Protein AF-A0A955IV80-F1 (afdb_monomer_lite)

Sequence (547 aa):
MPRLPIVGGDDGDWGDYLNTFLEVSLDNTNVDQNLRGRIKPAALDTAGAVMNTDTTTADMQFVVDEDNMASDSATKVPTQQSVKAYVDNSDSTKVTGPASATDRAISVFDGTTGKLIKNTSITTNSGGTELYIPPSGSLSPNNHGQTLNLQSMQWTTHTLDRPHIKMLTSTISPTNTGTYIGVEIAPNMSGTPTSNWTVLKVNPGSDNGGATRLLADFAVASSSKLTLSTKGIMRNNAPLTGAINTYKNVAYTRDSSASKVGTLKITLPKSWTNAMLRMDIKGFDYTYMASNWNATISGYTYSAGSSWYNSGVTLNGTPPFTSVRLGHDGTNCCILLGTTSTTWAFPQIEISDLQAGNDHTGWDTGWDMAFITDETGITISPTHGTPTIKRSVENTNISSTNNAIVLFDGTTGNLIKDSTITIDIDGALTANSDTKIASQKAVKTYVDNSSATASDITVQTVTSNYTMLSSDDVVLANASSGNVTISIVTATNRTRPISIKKIDSSTNTVIVDGFSSELIDGGASATLANQYESITLVSDNSNYYIT

Radius of gyration: 60.81 Å; chains: 1; bounding box: 127×111×142 Å

Secondary structure (DSSP, 8-state):
-PPPPPTTSS--HHHHHHHHHB-----TTS--TTSTTPBPHHHHHHTT---TT----TT-TTEE--TT-TT--TTSEEPHHHHHHHHHHHTTTS-B--TT--TTBPPEE-STTS-BEE--S-EE-TTSSSEE---SS---TT-S------TT---------S-------------S-----------S--S---S------------SSS-----------TT-------SS----SS--SSSEEEEEEEEEEE---S-EESEEEEE-S-SS--EEEEEEEEEE--STT-SEEEEEEEEEEETTTTEEEEEEEEEEE--S-S-EEEEE-SSSEEEEES-TT-EESS-EEEEEEEEEEES-SS-SS--EEEEES--TTPEEPP-SS----EE----TT----TTEEEEEESTT--EEEEEEEEEE--TT--S--TTEEE-HHHHHHHHHHHHHTSPPPPEEEESS-EEPPTT--EEEE--TTS-EEEEPPPSTT--S-EEEEE-S-SSPPEEEE-STT--BTTBSEEEE-STT-EEEEEE-SSSEEE-

Foldseek 3Di:
DPDDAAQPDPPPPVNVVQVQFADDDDDDPDDDPPRRGHGDPVVCVVVVHDDPPDPDCPVPPQEDEDQQCVVVDPRHDYDPNNVVSNVVVVPPAQADEDPPDDPFFDWDDDDDPRRYTYGDPWGDPPPNPDTDDDDPDDDDPPDPDDDPCPPDPDDPDDDDDDDPPDDDDDDDDDDDDDDDPDPDPDPDDPDDDDDDDDDQDADPDPDPDDDRDRPRPRDDPPPDDPPPVPLDAPDDPDDPPAQKGKEFFQDKDWDQAQKDFFKKKKFFQAFQDQKWKWWKKWKAFPDVQQGIKIKIWTFTSHDVLSATHPIAIEMEGHHLADDWFWWQQQGHTMIIGHGLGRITGRMIMTGGMMMIGPPHDDRSHRMDIDGDNDSPSIGTGDPPPRHPHNYVPPPPPPPAPPQFDWDADDPPRPHIDTQLAGEDDQLCCPDDDPRYDYDPNSPVSNVVVVVVPPQDADEAEEAAEEEDDLNHAEYAYEQPPAAYEYEYDFLAPRDGKHKYFDADADQHKYKYAYDDPAEECNHRIDIDGHHGDMWIWHGPNGHTYTD

Structure (mmCIF, N/CA/C/O backbone):
data_AF-A0A955IV80-F1
#
_entry.id   AF-A0A955IV80-F1
#
loop_
_atom_site.group_PDB
_atom_site.id
_atom_site.type_symbol
_atom_site.label_atom_id
_atom_site.label_alt_id
_atom_site.label_comp_id
_atom_site.label_asym_id
_atom_site.label_entity_id
_atom_site.label_seq_id
_atom_site.pdbx_PDB_ins_code
_atom_site.Cartn_x
_atom_site.Cartn_y
_atom_site.Cartn_z
_atom_site.occupancy
_atom_site.B_iso_or_equiv
_atom_site.auth_seq_id
_atom_site.auth_comp_id
_atom_site.auth_asym_id
_atom_site.auth_atom_id
_atom_site.pdbx_PDB_model_num
ATOM 1 N N . MET A 1 1 ? 30.107 57.793 63.041 1.00 46.59 1 MET A N 1
ATOM 2 C CA . MET A 1 1 ? 30.823 58.358 61.875 1.00 46.59 1 MET A CA 1
ATOM 3 C C . MET A 1 1 ? 29.917 59.411 61.255 1.00 46.59 1 MET A C 1
ATOM 5 O O . MET A 1 1 ? 28.716 59.149 61.240 1.00 46.59 1 MET A O 1
ATOM 9 N N . PRO A 1 2 ? 30.413 60.583 60.819 1.00 54.34 2 PRO A N 1
ATOM 10 C CA . PRO A 1 2 ? 29.567 61.518 60.085 1.00 54.34 2 PRO A CA 1
ATOM 11 C C . PRO A 1 2 ? 29.052 60.821 58.819 1.00 54.34 2 PRO A C 1
ATOM 13 O O . PRO A 1 2 ? 29.812 60.129 58.141 1.00 54.34 2 PRO A O 1
ATOM 16 N N . ARG A 1 3 ? 27.743 60.932 58.563 1.00 57.97 3 ARG A N 1
ATOM 17 C CA . ARG A 1 3 ? 27.089 60.440 57.342 1.00 57.97 3 ARG A CA 1
ATOM 18 C C . ARG A 1 3 ? 27.817 61.049 56.140 1.00 57.97 3 ARG A C 1
ATOM 20 O O . ARG A 1 3 ? 28.003 62.261 56.105 1.00 57.97 3 ARG A O 1
ATOM 27 N N . LEU A 1 4 ? 28.242 60.218 55.187 1.00 58.72 4 LEU A N 1
ATOM 28 C CA . LEU A 1 4 ? 28.754 60.722 53.911 1.00 58.72 4 LEU A CA 1
ATOM 29 C C . LEU A 1 4 ? 27.619 61.489 53.202 1.00 58.72 4 LEU A C 1
ATOM 31 O O . LEU A 1 4 ? 26.496 60.973 53.196 1.00 58.72 4 LEU A O 1
ATOM 35 N N . PRO A 1 5 ? 27.880 62.689 52.644 1.00 63.12 5 PRO A N 1
AT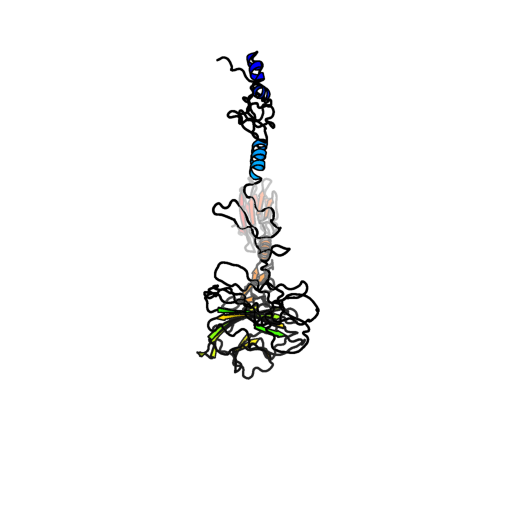OM 36 C CA . PRO A 1 5 ? 26.876 63.457 51.912 1.00 63.12 5 PRO A CA 1
ATOM 37 C C . PRO A 1 5 ? 26.271 62.619 50.785 1.00 63.12 5 PRO A C 1
ATOM 39 O O . PRO A 1 5 ? 26.997 61.944 50.051 1.00 63.12 5 PRO A O 1
ATOM 42 N N . ILE A 1 6 ? 24.947 62.644 50.654 1.00 59.97 6 ILE A N 1
ATOM 43 C CA . ILE A 1 6 ? 24.232 61.917 49.604 1.00 59.97 6 ILE A CA 1
ATOM 44 C C . ILE A 1 6 ? 23.876 62.883 48.476 1.00 59.97 6 ILE A C 1
ATOM 46 O O . ILE A 1 6 ? 23.256 63.919 48.701 1.00 59.97 6 ILE A O 1
ATOM 50 N N . VAL A 1 7 ? 24.223 62.497 47.246 1.00 61.38 7 VAL A N 1
ATOM 51 C CA . VAL A 1 7 ? 23.820 63.187 46.012 1.00 61.38 7 VAL A CA 1
ATOM 52 C C . VAL A 1 7 ? 22.285 63.284 45.960 1.00 61.38 7 VAL A C 1
ATOM 54 O O . VAL A 1 7 ? 21.594 62.258 45.954 1.00 61.38 7 VAL A O 1
ATOM 57 N N . GLY A 1 8 ? 21.764 64.518 45.959 1.00 63.53 8 GLY A N 1
ATOM 58 C CA . GLY A 1 8 ? 20.330 64.839 46.010 1.00 63.53 8 GLY A CA 1
ATOM 59 C C . GLY A 1 8 ? 19.675 64.937 47.403 1.00 63.53 8 GLY A C 1
ATOM 60 O O . GLY A 1 8 ? 18.449 64.924 47.463 1.00 63.53 8 GLY A O 1
ATOM 61 N N . GLY A 1 9 ? 20.429 64.999 48.510 1.00 61.28 9 GLY A N 1
ATOM 62 C CA . GLY A 1 9 ? 19.891 65.243 49.865 1.00 61.28 9 GLY A CA 1
ATOM 63 C C . GLY A 1 9 ? 20.207 66.640 50.427 1.00 61.28 9 GLY A C 1
ATOM 64 O O . GLY A 1 9 ? 21.162 67.271 49.987 1.00 61.28 9 GLY A O 1
ATOM 65 N N . ASP A 1 10 ? 19.456 67.081 51.446 1.00 59.56 10 ASP A N 1
ATOM 66 C CA . ASP A 1 10 ? 19.613 68.368 52.170 1.00 59.56 10 ASP A CA 1
ATOM 67 C C . ASP A 1 10 ? 20.855 68.407 53.106 1.00 59.56 10 ASP A C 1
ATOM 69 O O . ASP A 1 10 ? 20.818 68.919 54.225 1.00 59.56 10 ASP A O 1
ATOM 73 N N . ASP A 1 11 ? 21.990 67.844 52.678 1.00 64.62 11 ASP A N 1
ATOM 74 C CA . ASP A 1 11 ? 23.208 67.708 53.500 1.00 64.62 11 ASP A CA 1
ATOM 75 C C . ASP A 1 11 ? 24.108 68.978 53.516 1.00 64.62 11 ASP A C 1
ATOM 77 O O . ASP A 1 11 ? 25.277 68.905 53.904 1.00 64.62 11 ASP A O 1
ATOM 81 N N . GLY A 1 12 ? 23.583 70.149 53.123 1.00 71.50 12 GLY A N 1
ATOM 82 C CA . GLY A 1 12 ? 24.297 71.441 53.080 1.00 71.50 12 GLY A CA 1
ATOM 83 C C . GLY A 1 12 ? 25.192 71.640 51.843 1.00 71.50 12 GLY A C 1
ATOM 84 O O . GLY A 1 12 ? 25.097 70.874 50.887 1.00 71.50 12 GLY A O 1
ATOM 85 N N . ASP A 1 13 ? 26.085 72.646 51.863 1.00 72.75 13 ASP A N 1
ATOM 86 C CA . ASP A 1 13 ? 26.917 73.089 50.715 1.00 72.75 13 ASP A CA 1
ATOM 87 C C . ASP A 1 13 ? 27.591 71.944 49.934 1.00 72.75 13 ASP A C 1
ATOM 89 O O . ASP A 1 13 ? 27.685 71.975 48.708 1.00 72.75 13 ASP A O 1
ATOM 93 N N . TRP A 1 14 ? 28.053 70.902 50.631 1.00 67.69 14 TRP A N 1
ATOM 94 C CA . TRP A 1 14 ? 28.702 69.747 50.003 1.00 67.69 14 TRP A CA 1
ATOM 95 C C . TRP A 1 14 ? 27.760 68.940 49.098 1.00 67.69 14 TRP A C 1
ATOM 97 O O . TRP A 1 14 ? 28.211 68.394 48.091 1.00 67.69 14 TRP A O 1
ATOM 107 N N . GLY A 1 15 ? 26.465 68.883 49.421 1.00 69.25 15 GLY A N 1
ATOM 108 C CA . GLY A 1 15 ? 25.437 68.283 48.571 1.00 69.25 15 GLY A CA 1
ATOM 109 C C . GLY A 1 15 ? 25.224 69.072 47.277 1.00 69.25 15 GLY A C 1
ATOM 110 O O . GLY A 1 15 ? 25.160 68.469 46.206 1.00 69.25 15 GLY A O 1
ATOM 111 N N . ASP A 1 16 ? 25.221 70.406 47.346 1.00 70.88 16 ASP A N 1
ATOM 112 C CA . ASP A 1 16 ? 25.074 71.285 46.177 1.00 70.88 16 ASP A CA 1
ATOM 113 C C . ASP A 1 16 ? 26.295 71.235 45.251 1.00 70.88 16 ASP A C 1
ATOM 115 O O . ASP A 1 16 ? 26.149 71.115 44.029 1.00 70.88 16 ASP A O 1
ATOM 119 N N . TYR A 1 17 ? 27.512 71.222 45.807 1.00 71.50 17 TYR A N 1
ATOM 120 C CA . TYR A 1 17 ? 28.722 71.013 45.008 1.00 71.50 17 TYR A CA 1
ATOM 121 C C . TYR A 1 17 ? 28.683 69.662 44.292 1.00 71.50 17 TYR A C 1
ATOM 123 O O . TYR A 1 17 ? 28.880 69.609 43.078 1.00 71.50 17 TYR A O 1
ATOM 131 N N . LEU A 1 18 ? 28.357 68.575 44.995 1.00 71.00 18 LEU A N 1
ATOM 132 C CA . LEU A 1 18 ? 28.242 67.255 44.373 1.00 71.00 18 LEU A CA 1
ATOM 133 C C . LEU A 1 18 ? 27.142 67.217 43.305 1.00 71.00 18 LEU A C 1
ATOM 135 O O . LEU A 1 18 ? 27.370 66.661 42.233 1.00 71.00 18 LEU A O 1
ATOM 139 N N . ASN A 1 19 ? 26.004 67.877 43.529 1.00 68.94 19 ASN A N 1
ATOM 140 C CA . ASN A 1 19 ? 24.942 68.018 42.531 1.00 68.94 19 ASN A CA 1
ATOM 141 C C . ASN A 1 19 ? 25.368 68.868 41.326 1.00 68.94 19 ASN A C 1
ATOM 143 O O . ASN A 1 19 ? 24.770 68.742 40.263 1.00 68.94 19 ASN A O 1
ATOM 147 N N . THR A 1 20 ? 26.385 69.723 41.432 1.00 70.50 20 THR A N 1
ATOM 148 C CA . THR A 1 20 ? 26.911 70.488 40.287 1.00 70.50 20 THR A CA 1
ATOM 149 C C . THR A 1 20 ? 27.743 69.603 39.355 1.00 70.50 20 THR A C 1
ATOM 151 O O . THR A 1 20 ? 27.748 69.819 38.144 1.00 70.50 20 THR A O 1
ATOM 154 N N . PHE A 1 21 ? 28.388 68.566 39.897 1.00 69.50 21 PHE A N 1
ATOM 155 C CA . PHE A 1 21 ? 29.264 67.675 39.138 1.00 69.50 21 PHE A CA 1
ATOM 156 C C . PHE A 1 21 ? 28.644 66.315 38.813 1.00 69.50 21 PHE A C 1
ATOM 158 O O . PHE A 1 21 ? 29.076 65.727 37.833 1.00 69.50 21 PHE A O 1
ATOM 165 N N . LEU A 1 22 ? 27.650 65.815 39.558 1.00 72.50 22 LEU A N 1
ATOM 166 C CA . LEU A 1 22 ? 27.074 64.467 39.402 1.00 72.50 22 LEU A CA 1
ATOM 167 C C . LEU A 1 22 ? 25.575 64.495 39.044 1.00 72.50 22 LEU A C 1
ATOM 169 O O . LEU A 1 22 ? 24.835 65.364 39.504 1.00 72.50 22 LEU A O 1
ATOM 173 N N . GLU A 1 23 ? 25.107 63.546 38.226 1.00 69.00 23 GLU A N 1
ATOM 174 C CA . GLU A 1 23 ? 23.679 63.400 37.883 1.00 69.00 23 GLU A CA 1
ATOM 175 C C . GLU A 1 23 ? 22.867 62.707 39.001 1.00 69.00 23 GLU A C 1
ATOM 177 O O . GLU A 1 23 ? 23.286 61.694 39.562 1.00 69.00 23 GLU A O 1
ATOM 182 N N . VAL A 1 24 ? 21.669 63.229 39.305 1.00 61.41 24 VAL A N 1
ATOM 183 C CA . VAL A 1 24 ? 20.698 62.625 40.238 1.00 61.41 24 VAL A CA 1
ATOM 184 C C . VAL A 1 24 ? 19.640 61.871 39.420 1.00 61.41 24 VAL A C 1
ATOM 186 O O . VAL A 1 24 ? 18.952 62.488 38.612 1.00 61.41 24 VAL A O 1
ATOM 189 N N . SER A 1 25 ? 19.454 60.564 39.639 1.00 57.72 25 SER A N 1
ATOM 190 C CA . SER A 1 25 ? 18.278 59.834 39.132 1.00 57.72 25 SER A CA 1
ATOM 191 C C . SER A 1 25 ? 17.259 59.667 40.266 1.00 57.72 25 SER A C 1
ATOM 193 O O . SER A 1 25 ? 17.547 59.016 41.272 1.00 57.72 25 SER A O 1
ATOM 195 N N . LEU A 1 26 ? 16.100 60.319 40.143 1.00 56.22 26 LEU A N 1
ATOM 196 C CA . LEU A 1 26 ? 15.006 60.304 41.117 1.00 56.22 26 LEU A CA 1
ATOM 197 C C . LEU A 1 26 ? 13.935 59.297 40.673 1.00 56.22 26 LEU A C 1
ATOM 199 O O . LEU A 1 26 ? 12.970 59.697 40.039 1.00 56.22 26 LEU A O 1
ATOM 203 N N . ASP A 1 27 ? 14.089 58.013 41.001 1.00 56.25 27 ASP A N 1
ATOM 204 C CA . ASP A 1 27 ? 12.925 57.139 41.209 1.00 56.25 27 ASP A CA 1
ATOM 205 C C . ASP A 1 27 ? 13.296 55.904 42.037 1.00 56.25 27 ASP A C 1
ATOM 207 O O . ASP A 1 27 ? 14.042 55.013 41.632 1.00 56.25 27 ASP A O 1
ATOM 211 N N . ASN A 1 28 ? 12.783 55.871 43.263 1.00 57.94 28 ASN A N 1
ATOM 212 C CA . ASN A 1 28 ? 13.224 54.988 44.338 1.00 57.94 28 ASN A CA 1
ATOM 213 C C . ASN A 1 28 ? 12.609 53.572 44.259 1.00 57.94 28 ASN A C 1
ATOM 215 O O . ASN A 1 28 ? 12.262 53.003 45.293 1.00 57.94 28 ASN A O 1
ATOM 219 N N . THR A 1 29 ? 12.419 53.007 43.056 1.00 56.94 29 THR A N 1
ATOM 220 C CA . THR A 1 29 ? 11.777 51.681 42.887 1.00 56.94 29 THR A CA 1
ATOM 221 C C . THR A 1 29 ? 12.335 50.766 41.787 1.00 56.94 29 THR A C 1
ATOM 223 O O . THR A 1 29 ? 11.775 49.692 41.585 1.00 56.94 29 THR A O 1
ATOM 226 N N . ASN A 1 30 ? 13.466 51.064 41.134 1.00 53.03 30 ASN A N 1
ATOM 227 C CA . ASN A 1 30 ? 14.161 50.037 40.343 1.00 53.03 30 ASN A CA 1
ATOM 228 C C . ASN A 1 30 ? 15.687 50.178 40.372 1.00 53.03 30 ASN A C 1
ATOM 230 O O . ASN A 1 30 ? 16.252 51.261 40.272 1.00 53.03 30 ASN A O 1
ATOM 234 N N . VAL A 1 31 ? 16.335 49.037 40.585 1.00 56.50 31 VAL A N 1
ATOM 235 C CA . VAL A 1 31 ? 17.736 48.860 40.964 1.00 56.50 31 VAL A CA 1
ATOM 236 C C . VAL A 1 31 ? 18.666 49.148 39.784 1.00 56.50 31 VAL A C 1
ATOM 238 O O . VAL A 1 31 ? 18.874 48.273 38.952 1.00 56.50 31 VAL A O 1
ATOM 241 N N . ASP A 1 32 ? 19.305 50.320 39.760 1.00 54.72 32 ASP A N 1
ATOM 242 C CA . ASP A 1 32 ? 20.634 50.436 39.148 1.00 54.72 32 ASP A CA 1
ATOM 243 C C . ASP A 1 32 ? 21.525 51.415 39.933 1.00 54.72 32 ASP A C 1
ATOM 245 O O . ASP A 1 32 ? 21.638 52.609 39.650 1.00 54.72 32 ASP A O 1
ATOM 249 N N . GLN A 1 33 ? 22.167 50.894 40.983 1.00 55.56 33 GLN A N 1
ATOM 250 C CA . GLN A 1 33 ? 23.135 51.625 41.817 1.00 55.56 33 GLN A CA 1
ATOM 251 C C . GLN A 1 33 ? 24.356 52.127 41.016 1.00 55.56 33 GLN A C 1
ATOM 253 O O . GLN A 1 33 ? 25.154 52.901 41.539 1.00 55.56 33 GLN A O 1
ATOM 258 N N . ASN A 1 34 ? 24.498 51.734 39.745 1.00 55.81 34 ASN A N 1
ATOM 259 C CA . ASN A 1 34 ? 25.602 52.140 38.880 1.00 55.81 34 ASN A CA 1
ATOM 260 C C . ASN A 1 34 ? 25.454 53.550 38.278 1.00 55.81 34 ASN A C 1
ATOM 262 O O . ASN A 1 34 ? 26.437 54.084 37.765 1.00 55.81 34 ASN A O 1
ATOM 266 N N . LEU A 1 35 ? 24.272 54.183 38.328 1.00 58.06 35 LEU A N 1
ATOM 267 C CA . LEU A 1 35 ? 24.055 55.507 37.715 1.00 58.06 35 LEU A CA 1
ATOM 268 C C . LEU A 1 35 ? 24.180 56.704 38.676 1.00 58.06 35 LEU A C 1
ATOM 270 O O . LEU A 1 35 ? 24.305 57.832 38.209 1.00 58.06 35 LEU A O 1
ATOM 274 N N . ARG A 1 36 ? 24.233 56.498 40.000 1.00 56.66 36 ARG A N 1
ATOM 275 C CA . ARG A 1 36 ? 24.273 57.585 41.011 1.00 56.66 36 ARG A CA 1
ATOM 276 C C . ARG A 1 36 ? 25.680 58.157 41.288 1.00 56.66 36 ARG A C 1
ATOM 278 O O . ARG A 1 36 ? 25.940 58.662 42.375 1.00 56.66 36 ARG A O 1
ATOM 285 N N . GLY A 1 37 ? 26.581 58.084 40.306 1.00 61.69 37 GLY A N 1
ATOM 286 C CA . GLY A 1 37 ? 27.974 58.550 40.408 1.00 61.69 37 GLY A CA 1
ATOM 287 C C . GLY A 1 37 ? 28.602 59.008 39.086 1.00 61.69 37 GLY A C 1
ATOM 288 O O . GLY A 1 37 ? 29.824 59.098 38.997 1.00 61.69 37 GLY A O 1
ATOM 289 N N . ARG A 1 38 ? 27.797 59.278 38.047 1.00 67.50 38 ARG A N 1
ATOM 290 C CA . ARG A 1 38 ? 28.287 59.773 36.747 1.00 67.50 38 ARG A CA 1
ATOM 291 C C . ARG A 1 38 ? 28.405 61.298 36.749 1.00 67.50 38 ARG A C 1
ATOM 293 O O . ARG A 1 38 ? 27.504 61.978 37.236 1.00 67.50 38 ARG A O 1
ATOM 300 N N . ILE A 1 39 ? 29.503 61.816 36.188 1.00 75.19 39 ILE A N 1
ATOM 301 C CA . ILE A 1 39 ? 29.746 63.260 36.050 1.00 75.19 39 ILE A CA 1
ATOM 302 C C . ILE A 1 39 ? 28.805 63.856 34.991 1.00 75.19 39 ILE A C 1
ATOM 304 O O . ILE A 1 39 ? 28.624 63.258 33.931 1.00 75.19 39 ILE A O 1
ATOM 308 N N . LYS A 1 40 ? 28.222 65.031 35.263 1.00 75.69 40 LYS A N 1
ATOM 309 C CA . LYS A 1 40 ? 27.335 65.757 34.342 1.00 75.69 40 LYS A CA 1
ATOM 310 C C . LYS A 1 40 ? 28.062 66.110 33.030 1.00 75.69 40 LYS A C 1
ATOM 312 O O . LYS A 1 40 ? 29.132 66.720 33.101 1.00 75.69 40 LYS A O 1
ATOM 317 N N . PRO A 1 41 ? 27.470 65.850 31.847 1.00 72.88 41 PRO A N 1
ATOM 318 C CA . PRO A 1 41 ? 28.094 66.145 30.550 1.00 72.88 41 PRO A CA 1
ATOM 319 C C . PRO A 1 41 ? 28.563 67.601 30.378 1.00 72.88 41 PRO A C 1
ATOM 321 O O . PRO A 1 41 ? 29.651 67.836 29.870 1.00 72.88 41 PRO A O 1
ATOM 324 N N . ALA A 1 42 ? 27.807 68.587 30.879 1.00 71.94 42 ALA A N 1
ATOM 325 C CA . ALA A 1 42 ? 28.168 70.008 30.762 1.00 71.94 42 ALA A CA 1
ATOM 326 C C . ALA A 1 42 ? 29.451 70.396 31.532 1.00 71.94 42 ALA A C 1
ATOM 328 O O . ALA A 1 42 ? 30.197 71.282 31.108 1.00 71.94 42 ALA A O 1
ATOM 329 N N . ALA A 1 43 ? 29.729 69.729 32.659 1.00 73.56 43 ALA A N 1
ATOM 330 C CA . ALA A 1 43 ? 30.967 69.937 33.408 1.00 73.56 43 ALA A CA 1
ATOM 331 C C . ALA A 1 43 ? 32.173 69.301 32.694 1.00 73.56 43 ALA A C 1
ATOM 333 O O . ALA A 1 43 ? 33.285 69.817 32.791 1.00 73.56 43 ALA A O 1
ATOM 334 N N . LEU A 1 44 ? 31.944 68.202 31.964 1.00 76.50 44 LEU A N 1
ATOM 335 C CA . LEU A 1 44 ? 32.964 67.499 31.185 1.00 76.50 44 LEU A CA 1
ATOM 336 C C . LEU A 1 44 ? 33.362 68.292 29.927 1.00 76.50 44 LEU A C 1
ATOM 338 O O . LEU A 1 44 ? 34.550 68.438 29.648 1.00 76.50 44 LEU A O 1
ATOM 342 N N . ASP A 1 45 ? 32.382 68.886 29.247 1.00 75.69 45 ASP A N 1
ATOM 343 C CA . ASP A 1 45 ? 32.588 69.734 28.065 1.00 75.69 45 ASP A CA 1
ATOM 344 C C . ASP A 1 45 ? 33.377 71.019 28.399 1.00 75.69 45 ASP A C 1
ATOM 346 O O . ASP A 1 45 ? 34.364 71.353 27.748 1.00 75.69 45 ASP A O 1
ATOM 350 N N . THR A 1 46 ? 33.062 71.678 29.525 1.00 76.62 46 THR A N 1
ATOM 351 C CA . THR A 1 46 ? 33.822 72.858 30.001 1.00 76.62 46 THR A CA 1
ATOM 352 C C . THR A 1 46 ? 35.292 72.531 30.313 1.00 76.62 46 THR A C 1
ATOM 354 O O . THR A 1 46 ? 36.161 73.396 30.204 1.00 76.62 46 THR A O 1
ATOM 357 N N . ALA A 1 47 ? 35.594 71.285 30.689 1.00 77.50 47 ALA A N 1
ATOM 358 C CA . ALA A 1 47 ? 36.960 70.824 30.931 1.00 77.50 47 ALA A CA 1
ATOM 359 C C . ALA A 1 47 ? 37.726 70.470 29.636 1.00 77.50 47 ALA A C 1
ATOM 361 O O . ALA A 1 47 ? 38.891 70.076 29.715 1.00 77.50 47 ALA A O 1
ATOM 362 N N . GLY A 1 48 ? 37.099 70.609 28.460 1.00 77.19 48 GLY A N 1
ATOM 363 C CA . GLY A 1 48 ? 37.699 70.317 27.156 1.00 77.19 48 GLY A CA 1
ATOM 364 C C . GLY A 1 48 ? 37.845 68.823 26.867 1.00 77.19 48 GLY A C 1
ATOM 365 O O . GLY A 1 48 ? 38.711 68.426 26.086 1.00 77.19 48 GLY A O 1
ATOM 366 N N . ALA A 1 49 ? 37.053 67.980 27.530 1.00 83.31 49 ALA A N 1
ATOM 367 C CA . ALA A 1 49 ? 37.064 66.547 27.287 1.00 83.31 49 ALA A CA 1
ATOM 368 C C . ALA A 1 49 ? 36.192 66.192 26.079 1.00 83.31 49 ALA A C 1
ATOM 370 O O . ALA A 1 49 ? 35.047 66.619 25.986 1.00 83.31 49 ALA A O 1
ATOM 371 N N . VAL A 1 50 ? 36.727 65.352 25.192 1.00 85.88 50 VAL A N 1
ATOM 372 C CA . VAL A 1 50 ? 35.992 64.827 24.035 1.00 85.88 50 VAL A CA 1
ATOM 373 C C . VAL A 1 50 ? 35.068 63.696 24.488 1.00 85.88 50 VAL A C 1
ATOM 375 O O . VAL A 1 50 ? 35.517 62.737 25.124 1.00 85.88 50 VAL A O 1
ATOM 378 N N . MET A 1 51 ? 33.785 63.788 24.154 1.00 82.25 51 MET A N 1
ATOM 379 C CA . MET A 1 51 ? 32.763 62.798 24.492 1.00 82.25 51 MET A CA 1
ATOM 380 C C . MET A 1 51 ? 32.332 61.986 23.263 1.00 82.25 51 MET A C 1
ATOM 382 O O . MET A 1 51 ? 32.318 62.471 22.139 1.00 82.25 51 MET A O 1
ATOM 386 N N . ASN A 1 52 ? 31.878 60.743 23.471 1.00 81.19 52 ASN A N 1
ATOM 387 C CA . ASN A 1 52 ? 31.345 59.892 22.387 1.00 81.19 52 ASN A CA 1
ATOM 388 C C . ASN A 1 52 ? 30.087 60.469 21.706 1.00 81.19 52 ASN A C 1
ATOM 390 O O . ASN A 1 52 ? 29.673 59.978 20.659 1.00 81.19 52 ASN A O 1
ATOM 394 N N . THR A 1 53 ? 29.435 61.446 22.338 1.00 79.69 53 THR A N 1
ATOM 395 C CA . THR A 1 53 ? 28.279 62.165 21.792 1.00 79.69 53 THR A CA 1
ATOM 396 C C . THR A 1 53 ? 28.675 63.339 20.905 1.00 79.69 53 THR A C 1
ATOM 398 O O . THR A 1 53 ? 27.796 63.920 20.270 1.00 79.69 53 THR A O 1
ATOM 401 N N . ASP A 1 54 ? 29.957 63.702 20.859 1.00 84.19 54 ASP A N 1
ATOM 402 C CA . ASP A 1 54 ? 30.421 64.807 20.033 1.00 84.19 54 ASP A CA 1
ATOM 403 C C . ASP A 1 54 ? 30.287 64.423 18.563 1.00 84.19 54 ASP A C 1
ATOM 405 O O . ASP A 1 54 ? 30.704 63.351 18.123 1.00 84.19 54 ASP A O 1
ATOM 409 N N . THR A 1 55 ? 29.666 65.307 17.790 1.00 84.88 55 THR A N 1
ATOM 410 C CA . THR A 1 55 ? 29.367 65.067 16.369 1.00 84.88 55 THR A CA 1
ATOM 411 C C . THR A 1 55 ? 30.209 65.930 15.433 1.00 84.88 55 THR A C 1
ATOM 413 O O . THR A 1 55 ? 30.111 65.783 14.216 1.00 84.88 55 THR A O 1
ATOM 416 N N . THR A 1 56 ? 31.060 66.809 15.975 1.00 85.75 56 THR A N 1
ATOM 417 C CA . THR A 1 56 ? 31.945 67.690 15.206 1.00 85.75 56 THR A CA 1
ATOM 418 C C . THR A 1 56 ? 33.279 67.896 15.913 1.00 85.75 56 THR A C 1
ATOM 420 O O . THR A 1 56 ? 33.341 67.970 17.136 1.00 85.75 56 THR A O 1
ATOM 423 N N . THR A 1 57 ? 34.350 68.014 15.129 1.00 87.25 57 THR A N 1
ATOM 424 C CA . THR A 1 57 ? 35.703 68.333 15.605 1.00 87.25 57 THR A CA 1
ATOM 425 C C . THR A 1 57 ? 36.098 69.782 15.313 1.00 87.25 57 THR A C 1
ATOM 427 O O . THR A 1 57 ? 37.260 70.131 15.491 1.00 87.25 57 THR A O 1
ATOM 430 N N . ALA A 1 58 ? 35.171 70.624 14.835 1.00 85.12 58 ALA A N 1
ATOM 431 C CA . ALA A 1 58 ? 35.471 71.979 14.354 1.00 85.12 58 ALA A CA 1
ATOM 432 C C . ALA A 1 58 ? 36.156 72.869 15.409 1.00 85.12 58 ALA A C 1
ATOM 434 O O . ALA A 1 58 ? 37.065 73.625 15.075 1.00 85.12 58 ALA A O 1
ATOM 435 N N . ASP A 1 59 ? 35.770 72.727 16.678 1.00 82.69 59 ASP A N 1
ATOM 436 C CA . ASP A 1 59 ? 36.336 73.505 17.786 1.00 82.69 59 ASP A CA 1
ATOM 437 C C . ASP A 1 59 ? 37.549 72.815 18.453 1.00 82.69 59 ASP A C 1
ATOM 439 O O . ASP A 1 59 ? 38.215 73.391 19.318 1.00 82.69 59 ASP A O 1
ATOM 443 N N . MET A 1 60 ? 37.893 71.586 18.038 1.00 88.50 60 MET A N 1
ATOM 444 C CA . MET A 1 60 ? 39.013 70.820 18.596 1.00 88.50 60 MET A CA 1
ATOM 445 C C . MET A 1 60 ? 40.341 71.262 17.969 1.00 88.50 60 MET A C 1
ATOM 447 O O . MET A 1 60 ? 40.712 70.831 16.882 1.00 88.50 60 MET A O 1
ATOM 451 N N . GLN A 1 61 ? 41.119 72.077 18.684 1.00 87.81 61 GLN A N 1
ATOM 452 C CA . GLN A 1 61 ? 42.339 72.697 18.135 1.00 87.81 61 GLN A CA 1
ATOM 453 C C . GLN A 1 61 ? 43.461 71.728 17.712 1.00 87.81 61 GLN A C 1
ATOM 455 O O . GLN A 1 61 ? 44.354 72.118 16.951 1.00 87.81 61 GLN A O 1
ATOM 460 N N . PHE A 1 62 ? 43.444 70.486 18.207 1.00 90.88 62 PHE A N 1
ATOM 461 C CA . PHE A 1 62 ? 44.406 69.448 17.824 1.00 90.88 62 PHE A CA 1
ATOM 462 C C . PHE A 1 62 ? 44.036 68.736 16.510 1.00 90.88 62 PHE A C 1
ATOM 464 O O . PHE A 1 62 ? 44.843 67.959 16.002 1.00 90.88 62 PHE A O 1
ATOM 471 N N . VAL A 1 63 ? 42.853 69.005 15.947 1.00 93.00 63 VAL A N 1
ATOM 472 C CA . VAL A 1 63 ? 42.411 68.499 14.641 1.00 93.00 63 VAL A CA 1
ATOM 473 C C . VAL A 1 63 ? 42.610 69.587 13.581 1.00 93.00 63 VAL A C 1
ATOM 475 O O . VAL A 1 63 ? 42.419 70.772 13.853 1.00 93.00 63 VAL A O 1
ATOM 478 N N . VAL A 1 64 ? 43.039 69.211 12.375 1.00 92.56 64 VAL A N 1
ATOM 479 C CA . VAL A 1 64 ? 43.253 70.141 11.252 1.00 92.56 64 VAL A CA 1
ATOM 480 C C . VAL A 1 64 ? 42.557 69.656 9.989 1.00 92.56 64 VAL A C 1
ATOM 482 O O . VAL A 1 64 ? 42.594 68.462 9.699 1.00 92.56 64 VAL A O 1
ATOM 485 N N . ASP A 1 65 ? 41.946 70.583 9.246 1.00 91.56 65 ASP A N 1
ATOM 486 C CA . ASP A 1 65 ? 41.328 70.309 7.948 1.00 91.56 65 ASP A CA 1
ATOM 487 C C . ASP A 1 65 ? 41.956 71.154 6.822 1.00 91.56 65 ASP A C 1
ATOM 489 O O . ASP A 1 65 ? 41.681 72.346 6.701 1.00 91.56 65 ASP A O 1
ATOM 493 N N . GLU A 1 66 ? 42.837 70.547 6.024 1.00 90.69 66 GLU A N 1
ATOM 494 C CA . GLU A 1 66 ? 43.564 71.141 4.899 1.00 90.69 66 GLU A CA 1
ATOM 495 C C . GLU A 1 66 ? 43.741 70.129 3.746 1.00 90.69 66 GLU A C 1
ATOM 497 O O . GLU A 1 66 ? 44.514 69.176 3.847 1.00 90.69 66 GLU A O 1
ATOM 502 N N . ASP A 1 67 ? 43.101 70.362 2.597 1.00 90.94 67 ASP A N 1
ATOM 503 C CA . ASP A 1 67 ? 43.081 69.411 1.467 1.00 90.94 67 ASP A CA 1
ATOM 504 C C . ASP A 1 67 ? 44.454 69.092 0.847 1.00 90.94 67 ASP A C 1
ATOM 506 O O . ASP A 1 67 ? 44.642 68.047 0.227 1.00 90.94 67 ASP A O 1
ATOM 510 N N . ASN A 1 68 ? 45.421 70.002 0.960 1.00 89.31 68 ASN A N 1
ATOM 511 C CA . ASN A 1 68 ? 46.758 69.836 0.386 1.00 89.31 68 ASN A CA 1
ATOM 512 C C . ASN A 1 68 ? 47.831 69.519 1.436 1.00 89.31 68 ASN A C 1
ATOM 514 O O . ASN A 1 68 ? 49.004 69.431 1.068 1.00 89.31 68 ASN A O 1
ATOM 518 N N . MET A 1 69 ? 47.442 69.380 2.710 1.00 90.00 69 MET A N 1
ATOM 519 C CA . MET A 1 69 ? 48.350 69.179 3.844 1.00 90.00 69 MET A CA 1
ATOM 520 C C . MET A 1 69 ? 49.505 70.201 3.884 1.00 90.00 69 MET A C 1
ATOM 522 O O . MET A 1 69 ? 50.605 69.884 4.333 1.00 90.00 69 MET A O 1
ATOM 526 N N . ALA A 1 70 ? 49.288 71.425 3.385 1.00 91.12 70 ALA A N 1
ATOM 527 C CA . ALA A 1 70 ? 50.366 72.391 3.172 1.00 91.12 70 ALA A CA 1
ATOM 528 C C . ALA A 1 70 ? 51.030 72.876 4.464 1.00 91.12 70 ALA A C 1
ATOM 530 O O . ALA A 1 70 ? 52.178 73.316 4.411 1.00 91.12 70 ALA A O 1
ATOM 531 N N . SER A 1 71 ? 50.339 72.821 5.606 1.00 90.88 71 SER A N 1
ATOM 532 C CA . SER A 1 71 ? 50.938 73.206 6.887 1.00 90.88 71 SER A CA 1
ATOM 533 C C . SER A 1 71 ? 52.031 72.251 7.376 1.00 90.88 71 SER A C 1
ATOM 535 O O . SER A 1 71 ? 52.872 72.689 8.159 1.00 90.88 71 SER A O 1
ATOM 537 N N . ASP A 1 72 ? 52.018 70.979 6.948 1.00 89.44 72 ASP A N 1
ATOM 538 C CA . ASP A 1 72 ? 52.956 69.921 7.372 1.00 89.44 72 ASP A CA 1
ATOM 539 C C . ASP A 1 72 ? 53.139 69.837 8.909 1.00 89.44 72 ASP A C 1
ATOM 541 O O . ASP A 1 72 ? 54.240 69.705 9.448 1.00 89.44 72 ASP A O 1
ATOM 545 N N . SER A 1 73 ? 52.043 70.001 9.663 1.00 89.44 73 SER A N 1
ATOM 546 C CA . SER A 1 73 ? 52.099 70.087 11.126 1.00 89.44 73 SER A CA 1
ATOM 547 C C . SER A 1 73 ? 52.338 68.728 11.794 1.00 89.44 73 SER A C 1
ATOM 549 O O . SER A 1 73 ? 51.528 67.813 11.676 1.00 89.44 73 SER A O 1
ATOM 551 N N . ALA A 1 74 ? 53.397 68.625 12.603 1.00 91.06 74 ALA A N 1
ATOM 552 C CA . ALA A 1 74 ? 53.731 67.404 13.346 1.00 91.06 74 ALA A CA 1
ATOM 553 C C . ALA A 1 74 ? 52.899 67.171 14.628 1.00 91.06 74 ALA A C 1
ATOM 555 O O . ALA A 1 74 ? 53.034 66.121 15.255 1.00 91.06 74 ALA A O 1
ATOM 556 N N . THR A 1 75 ? 52.087 68.141 15.068 1.00 89.12 75 THR A N 1
ATOM 557 C CA . THR A 1 75 ? 51.361 68.085 16.358 1.00 89.12 75 THR A CA 1
ATOM 558 C C . THR A 1 75 ? 49.842 68.025 16.222 1.00 89.12 75 THR A C 1
ATOM 560 O O . THR A 1 75 ? 49.149 67.961 17.238 1.00 89.12 75 THR A O 1
ATOM 563 N N . LYS A 1 76 ? 49.316 68.038 14.994 1.00 92.94 76 LYS A N 1
ATOM 564 C CA . LYS A 1 76 ? 47.878 67.977 14.717 1.00 92.94 76 LYS A CA 1
ATOM 565 C C . LYS A 1 76 ? 47.505 66.685 14.004 1.00 92.94 76 LYS A C 1
ATOM 567 O O . LYS A 1 76 ? 48.303 66.118 13.265 1.00 92.94 76 LYS A O 1
ATOM 572 N N . VAL A 1 77 ? 46.273 66.237 14.217 1.00 93.12 77 VAL A N 1
ATOM 573 C CA . VAL A 1 77 ? 45.697 65.082 13.523 1.00 93.12 77 VAL A CA 1
ATOM 574 C C . VAL A 1 77 ? 44.849 65.594 12.354 1.00 93.12 77 VAL A C 1
ATOM 576 O O . VAL A 1 77 ? 43.957 66.412 12.587 1.00 93.12 77 VAL A O 1
ATOM 579 N N . PRO A 1 78 ? 45.094 65.164 11.106 1.00 93.81 78 PRO A N 1
ATOM 580 C CA . PRO A 1 78 ? 44.287 65.606 9.975 1.00 93.81 78 PRO A CA 1
ATOM 581 C C . PRO A 1 78 ? 42.887 64.986 10.002 1.00 93.81 78 PRO A C 1
ATOM 583 O O . PRO A 1 78 ? 42.704 63.854 10.464 1.00 93.81 78 P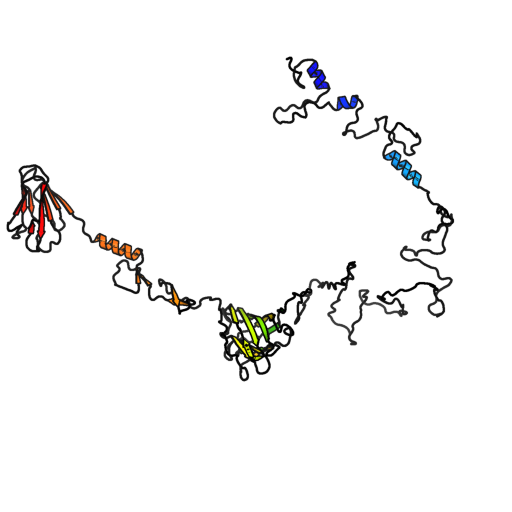RO A O 1
ATOM 586 N N . THR A 1 79 ? 41.896 65.693 9.462 1.00 93.12 79 THR A N 1
ATOM 587 C CA . THR A 1 79 ? 40.587 65.090 9.190 1.00 93.12 79 THR A CA 1
ATOM 588 C C . THR A 1 79 ? 40.704 64.034 8.085 1.00 93.12 79 THR A C 1
ATOM 590 O O . THR A 1 79 ? 41.628 64.033 7.264 1.00 93.12 79 THR A O 1
ATOM 593 N N . GLN A 1 80 ? 39.712 63.141 8.007 1.00 94.12 80 GLN A N 1
ATOM 594 C CA . GLN A 1 80 ? 39.608 62.213 6.877 1.00 94.12 80 GLN A CA 1
ATOM 595 C C . GLN A 1 80 ? 39.492 62.942 5.529 1.00 94.12 80 GLN A C 1
ATOM 597 O O . GLN A 1 80 ? 39.981 62.426 4.525 1.00 94.12 80 GLN A O 1
ATOM 602 N N . GLN A 1 81 ? 38.869 64.126 5.500 1.00 92.50 81 GLN A N 1
ATOM 603 C CA . GLN A 1 81 ? 38.726 64.914 4.279 1.00 92.50 81 GLN A CA 1
ATOM 604 C C . GLN A 1 81 ? 40.093 65.358 3.751 1.00 92.50 81 GLN A C 1
ATOM 606 O O . GLN A 1 81 ? 40.394 65.111 2.584 1.00 92.50 81 GLN A O 1
ATOM 611 N N . SER A 1 82 ? 40.942 65.905 4.620 1.00 93.50 82 SER A N 1
ATOM 612 C CA . SER A 1 82 ? 42.286 66.367 4.257 1.00 93.50 82 SER A CA 1
ATOM 613 C C . SER A 1 82 ? 43.147 65.262 3.656 1.00 93.50 82 SER A C 1
ATOM 615 O O . SER A 1 82 ? 43.725 65.412 2.580 1.00 93.50 82 SER A O 1
ATOM 617 N N . VAL A 1 83 ? 43.192 64.106 4.329 1.00 92.94 83 VAL A N 1
ATOM 618 C CA . VAL A 1 83 ? 43.980 62.954 3.868 1.00 92.94 83 VAL A CA 1
ATOM 619 C C . VAL A 1 83 ? 43.470 62.465 2.517 1.00 92.94 83 VAL A C 1
ATOM 621 O O . VAL A 1 83 ? 44.266 62.173 1.623 1.00 92.94 83 VAL A O 1
ATOM 624 N N . LYS A 1 84 ? 42.145 62.399 2.346 1.00 92.12 84 LYS A N 1
ATOM 625 C CA . LYS A 1 84 ? 41.537 61.942 1.098 1.00 92.12 84 LYS A CA 1
ATOM 626 C C . LYS A 1 84 ? 41.860 62.885 -0.058 1.00 92.12 84 LYS A C 1
ATOM 628 O O . LYS A 1 84 ? 42.304 62.420 -1.102 1.00 92.12 84 LYS A O 1
ATOM 633 N N . ALA A 1 85 ? 41.673 64.188 0.130 1.00 90.50 85 ALA A N 1
ATOM 634 C CA . ALA A 1 85 ? 41.940 65.170 -0.911 1.00 90.50 85 ALA A CA 1
ATOM 635 C C . ALA A 1 85 ? 43.418 65.164 -1.340 1.00 90.50 85 ALA A C 1
ATOM 637 O O . ALA A 1 85 ? 43.712 65.163 -2.538 1.00 90.50 85 ALA A O 1
ATOM 638 N N . TYR A 1 86 ? 44.348 65.062 -0.385 1.00 90.38 86 TYR A N 1
ATOM 639 C CA . TYR A 1 86 ? 45.780 65.028 -0.678 1.00 90.38 86 TYR A CA 1
ATOM 640 C C . TYR A 1 86 ? 46.187 63.785 -1.484 1.00 90.38 86 TYR A C 1
ATOM 642 O O . TYR A 1 86 ? 46.902 63.889 -2.487 1.00 90.38 86 TYR A O 1
ATOM 650 N N . VAL A 1 87 ? 45.714 62.602 -1.075 1.00 87.00 87 VAL A N 1
ATOM 651 C CA . VAL A 1 87 ? 46.014 61.337 -1.765 1.00 87.00 87 VAL A CA 1
ATOM 652 C C . VAL A 1 87 ? 45.392 61.311 -3.160 1.00 87.00 87 VAL A C 1
ATOM 654 O O . VAL A 1 87 ? 46.092 60.985 -4.119 1.00 87.00 87 VAL A O 1
ATOM 657 N N . ASP A 1 88 ? 44.130 61.725 -3.294 1.00 84.25 88 ASP A N 1
ATOM 658 C CA . ASP A 1 88 ? 43.428 61.738 -4.582 1.00 84.25 88 ASP A CA 1
ATOM 659 C C . ASP A 1 88 ? 44.134 62.653 -5.599 1.00 84.25 88 ASP A C 1
ATOM 661 O O . ASP A 1 88 ? 44.259 62.308 -6.776 1.00 84.25 88 ASP A O 1
ATOM 665 N N . ASN A 1 89 ? 44.661 63.800 -5.158 1.00 79.94 89 ASN A N 1
ATOM 666 C CA . ASN A 1 89 ? 45.346 64.737 -6.052 1.00 79.94 89 ASN A CA 1
ATOM 667 C C . ASN A 1 89 ? 46.770 64.272 -6.435 1.00 79.94 89 ASN A C 1
ATOM 669 O O . ASN A 1 89 ? 47.279 64.607 -7.508 1.00 79.94 89 ASN A O 1
ATOM 673 N N . SER A 1 90 ? 47.399 63.449 -5.589 1.00 70.94 90 SER A N 1
ATOM 674 C CA . SER A 1 90 ? 48.739 62.883 -5.808 1.00 70.94 90 SER A CA 1
ATOM 675 C C . SER A 1 90 ? 48.769 61.758 -6.856 1.00 70.94 90 SER A C 1
ATOM 677 O O . SER A 1 90 ? 49.841 61.407 -7.355 1.00 70.94 90 SER A O 1
ATOM 679 N N . ASP A 1 91 ? 47.615 61.189 -7.217 1.00 66.19 91 ASP A N 1
ATOM 680 C CA . ASP A 1 91 ? 47.514 60.024 -8.107 1.00 66.19 91 ASP A CA 1
ATOM 681 C C . ASP A 1 91 ? 47.319 60.369 -9.597 1.00 66.19 91 ASP A C 1
ATOM 683 O O . ASP A 1 91 ? 47.251 59.474 -10.442 1.00 66.19 91 ASP A O 1
ATOM 687 N N . SER A 1 92 ? 47.291 61.654 -9.968 1.00 60.16 92 SER A N 1
ATOM 688 C CA . SER A 1 92 ? 46.822 62.051 -11.302 1.00 60.16 92 SER A CA 1
ATOM 689 C C . SER A 1 92 ? 47.764 61.766 -12.489 1.00 60.16 92 SER A C 1
ATOM 691 O O . SER A 1 92 ? 47.266 61.776 -13.609 1.00 60.16 92 SER A O 1
ATOM 693 N N . THR A 1 93 ? 49.065 61.444 -12.335 1.00 61.88 93 THR A N 1
ATOM 694 C CA . THR A 1 93 ? 49.927 61.070 -13.500 1.00 61.88 93 THR A CA 1
ATOM 695 C C . THR A 1 93 ? 51.155 60.179 -13.197 1.00 61.88 93 THR A C 1
ATOM 697 O O . THR A 1 93 ? 52.301 60.555 -13.440 1.00 61.88 93 THR A O 1
ATOM 700 N N . LYS A 1 94 ? 50.970 58.929 -12.745 1.00 68.69 94 LYS A N 1
ATOM 701 C CA . LYS A 1 94 ? 52.110 57.985 -12.582 1.00 68.69 94 LYS A CA 1
ATOM 702 C C . LYS A 1 94 ? 52.676 57.411 -13.899 1.00 68.69 94 LYS A C 1
ATOM 704 O O . LYS A 1 94 ? 53.798 56.904 -13.889 1.00 68.69 94 LYS A O 1
ATOM 709 N N . VAL A 1 95 ? 51.947 57.496 -15.020 1.00 71.56 95 VAL A N 1
ATOM 710 C CA . VAL A 1 95 ? 52.378 57.017 -16.353 1.00 71.56 95 VAL A CA 1
ATOM 711 C C . VAL A 1 95 ? 51.900 57.980 -17.446 1.00 71.56 95 VAL A C 1
ATOM 713 O O . VAL A 1 95 ? 50.724 58.338 -17.470 1.00 71.56 95 VAL A O 1
ATOM 716 N N . THR A 1 96 ? 52.787 58.375 -18.366 1.00 71.50 96 THR A N 1
ATOM 717 C CA . THR A 1 96 ? 52.476 59.257 -19.509 1.00 71.50 96 THR A CA 1
ATOM 718 C C . THR A 1 96 ? 52.807 58.582 -20.850 1.00 71.50 96 THR A C 1
ATOM 720 O O . THR A 1 96 ? 53.823 57.901 -20.998 1.00 71.50 96 THR A O 1
ATOM 723 N N . GLY A 1 97 ? 51.907 58.725 -21.831 1.00 73.44 97 GLY A N 1
ATOM 724 C CA . GLY A 1 97 ? 52.058 58.199 -23.198 1.00 73.44 97 GLY A CA 1
ATOM 725 C C . GLY A 1 97 ? 52.499 59.264 -24.214 1.00 73.44 97 GLY A C 1
ATOM 726 O O . GLY A 1 97 ? 52.693 60.423 -23.842 1.00 73.44 97 GLY A O 1
ATOM 727 N N . PRO A 1 98 ? 52.651 58.911 -25.504 1.00 72.00 98 PRO A N 1
ATOM 728 C CA . PRO A 1 98 ? 53.023 59.869 -26.538 1.00 72.00 98 PRO A CA 1
ATOM 729 C C . PRO A 1 98 ? 51.822 60.762 -26.892 1.00 72.00 98 PRO A C 1
ATOM 731 O O . PRO A 1 98 ? 50.67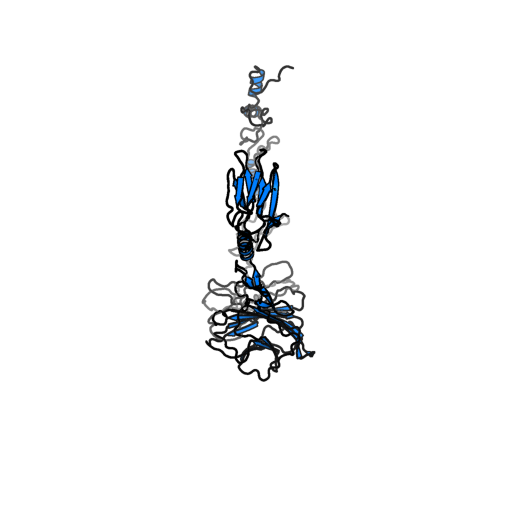4 60.326 -26.823 1.00 72.00 98 PRO A O 1
ATOM 734 N N . ALA A 1 99 ? 52.071 61.995 -27.349 1.00 68.00 99 ALA A N 1
ATOM 735 C CA . ALA A 1 99 ? 51.015 62.950 -27.728 1.00 68.00 99 ALA A CA 1
ATOM 736 C C . ALA A 1 99 ? 50.087 62.454 -28.861 1.00 68.00 99 ALA A C 1
ATOM 738 O O . ALA A 1 99 ? 49.017 63.010 -29.080 1.00 68.00 99 ALA A O 1
ATOM 739 N N . SER A 1 100 ? 50.505 61.412 -29.584 1.00 63.38 100 SER A N 1
ATOM 740 C CA . SER A 1 100 ? 49.798 60.782 -30.701 1.00 63.38 100 SER A CA 1
ATOM 741 C C . SER A 1 100 ? 49.038 59.507 -30.318 1.00 63.38 100 SER A C 1
ATOM 743 O O . SER A 1 100 ? 48.669 58.737 -31.207 1.00 63.38 100 SER A O 1
ATOM 745 N N . ALA A 1 101 ? 48.839 59.234 -29.026 1.00 68.75 101 ALA A N 1
ATOM 746 C CA . ALA A 1 101 ? 48.035 58.103 -28.578 1.00 68.75 101 ALA A CA 1
ATOM 747 C C . ALA A 1 101 ? 46.611 58.186 -29.153 1.00 68.75 101 ALA A C 1
ATOM 749 O O . ALA A 1 101 ? 45.957 59.225 -29.085 1.00 68.75 101 ALA A O 1
ATOM 750 N N . THR A 1 102 ? 46.145 57.084 -29.739 1.00 65.00 102 THR A N 1
ATOM 751 C CA . THR A 1 102 ? 44.790 56.964 -30.291 1.00 65.00 102 THR A CA 1
ATOM 752 C C . THR A 1 102 ? 43.983 55.993 -29.442 1.00 65.00 102 THR A C 1
ATOM 754 O O . THR A 1 102 ? 44.541 55.066 -28.849 1.00 65.00 102 THR A O 1
ATOM 757 N N . ASP A 1 103 ? 42.675 56.229 -29.349 1.00 66.50 103 ASP A N 1
ATOM 758 C CA . ASP A 1 103 ? 41.768 55.362 -28.603 1.00 66.50 103 ASP A CA 1
ATOM 759 C C . ASP A 1 103 ? 41.914 53.905 -29.088 1.00 66.50 103 ASP A C 1
ATOM 761 O O . ASP A 1 103 ? 42.053 53.651 -30.288 1.00 66.50 103 ASP A O 1
ATOM 765 N N . ARG A 1 104 ? 41.829 52.938 -28.163 1.00 66.94 104 ARG A N 1
ATOM 766 C CA . ARG A 1 104 ? 41.762 51.485 -28.449 1.00 66.94 104 ARG A CA 1
ATOM 767 C C . ARG A 1 104 ? 43.048 50.792 -28.935 1.00 66.94 104 ARG A C 1
ATOM 769 O O . ARG A 1 104 ? 42.983 49.615 -29.314 1.00 66.94 104 ARG A O 1
ATOM 776 N N . ALA A 1 105 ? 44.194 51.472 -28.932 1.00 73.69 105 ALA A N 1
ATOM 777 C CA . ALA A 1 105 ? 45.499 50.861 -29.201 1.00 73.69 105 ALA A CA 1
ATOM 778 C C . ALA A 1 105 ? 46.033 50.097 -27.974 1.00 73.69 105 ALA A C 1
ATOM 780 O O . ALA A 1 105 ? 45.776 50.479 -26.833 1.00 73.69 105 ALA A O 1
ATOM 781 N N . ILE A 1 106 ? 46.810 49.031 -28.196 1.00 74.50 106 ILE A N 1
ATOM 782 C CA . ILE A 1 106 ? 47.487 48.331 -27.093 1.00 74.50 106 ILE A CA 1
ATOM 783 C C . ILE A 1 106 ? 48.664 49.176 -26.603 1.00 74.50 106 ILE A C 1
ATOM 785 O O . ILE A 1 106 ? 49.539 49.532 -27.395 1.00 74.50 106 ILE A O 1
ATOM 789 N N . SER A 1 107 ? 48.701 49.456 -25.301 1.00 75.81 107 SER A N 1
ATOM 790 C CA . SER A 1 107 ? 49.782 50.177 -24.627 1.00 75.81 107 SER A CA 1
ATOM 791 C C . SER A 1 107 ? 51.017 49.288 -24.474 1.00 75.81 107 SER A C 1
ATOM 793 O O . SER A 1 107 ? 50.951 48.214 -23.880 1.00 75.81 107 SER A O 1
ATOM 795 N N . VAL A 1 108 ? 52.163 49.747 -24.977 1.00 77.69 108 VAL A N 1
ATOM 796 C CA . VAL A 1 108 ? 53.453 49.058 -24.819 1.00 77.69 108 VAL A CA 1
ATOM 797 C C . VAL A 1 108 ? 54.471 50.027 -24.239 1.00 77.69 108 VAL A C 1
ATOM 799 O O . VAL A 1 108 ? 54.545 51.173 -24.682 1.00 77.69 108 VAL A O 1
ATOM 802 N N . PHE A 1 109 ? 55.257 49.574 -23.260 1.00 80.12 109 PHE A N 1
ATOM 803 C CA . PHE A 1 109 ? 56.283 50.407 -22.641 1.00 80.12 109 PHE A CA 1
ATOM 804 C C . PHE A 1 109 ? 57.449 50.665 -23.597 1.00 80.12 109 PHE A C 1
ATOM 806 O O . PHE A 1 109 ? 57.935 49.754 -24.273 1.00 80.12 109 PHE A O 1
ATOM 813 N N . ASP A 1 110 ? 57.903 51.914 -23.639 1.00 72.75 110 ASP A N 1
ATOM 814 C CA . ASP A 1 110 ? 59.072 52.325 -24.406 1.00 72.75 110 ASP A CA 1
ATOM 815 C C . ASP A 1 110 ? 60.239 52.617 -23.462 1.00 72.75 110 ASP A C 1
ATOM 817 O O . ASP A 1 110 ? 60.395 53.718 -22.937 1.00 72.75 110 ASP A O 1
ATOM 821 N N . GLY A 1 111 ? 61.033 51.581 -23.190 1.00 69.94 111 GLY A N 1
ATOM 822 C CA . GLY A 1 111 ? 62.238 51.664 -22.367 1.00 69.94 111 GLY A CA 1
ATOM 823 C C . GLY A 1 111 ? 62.219 50.775 -21.123 1.00 69.94 111 GLY A C 1
ATOM 824 O O . GLY A 1 111 ? 61.216 50.164 -20.762 1.00 69.94 111 GLY A O 1
ATOM 825 N N . THR A 1 112 ? 63.370 50.701 -20.456 1.00 72.56 112 THR A N 1
ATOM 826 C CA . THR A 1 112 ? 63.665 49.702 -19.412 1.00 72.56 112 THR A CA 1
ATOM 827 C C . THR A 1 112 ? 62.961 49.961 -18.072 1.00 72.56 112 THR A C 1
ATOM 829 O O . THR A 1 112 ? 62.891 49.066 -17.239 1.00 72.56 112 THR A O 1
ATOM 832 N N . THR A 1 113 ? 62.433 51.168 -17.834 1.00 73.38 113 THR A N 1
ATOM 833 C CA . THR A 1 113 ? 61.881 51.575 -16.523 1.00 73.38 113 THR A CA 1
ATOM 834 C C . THR A 1 113 ? 60.355 51.491 -16.410 1.00 73.38 113 THR A C 1
ATOM 836 O O . THR A 1 113 ? 59.834 51.685 -15.315 1.00 73.38 113 THR A O 1
ATOM 839 N N . GLY A 1 114 ? 59.628 51.232 -17.507 1.00 69.81 114 GLY A N 1
ATOM 840 C CA . GLY A 1 114 ? 58.163 51.071 -17.499 1.00 69.81 114 GLY A CA 1
ATOM 841 C C . GLY A 1 114 ? 57.343 52.353 -17.275 1.00 69.81 114 GLY A C 1
ATOM 842 O O . GLY A 1 114 ? 56.150 52.268 -17.009 1.00 69.81 114 GLY A O 1
ATOM 843 N N . LYS A 1 115 ? 57.952 53.544 -17.363 1.00 75.50 115 LYS A N 1
ATOM 844 C CA . LYS A 1 115 ? 57.268 54.833 -17.109 1.00 75.50 115 LYS A CA 1
ATOM 845 C C . LYS A 1 115 ? 56.722 55.539 -18.358 1.00 75.50 115 LYS A C 1
ATOM 847 O O . LYS A 1 115 ? 55.928 56.463 -18.219 1.00 75.50 115 LYS A O 1
ATOM 852 N N . LEU A 1 116 ? 57.145 55.120 -19.552 1.00 77.44 116 LEU A N 1
ATOM 853 C CA . LEU A 1 116 ? 56.756 55.707 -20.840 1.00 77.44 116 LEU A CA 1
ATOM 854 C C . LEU A 1 116 ? 56.041 54.665 -21.700 1.00 77.44 116 LEU A C 1
ATOM 856 O O . LEU A 1 116 ? 56.478 53.516 -21.754 1.00 77.44 116 LEU A O 1
ATOM 860 N N . ILE A 1 117 ? 54.970 55.067 -22.383 1.00 82.31 117 ILE A N 1
ATOM 861 C CA . ILE A 1 117 ? 54.200 54.227 -23.319 1.00 82.31 117 ILE A CA 1
ATOM 862 C C . ILE A 1 117 ? 54.445 54.705 -24.764 1.00 82.31 117 ILE A C 1
ATOM 864 O O . ILE A 1 117 ? 54.723 55.883 -24.976 1.00 82.31 117 ILE A O 1
ATOM 868 N N . LYS A 1 118 ? 54.316 53.820 -25.765 1.00 77.62 118 LYS A N 1
ATOM 869 C CA . LYS A 1 118 ? 54.309 54.147 -27.208 1.00 77.62 118 LYS A CA 1
ATOM 870 C C . LYS A 1 118 ? 53.096 53.586 -27.959 1.00 77.62 118 LYS A C 1
ATOM 872 O O . LYS A 1 118 ? 52.431 52.668 -27.483 1.00 77.62 118 LYS A O 1
ATOM 877 N N . ASN A 1 119 ? 52.859 54.111 -29.165 1.00 73.56 119 ASN A N 1
ATOM 878 C CA . ASN A 1 119 ? 51.815 53.634 -30.076 1.00 73.56 119 ASN A CA 1
ATOM 879 C C . ASN A 1 119 ? 52.151 52.263 -30.671 1.00 73.56 119 ASN A C 1
ATOM 881 O O . ASN A 1 119 ? 53.302 51.984 -31.012 1.00 73.56 119 ASN A O 1
ATOM 885 N N . THR A 1 120 ? 51.119 51.452 -30.891 1.00 69.25 120 THR A N 1
ATOM 886 C CA . THR A 1 120 ? 51.206 50.207 -31.658 1.00 69.25 120 THR A CA 1
ATOM 887 C C . THR A 1 120 ? 50.310 50.282 -32.891 1.00 69.25 120 THR A C 1
ATOM 889 O O . THR A 1 120 ? 49.320 51.010 -32.913 1.00 69.25 120 THR A O 1
ATOM 892 N N . SER A 1 121 ? 50.647 49.523 -33.936 1.00 69.44 121 SER A N 1
ATOM 893 C CA . SER A 1 121 ? 49.805 49.382 -35.138 1.00 69.44 121 SER A CA 1
ATOM 894 C C . SER A 1 121 ? 48.660 48.377 -34.955 1.00 69.44 121 SER A C 1
ATOM 896 O O . SER A 1 121 ? 47.956 48.066 -35.911 1.00 69.44 121 SER A O 1
ATOM 898 N N . ILE A 1 122 ? 48.507 47.840 -33.744 1.00 69.44 122 ILE A N 1
ATOM 899 C CA . ILE A 1 122 ? 47.519 46.829 -33.392 1.00 69.44 122 ILE A CA 1
ATOM 900 C C . ILE A 1 122 ? 46.446 47.515 -32.555 1.00 69.44 122 ILE A C 1
ATOM 902 O O . ILE A 1 122 ? 46.714 48.037 -31.471 1.00 69.44 122 ILE A O 1
ATOM 906 N N . THR A 1 123 ? 45.225 47.516 -33.071 1.00 67.50 123 THR A N 1
ATOM 907 C CA . THR A 1 123 ? 44.079 48.154 -32.429 1.00 67.50 123 THR A CA 1
ATOM 908 C C . THR A 1 123 ? 43.017 47.115 -32.107 1.00 67.50 123 THR A C 1
ATOM 910 O O . THR A 1 123 ? 42.974 46.024 -32.677 1.00 67.50 123 THR A O 1
ATOM 913 N N . THR A 1 124 ? 42.148 47.432 -31.158 1.00 62.34 124 THR A N 1
ATOM 914 C CA . THR A 1 124 ? 40.921 46.658 -30.951 1.00 62.34 124 THR A CA 1
ATOM 915 C C . THR A 1 124 ? 39.794 47.272 -31.777 1.00 62.34 124 THR A C 1
ATOM 917 O O . THR A 1 124 ? 39.715 48.493 -31.941 1.00 62.34 124 THR A O 1
ATOM 920 N N . ASN A 1 125 ? 38.907 46.435 -32.317 1.00 63.16 125 ASN A N 1
ATOM 921 C CA . ASN A 1 125 ? 37.713 46.893 -33.039 1.00 63.16 125 ASN A CA 1
ATOM 922 C C . ASN A 1 125 ? 36.803 47.751 -32.141 1.00 63.16 125 ASN A C 1
ATOM 924 O O . ASN A 1 125 ? 36.988 47.749 -30.927 1.00 63.16 125 ASN A O 1
ATOM 928 N N . SER A 1 126 ? 35.816 48.450 -32.715 1.00 59.06 126 SER A N 1
ATOM 929 C CA . SER A 1 126 ? 34.815 49.314 -32.055 1.00 59.06 126 SER A CA 1
ATOM 930 C C . SER A 1 126 ? 33.864 48.553 -31.105 1.00 59.06 126 SER A C 1
ATOM 932 O O . SER A 1 126 ? 32.659 48.507 -31.313 1.00 59.06 126 SER A O 1
ATOM 934 N N . GLY A 1 127 ? 34.407 47.899 -30.084 1.00 62.47 127 GLY A N 1
ATOM 935 C CA . GLY A 1 127 ? 33.698 47.083 -29.097 1.00 62.47 127 GLY A CA 1
ATOM 936 C C . GLY A 1 127 ? 34.616 46.395 -28.078 1.00 62.47 127 GLY A C 1
ATOM 937 O O . GLY A 1 127 ? 34.162 46.078 -26.988 1.00 62.47 127 GLY A O 1
ATOM 938 N N . GLY A 1 128 ? 35.916 46.245 -28.375 1.00 58.69 128 GLY A N 1
ATOM 939 C CA . GLY A 1 128 ? 36.933 45.823 -27.396 1.00 58.69 128 GLY A CA 1
ATOM 940 C C . GLY A 1 128 ? 36.993 44.317 -27.140 1.00 58.69 128 GLY A C 1
ATOM 941 O O . GLY A 1 128 ? 37.667 43.884 -26.213 1.00 58.69 128 GLY A O 1
ATOM 942 N N . THR A 1 129 ? 36.309 43.513 -27.949 1.00 56.97 129 THR A N 1
ATOM 943 C CA . THR A 1 129 ? 36.206 42.064 -27.739 1.00 56.97 129 THR A CA 1
ATOM 944 C C . THR A 1 129 ? 37.162 41.242 -28.600 1.00 56.97 129 THR A C 1
ATOM 946 O O . THR A 1 129 ? 37.388 40.080 -28.279 1.00 56.97 129 THR A O 1
ATOM 949 N N . GLU A 1 130 ? 37.777 41.818 -29.642 1.00 59.28 130 GLU A N 1
ATOM 950 C CA . GLU A 1 130 ? 38.714 41.090 -30.510 1.00 59.28 130 GLU A CA 1
ATOM 951 C C . GLU A 1 130 ? 39.928 41.941 -30.927 1.00 59.28 130 GLU A C 1
ATOM 953 O O . GLU A 1 130 ? 39.822 43.138 -31.218 1.00 59.28 130 GLU A O 1
ATOM 958 N N . LEU A 1 131 ? 41.097 41.292 -30.961 1.00 64.56 131 LEU A N 1
ATOM 959 C CA . LEU A 1 131 ? 42.362 41.857 -31.426 1.00 64.56 131 LEU A CA 1
ATOM 960 C C . LEU A 1 131 ? 42.345 41.968 -32.957 1.00 64.56 131 LEU A C 1
ATOM 962 O O . LEU A 1 131 ? 42.410 40.951 -33.648 1.00 64.56 131 LEU A O 1
ATOM 966 N N . TYR A 1 132 ? 42.277 43.186 -33.496 1.00 59.56 132 TYR A N 1
ATOM 967 C CA . TYR A 1 132 ? 42.298 43.404 -34.939 1.00 59.56 132 TYR A CA 1
ATOM 968 C C . TYR A 1 132 ? 43.740 43.575 -35.426 1.00 59.56 132 TYR A C 1
ATOM 970 O O . TYR A 1 132 ? 44.415 44.557 -35.117 1.00 59.56 132 TYR A O 1
ATOM 978 N N . ILE A 1 133 ? 44.213 42.608 -36.211 1.00 63.03 133 ILE A N 1
ATOM 979 C CA . ILE A 1 133 ? 45.481 42.707 -36.938 1.00 63.03 133 ILE A CA 1
ATOM 980 C C . ILE A 1 133 ? 45.135 43.150 -38.366 1.00 63.03 133 ILE A C 1
ATOM 982 O O . ILE A 1 133 ? 44.548 42.357 -39.108 1.00 63.03 133 ILE A O 1
ATOM 986 N N . PRO A 1 134 ? 45.436 44.396 -38.773 1.00 51.41 134 PRO A N 1
ATOM 987 C CA . PRO A 1 134 ? 45.087 44.861 -40.108 1.00 51.41 134 PRO A CA 1
ATOM 988 C C . PRO A 1 134 ? 45.873 44.070 -41.169 1.00 51.41 134 PRO A C 1
ATOM 990 O O . PRO A 1 134 ? 47.097 43.968 -41.062 1.00 51.41 134 PRO A O 1
ATOM 993 N N . PRO A 1 135 ? 45.224 43.528 -42.215 1.00 52.91 135 PRO A N 1
ATOM 994 C CA . PRO A 1 135 ? 45.950 42.980 -43.349 1.00 52.91 135 PRO A CA 1
ATOM 995 C C . PRO A 1 135 ? 46.591 44.125 -44.141 1.00 52.91 135 PRO A C 1
ATOM 997 O O . PRO A 1 135 ? 45.954 45.146 -44.414 1.00 52.91 135 PRO A O 1
ATOM 1000 N N . SER A 1 136 ? 47.846 43.964 -44.556 1.00 53.75 136 SER A N 1
ATOM 1001 C CA . SER A 1 136 ? 48.455 44.856 -45.544 1.00 53.75 136 SER A CA 1
ATOM 1002 C C . SER A 1 136 ? 47.846 44.574 -46.924 1.00 53.75 136 SER A C 1
ATOM 1004 O O . SER A 1 136 ? 48.390 43.795 -47.702 1.00 53.75 136 SER A O 1
ATOM 1006 N N . GLY A 1 137 ? 46.698 45.189 -47.216 1.00 50.91 137 GLY A N 1
ATOM 1007 C CA . GLY A 1 137 ? 46.002 45.087 -48.502 1.00 50.91 137 GLY A CA 1
ATOM 1008 C C . GLY A 1 137 ? 44.807 44.126 -48.494 1.00 50.91 137 GLY A C 1
ATOM 1009 O O . GLY A 1 137 ? 44.816 43.084 -47.849 1.00 50.91 137 GLY A O 1
ATOM 1010 N N . SER A 1 138 ? 43.753 44.527 -49.208 1.00 43.50 138 SER A N 1
ATOM 1011 C CA . SER A 1 138 ? 42.438 43.876 -49.288 1.00 43.50 138 SER A CA 1
ATOM 1012 C C . SER A 1 138 ? 42.507 42.353 -49.488 1.00 43.50 138 SER A C 1
ATOM 1014 O O . SER A 1 138 ? 43.047 41.866 -50.483 1.00 43.50 138 SER A O 1
ATOM 1016 N N . LEU A 1 139 ? 41.918 41.594 -48.560 1.00 47.19 139 LEU A N 1
ATOM 1017 C CA . LEU A 1 139 ? 41.769 40.143 -48.667 1.00 47.19 139 LEU A CA 1
ATOM 1018 C C . LEU A 1 139 ? 40.565 39.816 -49.567 1.00 47.19 139 LEU A C 1
ATOM 1020 O O . LEU A 1 139 ? 39.437 39.684 -49.098 1.00 47.19 139 LEU A O 1
ATOM 1024 N N . SER A 1 140 ? 40.807 39.707 -50.876 1.00 42.16 140 SER A N 1
ATOM 1025 C CA . SER A 1 140 ? 39.838 39.153 -51.832 1.00 42.16 140 SER A CA 1
ATOM 1026 C C . SER A 1 140 ? 39.748 37.623 -51.664 1.00 42.16 140 SER A C 1
ATOM 1028 O O . SER A 1 140 ? 40.802 36.986 -51.580 1.00 42.16 140 SER A O 1
ATOM 1030 N N . PRO A 1 141 ? 38.552 36.995 -51.654 1.00 51.53 141 PRO A N 1
ATOM 1031 C CA . PRO A 1 141 ? 38.387 35.569 -51.330 1.00 51.53 141 PRO A CA 1
ATOM 1032 C C . PRO A 1 141 ? 38.999 34.575 -52.333 1.00 51.53 141 PRO A C 1
ATOM 1034 O O . PRO A 1 141 ? 38.894 33.371 -52.123 1.00 51.53 141 PRO A O 1
ATOM 1037 N N . ASN A 1 142 ? 39.613 35.046 -53.425 1.00 46.16 142 ASN A N 1
ATOM 1038 C CA . ASN A 1 142 ? 39.869 34.215 -54.605 1.00 46.16 142 ASN A CA 1
ATOM 1039 C C . ASN A 1 142 ? 41.349 33.875 -54.857 1.00 46.16 142 ASN A C 1
ATOM 1041 O O . ASN A 1 142 ? 41.639 33.178 -55.825 1.00 46.16 142 ASN A O 1
ATOM 1045 N N . ASN A 1 143 ? 42.290 34.310 -54.012 1.00 39.31 143 ASN A N 1
ATOM 1046 C CA . ASN A 1 143 ? 43.709 33.983 -54.198 1.00 39.31 143 ASN A CA 1
ATOM 1047 C C . ASN A 1 143 ? 44.219 33.045 -53.094 1.00 39.31 143 ASN A C 1
ATOM 1049 O O . ASN A 1 143 ? 44.476 33.457 -51.964 1.00 39.31 143 ASN A O 1
ATOM 1053 N N . HIS A 1 144 ? 44.411 31.777 -53.459 1.00 48.12 144 HIS A N 1
ATOM 1054 C CA . HIS A 1 144 ? 44.967 30.691 -52.644 1.00 48.12 144 HIS A CA 1
ATOM 1055 C C . HIS A 1 144 ? 46.479 30.857 -52.373 1.00 48.12 144 HIS A C 1
ATOM 1057 O O . HIS A 1 144 ? 47.276 30.004 -52.756 1.00 48.12 144 HIS A O 1
ATOM 1063 N N . GLY A 1 145 ? 46.910 31.959 -51.752 1.00 52.41 145 GLY A N 1
ATOM 1064 C CA . GLY A 1 145 ? 48.350 32.236 -51.637 1.00 52.41 145 GLY A CA 1
ATOM 1065 C C . GLY A 1 145 ? 48.822 33.118 -50.488 1.00 52.41 145 GLY A C 1
ATOM 1066 O O . GLY A 1 145 ? 49.963 33.564 -50.537 1.00 52.41 145 GLY A O 1
ATOM 1067 N N . GLN A 1 146 ? 48.009 33.386 -49.463 1.00 46.91 146 GLN A N 1
ATOM 1068 C CA . GLN A 1 146 ? 48.473 34.143 -48.293 1.00 46.91 146 GLN A CA 1
ATOM 1069 C C . GLN A 1 146 ? 48.416 33.284 -47.030 1.00 46.91 146 GLN A C 1
ATOM 1071 O O . GLN A 1 146 ? 47.343 32.937 -46.542 1.00 46.91 146 GLN A O 1
ATOM 1076 N N . THR A 1 147 ? 49.595 32.938 -46.513 1.00 44.56 147 THR A N 1
ATOM 1077 C CA . THR A 1 147 ? 49.769 32.147 -45.293 1.00 44.56 147 THR A CA 1
ATOM 1078 C C . THR A 1 147 ? 49.995 33.081 -44.108 1.00 44.56 147 THR A C 1
ATOM 1080 O O . THR A 1 147 ? 50.981 33.816 -44.070 1.00 44.56 147 THR A O 1
ATOM 1083 N N . LEU A 1 148 ? 49.112 33.021 -43.110 1.00 48.34 148 LEU A N 1
ATOM 1084 C CA . LEU A 1 148 ? 49.377 33.556 -41.776 1.00 48.34 148 LEU A CA 1
ATOM 1085 C C . LEU A 1 148 ? 50.448 32.671 -41.117 1.00 48.34 148 LEU A C 1
ATOM 1087 O O . LEU A 1 148 ? 50.179 31.527 -40.756 1.00 48.34 148 LEU A O 1
ATOM 1091 N N . ASN A 1 149 ? 51.678 33.169 -41.010 1.00 44.03 149 ASN A N 1
ATOM 1092 C CA . ASN A 1 149 ? 52.811 32.380 -40.527 1.00 44.03 149 ASN A CA 1
ATOM 1093 C C . ASN A 1 149 ? 52.863 32.399 -38.984 1.00 44.03 149 ASN A C 1
ATOM 1095 O O . ASN A 1 149 ? 53.521 33.241 -38.380 1.00 44.03 149 ASN A O 1
ATOM 1099 N N . LEU A 1 150 ? 52.129 31.490 -38.334 1.00 50.81 150 LEU A N 1
ATOM 1100 C CA . LEU A 1 150 ? 52.173 31.268 -36.880 1.00 50.81 150 LEU A CA 1
ATOM 1101 C C . LEU A 1 150 ? 53.249 30.219 -36.567 1.00 50.81 150 LEU A C 1
ATOM 1103 O O . LEU A 1 150 ? 52.958 29.040 -36.384 1.00 50.81 150 LEU A O 1
ATOM 1107 N N . GLN A 1 151 ? 54.513 30.638 -36.574 1.00 40.16 151 GLN A N 1
ATOM 1108 C CA . GLN A 1 151 ? 55.668 29.743 -36.718 1.00 40.16 151 GLN A CA 1
ATOM 1109 C C . GLN A 1 151 ? 56.005 28.819 -35.526 1.00 40.16 151 GLN A C 1
ATOM 1111 O O . GLN A 1 151 ? 57.015 28.124 -35.598 1.00 40.16 151 GLN A O 1
ATOM 1116 N N . SER A 1 152 ? 55.199 28.734 -34.459 1.00 44.34 152 SER A N 1
ATOM 1117 C CA . SER A 1 152 ? 55.491 27.800 -33.352 1.00 44.34 152 SER A CA 1
ATOM 1118 C C . SER A 1 152 ? 54.348 27.537 -32.359 1.00 44.34 152 SER A C 1
ATOM 1120 O O . SER A 1 152 ? 54.587 27.425 -31.156 1.00 44.34 152 SER A O 1
ATOM 1122 N N . MET A 1 153 ? 53.103 27.359 -32.809 1.00 40.69 153 MET A N 1
ATOM 1123 C CA . MET A 1 153 ? 52.127 26.699 -31.927 1.00 40.69 153 MET A CA 1
ATOM 1124 C C . MET A 1 153 ? 52.397 25.189 -31.930 1.00 40.69 153 MET A C 1
ATOM 1126 O O . MET A 1 153 ? 51.926 24.466 -32.804 1.00 40.69 153 MET A O 1
ATOM 1130 N N . GLN A 1 154 ? 53.199 24.709 -30.975 1.00 39.81 154 GLN A N 1
ATOM 1131 C CA . GLN A 1 154 ? 53.316 23.278 -30.694 1.00 39.81 154 GLN A CA 1
ATOM 1132 C C . GLN A 1 154 ? 52.003 22.791 -30.072 1.00 39.81 154 GLN A C 1
ATOM 1134 O O . GLN A 1 154 ? 51.696 23.096 -28.923 1.00 39.81 154 GLN A O 1
ATOM 1139 N N . TRP A 1 155 ? 51.225 22.026 -30.833 1.00 39.59 155 TRP A N 1
ATOM 1140 C CA . TRP A 1 155 ? 50.050 21.328 -30.320 1.00 39.59 155 TRP A CA 1
ATOM 1141 C C . TRP A 1 155 ? 50.497 20.020 -29.659 1.00 39.59 155 TRP A C 1
ATOM 1143 O O . TRP A 1 155 ? 50.585 18.982 -30.312 1.00 39.59 155 TRP A O 1
ATOM 1153 N N . THR A 1 156 ? 50.785 20.038 -28.359 1.00 38.19 156 THR A N 1
ATOM 1154 C CA . THR A 1 156 ? 50.783 18.803 -27.562 1.00 38.19 156 THR A CA 1
ATOM 1155 C C . THR A 1 156 ? 49.334 18.401 -27.323 1.00 38.19 156 THR A C 1
ATOM 1157 O O . THR A 1 156 ? 48.669 18.975 -26.471 1.00 38.19 156 THR A O 1
ATOM 1160 N N . THR A 1 157 ? 48.845 17.481 -28.162 1.00 39.78 157 THR A N 1
ATOM 1161 C CA . THR A 1 157 ? 47.604 16.691 -28.032 1.00 39.78 157 THR A CA 1
ATOM 1162 C C . THR A 1 157 ? 46.497 17.312 -27.178 1.00 39.78 157 THR A C 1
ATOM 1164 O O . THR A 1 157 ? 46.403 17.046 -25.983 1.00 39.78 157 THR A O 1
ATOM 1167 N N . HIS A 1 158 ? 45.590 18.042 -27.826 1.00 37.19 158 HIS A N 1
ATOM 1168 C CA . HIS A 1 158 ? 44.244 18.271 -27.312 1.00 37.19 158 HIS A CA 1
ATOM 1169 C C . HIS A 1 158 ? 43.226 17.828 -28.365 1.00 37.19 158 HIS A C 1
ATOM 1171 O O . HIS A 1 158 ? 43.291 18.227 -29.527 1.00 37.19 158 HIS A O 1
ATOM 1177 N N . THR A 1 159 ? 42.310 16.960 -27.944 1.00 36.75 159 THR A N 1
ATOM 1178 C CA . THR A 1 159 ? 41.126 16.521 -28.682 1.00 36.75 159 THR A CA 1
ATOM 1179 C C . THR A 1 159 ? 40.328 17.743 -29.146 1.00 36.75 159 THR A C 1
ATOM 1181 O O . THR A 1 159 ? 39.930 18.569 -28.329 1.00 36.75 159 THR A O 1
ATOM 1184 N N . LEU A 1 160 ? 40.129 17.873 -30.458 1.00 41.22 160 LEU A N 1
ATOM 1185 C CA . LEU A 1 160 ? 39.381 18.968 -31.076 1.00 41.22 160 LEU A CA 1
ATOM 1186 C C . LEU A 1 160 ? 37.876 18.795 -30.830 1.00 41.22 160 LEU A C 1
ATOM 1188 O O . LEU A 1 160 ? 37.258 17.900 -31.405 1.00 41.22 160 LEU A O 1
ATOM 1192 N N . ASP A 1 161 ? 37.285 19.688 -30.040 1.00 40.69 161 ASP A N 1
ATOM 1193 C CA . ASP A 1 161 ? 35.839 19.902 -29.995 1.00 40.69 161 ASP A CA 1
ATOM 1194 C C . ASP A 1 161 ? 35.490 21.022 -31.003 1.00 40.69 161 ASP A C 1
ATOM 1196 O O . ASP A 1 161 ? 35.604 22.209 -30.707 1.00 40.69 161 ASP A O 1
ATOM 1200 N N . ARG A 1 162 ? 35.091 20.604 -32.220 1.00 39.53 162 ARG A N 1
ATOM 1201 C CA . ARG A 1 162 ? 34.504 21.373 -33.355 1.00 39.53 162 ARG A CA 1
ATOM 1202 C C . ARG A 1 162 ? 35.460 22.150 -34.306 1.00 39.53 162 ARG A C 1
ATOM 1204 O O . ARG A 1 162 ? 36.246 22.981 -33.861 1.00 39.53 162 ARG A O 1
ATOM 1211 N N . PRO A 1 163 ? 35.365 21.967 -35.648 1.00 39.25 163 PRO A N 1
ATOM 1212 C CA . PRO A 1 163 ? 36.224 22.657 -36.616 1.00 39.25 163 PRO A CA 1
ATOM 1213 C C . PRO A 1 163 ? 35.661 24.025 -37.047 1.00 39.25 163 PRO A C 1
ATOM 1215 O O . PRO A 1 163 ? 34.496 24.145 -37.418 1.00 39.25 163 PRO A O 1
ATOM 1218 N N . HIS A 1 164 ? 36.519 25.048 -37.082 1.00 37.47 164 HIS A N 1
ATOM 1219 C CA . HIS A 1 164 ? 36.252 26.376 -37.655 1.00 37.47 164 HIS A CA 1
ATOM 1220 C C . HIS A 1 164 ? 36.790 26.481 -39.103 1.00 37.47 164 HIS A C 1
ATOM 1222 O O . HIS A 1 164 ? 37.513 27.418 -39.439 1.00 37.47 164 HIS A O 1
ATOM 1228 N N . ILE A 1 165 ? 36.460 25.525 -39.985 1.00 40.34 165 ILE A N 1
ATOM 1229 C CA . ILE A 1 165 ? 36.675 25.697 -41.436 1.00 40.34 165 ILE A CA 1
ATOM 1230 C C . ILE A 1 165 ? 35.435 26.379 -42.022 1.00 40.34 165 ILE A C 1
ATOM 1232 O O . ILE A 1 165 ? 34.358 25.795 -42.114 1.00 40.34 165 ILE A O 1
ATOM 1236 N N . LYS A 1 166 ? 35.594 27.650 -42.398 1.00 40.44 166 LYS A N 1
ATOM 1237 C CA . LYS A 1 166 ? 34.563 28.512 -42.985 1.00 40.44 166 LYS A CA 1
ATOM 1238 C C . LYS A 1 166 ? 34.380 28.150 -44.470 1.00 40.44 166 LYS A C 1
ATOM 1240 O O . LYS A 1 166 ? 35.160 28.594 -45.306 1.00 40.44 166 LYS A O 1
ATOM 1245 N N . MET A 1 167 ? 33.374 27.339 -44.807 1.00 34.34 167 MET A N 1
ATOM 1246 C CA . MET A 1 167 ? 32.893 27.221 -46.193 1.00 34.34 167 MET A CA 1
ATOM 1247 C C . MET A 1 167 ? 32.101 28.485 -46.560 1.00 34.34 167 MET A C 1
ATOM 1249 O O . MET A 1 167 ? 31.314 28.981 -45.753 1.00 34.34 167 MET A O 1
ATOM 1253 N N . LEU A 1 168 ? 32.329 29.019 -47.764 1.00 38.53 168 LEU A N 1
ATOM 1254 C CA . LEU A 1 168 ? 31.591 30.154 -48.322 1.00 38.53 168 LEU A CA 1
ATOM 1255 C C . LEU A 1 168 ? 30.078 29.881 -48.278 1.00 38.53 168 LEU A C 1
ATOM 1257 O O . LEU A 1 168 ? 29.588 28.972 -48.943 1.00 38.53 168 LEU A O 1
ATOM 1261 N N . THR A 1 169 ? 29.329 30.697 -47.539 1.00 37.03 169 THR A N 1
ATOM 1262 C CA . THR A 1 169 ? 27.865 30.699 -47.594 1.00 37.03 169 THR A CA 1
ATOM 1263 C C . THR A 1 169 ? 27.411 31.510 -48.804 1.00 37.03 169 THR A C 1
ATOM 1265 O O . THR A 1 169 ? 27.545 32.735 -48.821 1.00 37.03 169 THR A O 1
ATOM 1268 N N . SER A 1 170 ? 26.859 30.837 -49.810 1.00 31.22 170 SER A N 1
ATOM 1269 C CA . SER A 1 170 ? 25.899 31.456 -50.720 1.00 31.22 170 SER A CA 1
ATOM 1270 C C . SER A 1 170 ? 24.585 31.695 -49.967 1.00 31.22 170 SER A C 1
ATOM 1272 O O . SER A 1 170 ? 24.224 30.974 -49.038 1.00 31.22 170 SER A O 1
ATOM 1274 N N . THR A 1 171 ? 23.913 32.780 -50.327 1.00 35.03 171 THR A N 1
ATOM 1275 C CA . THR A 1 171 ? 22.668 33.269 -49.738 1.00 35.03 171 THR A CA 1
ATOM 1276 C C . THR A 1 171 ? 21.579 32.194 -49.702 1.00 35.03 171 THR A C 1
ATOM 1278 O O . THR A 1 171 ? 21.127 31.752 -50.753 1.00 35.03 171 THR A O 1
ATOM 1281 N N . ILE A 1 172 ? 21.066 31.863 -48.513 1.00 34.59 172 ILE A N 1
ATOM 1282 C CA . ILE A 1 172 ? 19.690 31.374 -48.356 1.00 34.59 172 ILE A CA 1
ATOM 1283 C C . ILE A 1 172 ? 19.029 32.221 -47.270 1.00 34.59 172 ILE A C 1
ATOM 1285 O O . ILE A 1 172 ? 19.496 32.297 -46.135 1.00 34.59 172 ILE A O 1
ATOM 1289 N N . SER A 1 173 ? 17.984 32.934 -47.684 1.00 28.52 173 SER A N 1
ATOM 1290 C CA . SER A 1 173 ? 17.167 33.816 -46.851 1.00 28.52 173 SER A CA 1
ATOM 1291 C C . SER A 1 173 ? 16.174 33.029 -45.978 1.00 28.52 173 SER A C 1
ATOM 1293 O O . SER A 1 173 ? 15.906 31.858 -46.244 1.00 28.52 173 SER A O 1
ATOM 1295 N N . PRO A 1 174 ? 15.643 33.662 -44.919 1.00 51.25 174 PRO A N 1
ATOM 1296 C CA . PRO A 1 174 ? 15.259 33.012 -43.676 1.00 51.25 174 PRO A CA 1
ATOM 1297 C C . PRO A 1 174 ? 13.795 32.573 -43.665 1.00 51.25 174 PRO A C 1
ATOM 1299 O O . PRO A 1 174 ? 12.924 33.306 -44.120 1.00 51.25 174 PRO A O 1
ATOM 1302 N N . THR A 1 175 ? 13.501 31.452 -43.006 1.00 36.16 175 THR A N 1
ATOM 1303 C CA . THR A 1 175 ? 12.240 31.313 -42.265 1.00 36.16 175 THR A CA 1
ATOM 1304 C C . THR A 1 175 ? 12.484 30.594 -40.934 1.00 36.16 175 THR A C 1
ATOM 1306 O O . THR A 1 175 ? 12.804 29.415 -40.884 1.00 36.16 175 THR A O 1
ATOM 1309 N N . ASN A 1 176 ? 12.310 31.377 -39.868 1.00 35.44 176 ASN A N 1
ATOM 1310 C CA . ASN A 1 176 ? 12.025 31.024 -38.475 1.00 35.44 176 ASN A CA 1
ATOM 1311 C C . ASN A 1 176 ? 13.092 30.320 -37.604 1.00 35.44 176 ASN A C 1
ATOM 1313 O O . ASN A 1 176 ? 13.277 29.111 -37.617 1.00 35.44 176 ASN A O 1
ATOM 1317 N N . THR A 1 177 ? 13.636 31.153 -36.703 1.00 38.72 177 THR A N 1
ATOM 1318 C CA . THR A 1 177 ? 13.963 30.901 -35.284 1.00 38.72 177 THR A CA 1
ATOM 1319 C C . THR A 1 177 ? 15.003 29.838 -34.919 1.00 38.72 177 THR A C 1
ATOM 1321 O O . THR A 1 177 ? 14.709 28.652 -34.831 1.00 38.72 177 THR A O 1
ATOM 1324 N N . GLY A 1 178 ? 16.169 30.337 -34.488 1.00 34.72 178 GLY A N 1
ATOM 1325 C CA . GLY A 1 178 ? 17.086 29.654 -33.576 1.00 34.72 178 GLY A CA 1
ATOM 1326 C C . GLY A 1 178 ? 18.390 29.229 -34.236 1.00 34.72 178 GLY A C 1
ATOM 1327 O O . GLY A 1 178 ? 18.423 28.330 -35.068 1.00 34.72 178 GLY A O 1
ATOM 1328 N N . THR A 1 179 ? 19.492 29.850 -33.823 1.00 35.91 179 THR A N 1
ATOM 1329 C CA . THR A 1 179 ? 20.832 29.310 -34.047 1.00 35.91 179 THR A CA 1
ATOM 1330 C C . THR A 1 179 ? 20.955 28.028 -33.225 1.00 35.91 179 THR A C 1
ATOM 1332 O O . THR A 1 179 ? 21.204 28.078 -32.023 1.00 35.91 179 THR A O 1
ATOM 1335 N N . TYR A 1 180 ? 20.742 26.878 -33.857 1.00 35.31 180 TYR A N 1
ATOM 1336 C CA . TYR A 1 180 ? 21.035 25.575 -33.274 1.00 35.31 180 TYR A CA 1
ATOM 1337 C C . TYR A 1 180 ? 22.364 25.079 -33.833 1.00 35.31 180 TYR A C 1
ATOM 1339 O O . TYR A 1 180 ? 22.511 24.881 -35.037 1.00 35.31 180 TYR A O 1
ATOM 1347 N N . ILE A 1 181 ? 23.326 24.806 -32.954 1.00 39.84 181 ILE A N 1
ATOM 1348 C CA . ILE A 1 181 ? 24.330 23.785 -33.245 1.00 39.84 181 ILE A CA 1
ATOM 1349 C C . ILE A 1 181 ? 23.610 22.443 -33.074 1.00 39.84 181 ILE A C 1
ATOM 1351 O O . ILE A 1 181 ? 23.585 21.857 -31.995 1.00 39.84 181 ILE A O 1
ATOM 1355 N N . GLY A 1 182 ? 22.923 22.006 -34.126 1.00 32.59 182 GLY A N 1
ATOM 1356 C CA . GLY A 1 182 ? 22.398 20.652 -34.218 1.00 32.59 182 GLY A CA 1
ATOM 1357 C C . GLY A 1 182 ? 23.517 19.723 -34.670 1.00 32.59 182 GLY A C 1
ATOM 1358 O O . GLY A 1 182 ? 24.103 19.936 -35.728 1.00 32.59 182 GLY A O 1
ATOM 1359 N N . VAL A 1 183 ? 23.823 18.690 -33.886 1.00 35.84 183 VAL A N 1
ATOM 1360 C CA . VAL A 1 183 ? 24.334 17.454 -34.483 1.00 35.84 183 VAL A CA 1
ATOM 1361 C C . VAL A 1 183 ? 23.142 16.852 -35.214 1.00 35.84 183 VAL A C 1
ATOM 1363 O O . VAL A 1 183 ? 22.193 16.381 -34.590 1.00 35.84 183 VAL A O 1
ATOM 1366 N N . GLU A 1 184 ? 23.157 16.947 -36.537 1.00 33.44 184 GLU A N 1
ATOM 1367 C CA . GLU A 1 184 ? 22.227 16.227 -37.391 1.00 33.44 184 GLU A CA 1
ATOM 1368 C C . GLU A 1 184 ? 22.518 14.727 -37.248 1.00 33.44 184 GLU A C 1
ATOM 1370 O O . GLU A 1 184 ? 23.493 14.214 -37.786 1.00 33.44 184 GLU A O 1
ATOM 1375 N N . ILE A 1 185 ? 21.680 14.008 -36.499 1.00 43.22 185 ILE A N 1
ATOM 1376 C CA . ILE A 1 185 ? 21.439 12.589 -36.777 1.00 43.22 185 ILE A CA 1
ATOM 1377 C C . ILE A 1 185 ? 20.093 12.539 -37.488 1.00 43.22 185 ILE A C 1
ATOM 1379 O O . ILE A 1 185 ? 19.072 12.173 -36.911 1.00 43.22 185 ILE A O 1
ATOM 1383 N N . ALA A 1 186 ? 20.074 12.985 -38.740 1.00 32.19 186 ALA A N 1
ATOM 1384 C CA . ALA A 1 186 ? 18.986 12.635 -39.631 1.00 32.19 186 ALA A CA 1
ATOM 1385 C C . ALA A 1 186 ? 19.234 11.195 -40.112 1.00 32.19 186 ALA A C 1
ATOM 1387 O O . ALA A 1 186 ? 20.267 10.940 -40.739 1.00 32.19 186 ALA A O 1
ATOM 1388 N N . PRO A 1 187 ? 18.326 10.226 -39.886 1.00 36.59 187 PRO A N 1
ATOM 1389 C CA . PRO A 1 187 ? 18.209 9.152 -40.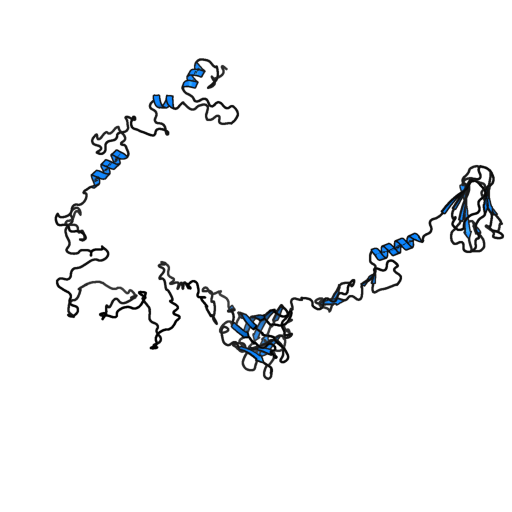849 1.00 36.59 187 PRO A CA 1
ATOM 1390 C C . PRO A 1 187 ? 17.701 9.815 -42.130 1.00 36.59 187 PRO A C 1
ATOM 1392 O O . PRO A 1 187 ? 16.650 10.449 -42.138 1.00 36.59 187 PRO A O 1
ATOM 1395 N N . ASN A 1 188 ? 18.505 9.740 -43.181 1.00 36.66 188 ASN A N 1
ATOM 1396 C CA . ASN A 1 188 ? 18.209 10.237 -44.517 1.00 36.66 188 ASN A CA 1
ATOM 1397 C C . ASN A 1 188 ? 16.751 9.940 -44.935 1.00 36.66 188 ASN A C 1
ATOM 1399 O O . ASN A 1 188 ? 16.449 8.822 -45.349 1.00 36.66 188 ASN A O 1
ATOM 1403 N N . MET A 1 189 ? 15.848 10.918 -44.821 1.00 33.75 189 MET A N 1
ATOM 1404 C CA . MET A 1 189 ? 14.502 10.867 -45.392 1.00 33.75 189 MET A CA 1
ATOM 1405 C C . MET A 1 189 ? 14.098 12.271 -45.844 1.00 33.75 189 MET A C 1
ATOM 1407 O O . MET A 1 189 ? 13.860 13.171 -45.043 1.00 33.75 189 MET A O 1
ATOM 1411 N N . SER A 1 190 ? 14.023 12.456 -47.159 1.00 34.56 190 SER A N 1
ATOM 1412 C CA . SER A 1 190 ? 13.500 13.653 -47.809 1.00 34.56 190 SER A CA 1
ATOM 1413 C C . SER A 1 190 ? 11.985 13.764 -47.587 1.00 34.56 190 SER A C 1
ATOM 1415 O O . SER A 1 190 ? 11.207 13.075 -48.247 1.00 34.56 190 SER A O 1
ATOM 1417 N N . GLY A 1 191 ? 11.554 14.625 -46.667 1.00 36.94 191 GLY A N 1
ATOM 1418 C CA . GLY A 1 191 ? 10.145 14.956 -46.449 1.00 36.94 191 GLY A CA 1
ATOM 1419 C C . GLY A 1 191 ? 9.986 16.066 -45.410 1.00 36.94 191 GLY A C 1
ATOM 1420 O O . GLY A 1 191 ? 10.702 16.091 -44.413 1.00 36.94 191 GLY A O 1
ATOM 1421 N N . THR A 1 192 ? 9.082 17.014 -45.658 1.00 37.38 192 THR A N 1
ATOM 1422 C CA . THR A 1 192 ? 8.820 18.166 -44.780 1.00 37.38 192 THR A CA 1
ATOM 1423 C C . THR A 1 192 ? 8.397 17.681 -43.381 1.00 37.38 192 THR A C 1
ATOM 1425 O O . THR A 1 192 ? 7.429 16.924 -43.292 1.00 37.38 192 THR A O 1
ATOM 1428 N N . PRO A 1 193 ? 9.067 18.078 -42.280 1.00 40.16 193 PRO A N 1
ATOM 1429 C CA . PRO A 1 193 ? 8.787 17.502 -40.970 1.00 40.16 193 PRO A CA 1
ATOM 1430 C C . PRO A 1 193 ? 7.531 18.135 -40.363 1.00 40.16 193 PRO A C 1
ATOM 1432 O O . PRO A 1 193 ? 7.543 19.294 -39.949 1.00 40.16 193 PRO A O 1
ATOM 1435 N N . THR A 1 194 ? 6.445 17.372 -40.275 1.00 42.69 194 THR A N 1
ATOM 1436 C CA . THR A 1 194 ? 5.246 17.755 -39.521 1.00 42.69 194 THR A CA 1
ATOM 1437 C C . THR A 1 194 ? 5.293 17.120 -38.131 1.00 42.69 194 THR A C 1
ATOM 1439 O O . THR A 1 194 ? 4.962 15.948 -37.971 1.00 42.69 194 THR A O 1
ATOM 1442 N N . SER A 1 195 ? 5.670 17.933 -37.140 1.00 41.66 195 SER A N 1
ATOM 1443 C CA . SER A 1 195 ? 5.486 17.723 -35.693 1.00 41.66 195 SER A CA 1
ATOM 1444 C C . SER A 1 195 ? 6.415 16.723 -34.975 1.00 41.66 195 SER A C 1
ATOM 1446 O O . SER A 1 195 ? 6.604 15.590 -35.401 1.00 41.66 195 SER A O 1
ATOM 1448 N N . ASN A 1 196 ? 6.881 17.153 -33.790 1.00 41.31 196 ASN A N 1
ATOM 1449 C CA . ASN A 1 196 ? 7.511 16.381 -32.698 1.00 41.31 196 ASN A CA 1
ATOM 1450 C C . ASN A 1 196 ? 9.041 16.213 -32.713 1.00 41.31 196 ASN A C 1
ATOM 1452 O O . ASN A 1 196 ? 9.549 15.096 -32.766 1.00 41.31 196 ASN A O 1
ATOM 1456 N N . TRP A 1 197 ? 9.784 17.306 -32.514 1.00 38.31 197 TRP A N 1
ATOM 1457 C CA . TRP A 1 197 ? 11.194 17.205 -32.118 1.00 38.31 197 TRP A CA 1
ATOM 1458 C C . TRP A 1 197 ? 11.353 17.310 -30.600 1.00 38.31 197 TRP A C 1
ATOM 1460 O O . TRP A 1 197 ? 10.955 18.297 -29.983 1.00 38.31 197 TRP A O 1
ATOM 1470 N N . THR A 1 198 ? 11.976 16.297 -29.999 1.00 40.50 198 THR A N 1
ATOM 1471 C CA . THR A 1 198 ? 12.555 16.380 -28.655 1.00 40.50 198 THR A CA 1
ATOM 1472 C C . THR A 1 198 ? 13.969 16.934 -28.797 1.00 40.50 198 THR A C 1
ATOM 1474 O O . THR A 1 198 ? 14.855 16.254 -29.308 1.00 40.50 198 THR A O 1
ATOM 1477 N N . VAL A 1 199 ? 14.194 18.181 -28.385 1.00 41.50 199 VAL A N 1
ATOM 1478 C CA . VAL A 1 199 ? 15.548 18.750 -28.345 1.00 41.50 199 VAL A CA 1
ATOM 1479 C C . VAL A 1 199 ? 16.222 18.265 -27.064 1.00 41.50 199 VAL A C 1
ATOM 1481 O O . VAL A 1 199 ? 15.881 18.724 -25.975 1.00 41.50 199 VAL A O 1
ATOM 1484 N N . LEU A 1 200 ? 17.179 17.344 -27.181 1.00 42.50 200 LEU A N 1
ATOM 1485 C CA . LEU A 1 200 ? 18.080 17.003 -26.081 1.00 42.50 200 LEU A CA 1
ATOM 1486 C C . LEU A 1 200 ? 19.054 18.173 -25.884 1.00 42.50 200 LEU A C 1
ATOM 1488 O O . LEU A 1 200 ? 20.011 18.328 -26.641 1.00 42.50 200 LEU A O 1
ATOM 1492 N N . LYS A 1 201 ? 18.798 19.025 -24.887 1.00 42.28 201 LYS A N 1
ATOM 1493 C CA . LYS A 1 201 ? 19.763 20.048 -24.477 1.00 42.28 201 LYS A CA 1
ATOM 1494 C C . LYS A 1 201 ? 20.836 19.387 -23.619 1.00 42.28 201 LYS A C 1
ATOM 1496 O O . LYS A 1 201 ? 20.550 18.932 -22.518 1.00 42.28 201 LYS A O 1
ATOM 1501 N N . VAL A 1 202 ? 22.064 19.345 -24.121 1.00 42.19 202 VAL A N 1
ATOM 1502 C CA . VAL A 1 202 ? 23.242 19.021 -23.313 1.00 42.19 202 VAL A CA 1
ATOM 1503 C C . VAL A 1 202 ? 23.847 20.349 -22.877 1.00 42.19 202 VAL A C 1
ATOM 1505 O O . VAL A 1 202 ? 24.431 21.055 -23.695 1.00 42.19 202 VAL A O 1
ATOM 1508 N N . ASN A 1 203 ? 23.669 20.718 -21.609 1.00 40.69 203 ASN A N 1
ATOM 1509 C CA . ASN A 1 203 ? 24.415 21.828 -21.020 1.00 40.69 203 ASN A CA 1
ATOM 1510 C C . ASN A 1 203 ? 25.781 21.287 -20.569 1.00 40.69 203 ASN A C 1
ATOM 1512 O O . ASN A 1 203 ? 25.807 20.413 -19.700 1.00 40.69 203 ASN A O 1
ATOM 1516 N N . PRO A 1 204 ? 26.913 21.770 -21.107 1.00 43.00 204 PRO A N 1
ATOM 1517 C CA . PRO A 1 204 ? 28.211 21.474 -20.523 1.00 43.00 204 PRO A CA 1
ATOM 1518 C C . PRO A 1 204 ? 28.329 22.256 -19.208 1.00 43.00 204 PRO A C 1
ATOM 1520 O O . PRO A 1 204 ? 28.701 23.426 -19.191 1.00 43.00 204 PRO A O 1
ATOM 1523 N N . GLY A 1 205 ? 27.943 21.626 -18.098 1.00 38.88 205 GLY A N 1
ATOM 1524 C CA . GLY A 1 205 ? 28.260 22.129 -16.765 1.00 38.88 205 GLY A CA 1
ATOM 1525 C C . GLY A 1 205 ? 29.761 21.993 -16.521 1.00 38.88 205 GLY A C 1
ATOM 1526 O O . GLY A 1 205 ? 30.317 20.905 -16.674 1.00 38.88 205 GLY A O 1
ATOM 1527 N N . SER A 1 206 ? 30.428 23.095 -16.181 1.00 44.50 206 SER A N 1
ATOM 1528 C CA . SER A 1 206 ? 31.846 23.110 -15.826 1.00 44.50 206 SER A CA 1
ATOM 1529 C C . SER A 1 206 ? 32.044 22.620 -14.389 1.00 44.50 206 SER A C 1
ATOM 1531 O O . SER A 1 206 ? 32.249 23.427 -13.484 1.00 44.50 206 SER A O 1
ATOM 1533 N N . ASP A 1 207 ? 32.013 21.310 -14.170 1.00 41.12 207 ASP A N 1
ATOM 1534 C CA . ASP A 1 207 ? 32.423 20.749 -12.883 1.00 41.12 207 ASP A CA 1
ATOM 1535 C C . ASP A 1 207 ? 33.849 20.197 -13.007 1.00 41.12 207 ASP A C 1
ATOM 1537 O O . ASP A 1 207 ? 34.113 19.223 -13.715 1.00 41.12 207 ASP A O 1
ATOM 1541 N N . ASN A 1 208 ? 34.787 20.852 -12.313 1.00 44.56 208 ASN A N 1
ATOM 1542 C CA . ASN A 1 208 ? 36.206 20.490 -12.183 1.00 44.56 208 ASN A CA 1
ATOM 1543 C C . ASN A 1 208 ? 36.395 19.184 -11.382 1.00 44.56 208 ASN A C 1
ATOM 1545 O O . ASN A 1 208 ? 37.005 19.173 -10.314 1.00 44.56 208 ASN A O 1
ATOM 1549 N N . GLY A 1 209 ? 35.855 18.069 -11.873 1.00 38.81 209 GLY A N 1
ATOM 1550 C CA . GLY A 1 209 ? 35.874 16.810 -11.136 1.00 38.81 209 GLY A CA 1
ATOM 1551 C C . GLY A 1 209 ? 35.353 15.616 -11.924 1.00 38.81 209 GLY A C 1
ATOM 1552 O O . GLY A 1 209 ? 34.355 15.022 -11.541 1.00 38.81 209 GLY A O 1
ATOM 1553 N N . GLY A 1 210 ? 36.033 15.250 -13.013 1.00 37.97 210 GLY A N 1
ATOM 1554 C CA . GLY A 1 210 ? 36.178 13.857 -13.469 1.00 37.97 210 GLY A CA 1
ATOM 1555 C C . GLY A 1 210 ? 34.942 13.028 -13.861 1.00 37.97 210 GLY A C 1
ATOM 1556 O O . GLY A 1 210 ? 35.121 11.868 -14.219 1.00 37.97 210 GLY A O 1
ATOM 1557 N N . ALA A 1 211 ? 33.720 13.559 -13.843 1.00 37.28 211 ALA A N 1
ATOM 1558 C CA . ALA A 1 211 ? 32.533 12.840 -14.302 1.00 37.28 211 ALA A CA 1
ATOM 1559 C C . ALA A 1 211 ? 31.652 13.737 -15.177 1.00 37.28 211 ALA A C 1
ATOM 1561 O O . ALA A 1 211 ? 30.935 14.606 -14.686 1.00 37.28 211 ALA A O 1
ATOM 1562 N N . THR A 1 212 ? 31.662 13.490 -16.486 1.00 38.28 212 THR A N 1
ATOM 1563 C CA . THR A 1 212 ? 30.704 14.057 -17.439 1.00 38.28 212 THR A CA 1
ATOM 1564 C C . THR A 1 212 ? 29.318 13.496 -17.118 1.00 38.28 212 THR A C 1
ATOM 1566 O O . THR A 1 212 ? 28.948 12.404 -17.546 1.00 38.28 212 THR A O 1
ATOM 1569 N N . ARG A 1 213 ? 28.543 14.203 -16.295 1.00 42.19 213 ARG A N 1
ATOM 1570 C CA . ARG A 1 213 ? 27.154 13.831 -16.010 1.00 42.19 213 ARG A CA 1
ATOM 1571 C C . ARG A 1 213 ? 26.273 14.383 -17.126 1.00 42.19 213 ARG A C 1
ATOM 1573 O O . ARG A 1 213 ? 26.125 15.592 -17.262 1.00 42.19 213 ARG A O 1
ATOM 1580 N N . LEU A 1 214 ? 25.673 13.494 -17.916 1.00 44.12 214 LEU A N 1
ATOM 1581 C CA . LEU A 1 214 ? 24.601 13.840 -18.849 1.00 44.12 214 LEU A CA 1
ATOM 1582 C C . LEU A 1 214 ? 23.343 14.197 -18.036 1.00 44.12 214 LEU A C 1
ATOM 1584 O O . LEU A 1 214 ? 22.524 13.334 -17.727 1.00 44.12 214 LEU A O 1
ATOM 1588 N N . LEU A 1 215 ? 23.214 15.459 -17.630 1.00 41.56 215 LEU A N 1
ATOM 1589 C CA . LEU A 1 215 ? 21.988 15.995 -17.040 1.00 41.56 215 LEU A CA 1
ATOM 1590 C C . LEU A 1 215 ? 21.007 16.290 -18.184 1.00 41.56 215 LEU A C 1
ATOM 1592 O O . LEU A 1 215 ? 21.081 17.342 -18.813 1.00 41.56 215 LEU A O 1
ATOM 1596 N N . ALA A 1 216 ? 20.119 15.349 -18.501 1.00 46.00 216 ALA A N 1
ATOM 1597 C CA . ALA A 1 216 ? 19.005 15.617 -19.406 1.00 46.00 216 ALA A CA 1
ATOM 1598 C C . ALA A 1 216 ? 17.878 16.310 -18.621 1.00 46.00 216 ALA A C 1
ATOM 1600 O O . ALA A 1 216 ? 17.015 15.640 -18.055 1.00 46.00 216 ALA A O 1
ATOM 1601 N N . ASP A 1 217 ? 17.890 17.644 -18.571 1.00 43.97 217 ASP A N 1
ATOM 1602 C CA . ASP A 1 217 ? 16.744 18.418 -18.083 1.00 43.97 217 ASP A CA 1
ATOM 1603 C C . ASP A 1 217 ? 15.623 18.358 -19.129 1.00 43.97 217 ASP A C 1
ATOM 1605 O O . ASP A 1 217 ? 15.684 18.968 -20.200 1.00 43.97 217 ASP A O 1
ATOM 1609 N N . PHE A 1 218 ? 14.592 17.571 -18.838 1.00 49.41 218 PHE A N 1
ATOM 1610 C CA . PHE A 1 218 ? 13.440 17.381 -19.712 1.00 49.41 218 PHE A CA 1
ATOM 1611 C C . PHE A 1 218 ? 12.381 18.456 -19.413 1.00 49.41 218 PHE A C 1
ATOM 1613 O O . PHE A 1 218 ? 11.448 18.250 -18.639 1.00 49.41 218 PHE A O 1
ATOM 1620 N N . ALA A 1 219 ? 12.530 19.636 -20.016 1.00 42.84 219 ALA A N 1
ATOM 1621 C CA . ALA A 1 219 ? 11.532 20.699 -19.917 1.00 42.84 219 ALA A CA 1
ATOM 1622 C C . ALA A 1 219 ? 10.399 20.472 -20.930 1.00 42.84 219 ALA A C 1
ATOM 1624 O O . ALA A 1 219 ? 10.640 20.357 -22.133 1.00 42.84 219 ALA A O 1
ATOM 1625 N N . VAL A 1 220 ? 9.156 20.441 -20.451 1.00 49.31 220 VAL A N 1
ATOM 1626 C CA . VAL A 1 220 ? 7.957 20.308 -21.288 1.00 49.31 220 VAL A CA 1
ATOM 1627 C C . VAL A 1 220 ? 7.179 21.612 -21.233 1.00 49.31 220 VAL A C 1
ATOM 1629 O O . VAL A 1 220 ? 6.887 22.108 -20.146 1.00 49.31 220 VAL A O 1
ATOM 1632 N N . ALA A 1 221 ? 6.865 22.193 -22.393 1.00 39.50 221 ALA A N 1
ATOM 1633 C CA . ALA A 1 221 ? 6.045 23.399 -22.456 1.00 39.50 221 ALA A CA 1
ATOM 1634 C C . ALA A 1 221 ? 4.667 23.144 -21.818 1.00 39.50 221 ALA A C 1
ATOM 1636 O O . ALA A 1 221 ? 4.150 22.030 -21.894 1.00 39.50 221 ALA A O 1
ATOM 1637 N N . SER A 1 222 ? 4.083 24.187 -21.224 1.00 48.19 222 SER A N 1
ATOM 1638 C CA . SER A 1 222 ? 2.948 24.220 -20.276 1.00 48.19 222 SER A CA 1
ATOM 1639 C C . SER A 1 222 ? 1.621 23.552 -20.692 1.00 48.19 222 SER A C 1
ATOM 1641 O O . SER A 1 222 ? 0.625 23.668 -19.985 1.00 48.19 222 SER A O 1
ATOM 1643 N N . SER A 1 223 ? 1.580 22.829 -21.806 1.00 41.41 223 SER A N 1
ATOM 1644 C CA . SER A 1 223 ? 0.418 22.071 -22.293 1.00 41.41 223 SER A CA 1
ATOM 1645 C C . SER A 1 223 ? 0.772 20.706 -22.901 1.00 41.41 223 SER A C 1
ATOM 1647 O O . SER A 1 223 ? -0.107 20.003 -23.391 1.00 41.41 223 SER A O 1
ATOM 1649 N N . SER A 1 224 ? 2.039 20.288 -22.856 1.00 39.69 224 SER A N 1
ATOM 1650 C CA . SER A 1 224 ? 2.481 18.977 -23.336 1.00 39.69 224 SER A CA 1
ATOM 1651 C C . SER A 1 224 ? 2.883 18.089 -22.158 1.00 39.69 224 SER A C 1
ATOM 1653 O O . SER A 1 224 ? 3.583 18.517 -21.245 1.00 39.69 224 SER A O 1
ATOM 1655 N N . LYS A 1 225 ? 2.430 16.832 -22.164 1.00 41.56 225 LYS A N 1
ATOM 1656 C CA . LYS A 1 225 ? 2.840 15.816 -21.189 1.00 41.56 225 LYS A CA 1
ATOM 1657 C C . LYS A 1 225 ? 4.121 15.170 -21.706 1.00 41.56 225 LYS A C 1
ATOM 1659 O O . LYS A 1 225 ? 4.092 14.567 -22.780 1.00 41.56 225 LYS A O 1
ATOM 1664 N N . LEU A 1 226 ? 5.228 15.245 -20.963 1.00 44.34 226 LEU A N 1
ATOM 1665 C CA . LEU A 1 226 ? 6.353 14.350 -21.230 1.00 44.34 226 LEU A CA 1
ATOM 1666 C C . LEU A 1 226 ? 5.884 12.942 -20.923 1.00 44.34 226 LEU A C 1
ATOM 1668 O O . LEU A 1 226 ? 5.785 12.526 -19.771 1.00 44.34 226 LEU A O 1
ATOM 1672 N N . THR A 1 227 ? 5.552 12.224 -21.979 1.00 41.69 227 THR A N 1
ATOM 1673 C CA . THR A 1 227 ? 5.234 10.815 -21.878 1.00 41.69 227 THR A CA 1
ATOM 1674 C C . THR A 1 227 ? 6.544 10.078 -22.084 1.00 41.69 227 THR A C 1
ATOM 1676 O O . THR A 1 227 ? 6.929 9.788 -23.213 1.00 41.69 227 THR A O 1
ATOM 1679 N N . LEU A 1 228 ? 7.255 9.796 -20.990 1.00 50.25 228 LEU A N 1
ATOM 1680 C CA . LEU A 1 228 ? 8.304 8.784 -21.003 1.00 50.25 228 LEU A CA 1
ATOM 1681 C C . LEU A 1 228 ? 7.584 7.432 -21.122 1.00 50.25 228 LEU A C 1
ATOM 1683 O O . LEU A 1 228 ? 7.268 6.791 -20.124 1.00 50.25 228 LEU A O 1
ATOM 1687 N N . SER A 1 229 ? 7.191 7.057 -22.343 1.00 45.31 229 SER A N 1
ATOM 1688 C CA . SER A 1 229 ? 6.535 5.777 -22.624 1.00 45.31 229 SER A CA 1
ATOM 1689 C C . SER A 1 229 ? 7.570 4.667 -22.500 1.00 45.31 229 SER A C 1
ATOM 1691 O O . SER A 1 229 ? 8.038 4.101 -23.487 1.00 45.31 229 SER A O 1
ATOM 1693 N N . THR A 1 230 ? 7.969 4.361 -21.276 1.00 46.28 230 THR A N 1
ATOM 1694 C CA . THR A 1 230 ? 8.822 3.222 -21.020 1.00 46.28 230 THR A CA 1
ATOM 1695 C C . THR A 1 230 ? 7.953 1.967 -21.003 1.00 46.28 230 THR A C 1
ATOM 1697 O O . THR A 1 230 ? 7.499 1.523 -19.953 1.00 46.28 230 THR A O 1
ATOM 1700 N N . LYS A 1 231 ? 7.817 1.306 -22.154 1.00 47.72 231 LYS A N 1
ATOM 1701 C CA . LYS A 1 231 ? 8.136 -0.127 -22.128 1.00 47.72 231 LYS A CA 1
ATOM 1702 C C . LYS A 1 231 ? 9.658 -0.194 -21.942 1.00 47.72 231 LYS A C 1
ATOM 1704 O O . LYS A 1 231 ? 10.389 -0.185 -22.924 1.00 47.72 231 LYS A O 1
ATOM 1709 N N . GLY A 1 232 ? 10.150 -0.040 -20.708 1.00 48.44 232 GLY A N 1
ATOM 1710 C CA . GLY A 1 232 ? 11.581 0.171 -20.460 1.00 48.44 232 GLY A CA 1
ATOM 1711 C C . GLY A 1 232 ? 11.955 0.539 -19.021 1.00 48.44 232 GLY A C 1
ATOM 1712 O O . GLY A 1 232 ? 11.145 0.997 -18.225 1.00 48.44 232 GLY A O 1
ATOM 1713 N N . ILE A 1 233 ? 13.212 0.284 -18.679 1.00 50.09 233 ILE A N 1
ATOM 1714 C CA . ILE A 1 233 ? 13.720 0.185 -17.308 1.00 50.09 233 ILE A CA 1
ATOM 1715 C C . ILE A 1 233 ? 14.036 1.575 -16.729 1.00 50.09 233 ILE A C 1
ATOM 1717 O O . ILE A 1 233 ? 14.914 2.264 -17.246 1.00 50.09 233 ILE A O 1
ATOM 1721 N N . MET A 1 234 ? 13.432 1.951 -15.596 1.00 49.88 234 MET A N 1
ATOM 1722 C CA . MET A 1 234 ? 14.022 2.975 -14.722 1.00 49.88 234 MET A CA 1
ATOM 1723 C C . MET A 1 234 ? 15.188 2.340 -13.953 1.00 49.88 234 MET A C 1
ATOM 1725 O O . MET A 1 234 ? 14.982 1.707 -12.920 1.00 49.88 234 MET A O 1
ATOM 1729 N N . ARG A 1 235 ? 16.418 2.444 -14.474 1.00 48.78 235 ARG A N 1
ATOM 1730 C CA . ARG A 1 235 ? 17.615 2.000 -13.739 1.00 48.78 235 ARG A CA 1
ATOM 1731 C C . ARG A 1 235 ? 18.064 3.112 -12.804 1.00 48.78 235 ARG A C 1
ATOM 1733 O O . ARG A 1 235 ? 18.291 4.234 -13.246 1.00 48.78 235 ARG A O 1
ATOM 1740 N N . ASN A 1 236 ? 18.236 2.788 -11.527 1.00 45.38 236 ASN A N 1
ATOM 1741 C CA . ASN A 1 236 ? 19.004 3.636 -10.628 1.00 45.38 236 ASN A CA 1
ATOM 1742 C C . ASN A 1 236 ? 20.453 3.692 -11.151 1.00 45.38 236 ASN A C 1
ATOM 1744 O O . ASN A 1 236 ? 21.039 2.654 -11.453 1.00 45.38 236 ASN A O 1
ATOM 1748 N N . ASN A 1 237 ? 21.013 4.892 -11.309 1.00 41.31 237 ASN A N 1
ATOM 1749 C CA . ASN A 1 237 ? 22.334 5.118 -11.915 1.00 41.31 237 ASN A CA 1
ATOM 1750 C C . ASN A 1 237 ? 23.509 4.699 -10.999 1.00 41.31 237 ASN A C 1
ATOM 1752 O O . ASN A 1 237 ? 24.670 4.838 -11.369 1.00 41.31 237 ASN A O 1
ATOM 1756 N N . ALA A 1 238 ? 23.216 4.173 -9.810 1.00 43.25 238 ALA A N 1
ATOM 1757 C CA . ALA A 1 238 ? 24.162 3.459 -8.965 1.00 43.25 238 ALA A CA 1
ATOM 1758 C C . ALA A 1 238 ? 23.674 2.007 -8.831 1.00 43.25 238 ALA A C 1
ATOM 1760 O O . ALA A 1 238 ? 22.494 1.811 -8.517 1.00 43.25 238 ALA A O 1
ATOM 1761 N N . PRO A 1 239 ? 24.520 0.985 -9.072 1.00 42.94 239 PRO A N 1
ATOM 1762 C CA . PRO A 1 239 ? 24.110 -0.390 -8.858 1.00 42.94 239 PRO A CA 1
ATOM 1763 C C . PRO A 1 239 ? 23.730 -0.545 -7.386 1.00 42.94 239 PRO A C 1
ATOM 1765 O O . PRO A 1 239 ? 24.563 -0.377 -6.498 1.00 42.94 239 PRO A O 1
ATOM 1768 N N . LEU A 1 240 ? 22.475 -0.907 -7.122 1.00 48.78 240 LEU A N 1
ATOM 1769 C CA . LEU A 1 240 ? 22.225 -1.766 -5.977 1.00 48.78 240 LEU A CA 1
ATOM 1770 C C . LEU A 1 240 ? 23.025 -3.031 -6.288 1.00 48.78 240 LEU A C 1
ATOM 1772 O O . LEU A 1 240 ? 22.690 -3.771 -7.210 1.00 48.78 240 LEU A O 1
ATOM 1776 N N . THR A 1 241 ? 24.158 -3.213 -5.624 1.00 48.94 241 THR A N 1
ATOM 1777 C CA . THR A 1 241 ? 24.967 -4.425 -5.713 1.00 48.94 241 THR A CA 1
ATOM 1778 C C . THR A 1 241 ? 24.139 -5.584 -5.152 1.00 48.94 241 THR A C 1
ATOM 1780 O O . THR A 1 241 ? 24.162 -5.868 -3.961 1.00 48.94 241 THR A O 1
ATOM 1783 N N . GLY A 1 242 ? 23.335 -6.216 -6.013 1.00 55.78 242 GLY A N 1
ATOM 1784 C CA . GLY A 1 242 ? 22.439 -7.317 -5.665 1.00 55.78 242 GLY A CA 1
ATOM 1785 C C . GLY A 1 242 ? 21.623 -7.799 -6.870 1.00 55.78 242 GLY A C 1
ATOM 1786 O O . GLY A 1 242 ? 21.127 -6.997 -7.652 1.00 55.78 242 GLY A O 1
ATOM 1787 N N . ALA A 1 243 ? 21.496 -9.120 -7.026 1.00 71.94 243 ALA A N 1
ATOM 1788 C CA . ALA A 1 243 ? 20.950 -9.828 -8.193 1.00 71.94 243 ALA A CA 1
ATOM 1789 C C . ALA A 1 243 ? 19.411 -9.746 -8.364 1.00 71.94 243 ALA A C 1
ATOM 1791 O O . ALA A 1 243 ? 18.771 -10.758 -8.660 1.00 71.94 243 ALA A O 1
ATOM 1792 N N . ILE A 1 244 ? 18.804 -8.574 -8.129 1.00 83.50 244 ILE A N 1
ATOM 1793 C CA . ILE A 1 244 ? 17.353 -8.348 -8.225 1.00 83.50 244 ILE A CA 1
ATOM 1794 C C . ILE A 1 244 ? 17.061 -7.134 -9.114 1.00 83.50 244 ILE A C 1
ATOM 1796 O O . ILE A 1 244 ? 17.454 -6.015 -8.789 1.00 83.50 244 ILE A O 1
ATOM 1800 N N . ASN A 1 245 ? 16.286 -7.337 -10.181 1.00 83.69 245 ASN A N 1
ATOM 1801 C CA . ASN A 1 245 ? 15.766 -6.262 -11.027 1.00 83.69 245 ASN A CA 1
ATOM 1802 C C . ASN A 1 245 ? 14.278 -6.022 -10.755 1.00 83.69 245 ASN A C 1
ATOM 1804 O O . ASN A 1 245 ? 13.507 -6.969 -10.601 1.00 83.69 245 ASN A O 1
ATOM 1808 N N . THR A 1 246 ? 13.872 -4.749 -10.745 1.00 87.75 246 THR A N 1
ATOM 1809 C CA . THR A 1 246 ? 12.459 -4.348 -10.685 1.00 87.75 246 THR A CA 1
ATOM 1810 C C . THR A 1 246 ? 12.029 -3.752 -12.020 1.00 87.75 246 THR A C 1
ATOM 1812 O O . THR A 1 246 ? 12.649 -2.815 -12.521 1.00 87.75 246 THR A O 1
ATOM 1815 N N . TYR A 1 247 ? 10.943 -4.277 -12.567 1.00 85.56 247 TYR A N 1
ATOM 1816 C CA . TYR A 1 247 ? 10.300 -3.850 -13.797 1.00 85.56 247 TYR A CA 1
ATOM 1817 C C . TYR A 1 247 ? 8.922 -3.279 -13.468 1.00 85.56 247 TYR A C 1
ATOM 1819 O O . TYR A 1 247 ? 8.240 -3.769 -12.568 1.00 85.56 247 TYR A O 1
ATOM 1827 N N . LYS A 1 248 ? 8.520 -2.230 -14.183 1.00 86.94 248 LYS A N 1
ATOM 1828 C CA . LYS A 1 248 ? 7.232 -1.555 -13.995 1.00 86.94 248 LYS A CA 1
ATOM 1829 C C . LYS A 1 248 ? 6.410 -1.670 -15.271 1.00 86.94 248 LYS A C 1
ATOM 1831 O O . LYS A 1 248 ? 6.983 -1.574 -16.354 1.00 86.94 248 LYS A O 1
ATOM 1836 N N . ASN A 1 249 ? 5.097 -1.827 -15.132 1.00 86.31 249 ASN A N 1
ATOM 1837 C CA . ASN A 1 249 ? 4.123 -1.811 -16.231 1.00 86.31 249 ASN A CA 1
ATOM 1838 C C . ASN A 1 249 ? 4.511 -2.747 -17.396 1.00 86.31 249 ASN A C 1
ATOM 1840 O O . ASN A 1 249 ? 4.577 -2.328 -18.553 1.00 86.31 249 ASN A O 1
ATOM 1844 N N . VAL A 1 250 ? 4.824 -4.010 -17.085 1.00 88.06 250 VAL A N 1
ATOM 1845 C CA . VAL A 1 250 ? 5.431 -4.952 -18.049 1.00 88.06 250 VAL A CA 1
ATOM 1846 C C . VAL A 1 250 ? 4.436 -5.521 -19.062 1.00 88.06 250 VAL A C 1
ATOM 1848 O O . VAL A 1 250 ? 4.825 -5.890 -20.171 1.00 88.06 250 VAL A O 1
ATOM 1851 N N . ALA A 1 251 ? 3.151 -5.562 -18.709 1.00 93.19 251 ALA A N 1
ATOM 1852 C CA . ALA A 1 251 ? 2.079 -6.053 -19.565 1.00 93.19 251 ALA A CA 1
ATOM 1853 C C . ALA A 1 251 ? 0.739 -5.416 -19.184 1.00 93.19 251 ALA A C 1
ATOM 1855 O O . ALA A 1 251 ? 0.531 -5.045 -18.028 1.00 93.19 251 ALA A O 1
ATOM 1856 N N . TYR A 1 252 ? -0.170 -5.311 -20.152 1.00 94.56 252 TYR A N 1
ATOM 1857 C CA . TYR A 1 252 ? -1.557 -4.924 -19.915 1.00 94.56 252 TYR A CA 1
ATOM 1858 C C . TYR A 1 252 ? -2.478 -5.565 -20.957 1.00 94.56 252 TYR A C 1
ATOM 1860 O O . TYR A 1 252 ? -2.046 -5.882 -22.065 1.00 94.56 252 TYR A O 1
ATOM 1868 N N . THR A 1 253 ? -3.758 -5.700 -20.623 1.00 95.88 253 THR A N 1
ATOM 1869 C CA . THR A 1 253 ? -4.824 -6.027 -21.574 1.00 95.88 253 THR A CA 1
ATOM 1870 C C . THR A 1 253 ? -6.111 -5.302 -21.199 1.00 95.88 253 THR A C 1
ATOM 1872 O O . THR A 1 253 ? -6.343 -4.973 -20.033 1.00 95.88 253 THR A O 1
ATOM 1875 N N . ARG A 1 254 ? -6.952 -5.031 -22.196 1.00 94.88 254 ARG A N 1
ATOM 1876 C CA . ARG A 1 254 ? -8.294 -4.476 -22.007 1.00 94.88 254 ARG A CA 1
ATOM 1877 C C . ARG A 1 254 ? -9.254 -5.068 -23.023 1.00 94.88 254 ARG A C 1
ATOM 1879 O O . ARG A 1 254 ? -8.904 -5.175 -24.196 1.00 94.88 254 ARG A O 1
ATOM 1886 N N . ASP A 1 255 ? -10.467 -5.378 -22.593 1.00 95.31 255 ASP A N 1
ATOM 1887 C CA . ASP A 1 255 ? -11.561 -5.773 -23.481 1.00 95.31 255 ASP A CA 1
ATOM 1888 C C . ASP A 1 255 ? -12.759 -4.851 -23.224 1.00 95.31 255 ASP A C 1
ATOM 1890 O O . ASP A 1 255 ? -13.081 -4.525 -22.084 1.00 95.31 255 ASP A O 1
ATOM 1894 N N . SER A 1 256 ? -13.382 -4.352 -24.289 1.00 95.81 256 SER A N 1
ATOM 1895 C CA . SER A 1 256 ? -14.514 -3.421 -24.207 1.00 95.81 256 SER A CA 1
ATOM 1896 C C . SER A 1 256 ? -15.874 -4.120 -24.223 1.00 95.81 256 SER A C 1
ATOM 1898 O O . SER A 1 256 ? -16.895 -3.453 -24.367 1.00 95.81 256 SER A O 1
ATOM 1900 N N . SER A 1 257 ? -15.906 -5.449 -24.138 1.00 94.50 257 SER A N 1
ATOM 1901 C CA . SER A 1 257 ? -17.141 -6.229 -24.155 1.00 94.50 257 SER A CA 1
ATOM 1902 C C . SER A 1 257 ? -17.813 -6.217 -22.783 1.00 94.50 257 SER A C 1
ATOM 1904 O O . SER A 1 257 ? -17.165 -6.432 -21.760 1.00 94.50 257 SER A O 1
ATOM 1906 N N . ALA A 1 258 ? -19.137 -6.040 -22.768 1.00 92.00 258 ALA A N 1
ATOM 1907 C CA . ALA A 1 258 ? -19.944 -6.139 -21.549 1.00 92.00 258 ALA A CA 1
ATOM 1908 C C . ALA A 1 258 ? -19.949 -7.552 -20.940 1.00 92.00 258 ALA A C 1
ATOM 1910 O O . ALA A 1 258 ? -20.242 -7.720 -19.762 1.00 92.00 258 ALA A O 1
ATOM 1911 N N . SER A 1 259 ? -19.629 -8.560 -21.752 1.00 93.81 259 SER A N 1
ATOM 1912 C CA . SER A 1 259 ? -19.434 -9.937 -21.324 1.00 93.81 259 SER A CA 1
ATOM 1913 C C . SER A 1 259 ? -18.323 -10.554 -22.163 1.00 93.81 259 SER A C 1
ATOM 1915 O O . SER A 1 259 ? -18.453 -10.695 -23.381 1.00 93.81 259 SER A O 1
ATOM 1917 N N . LYS A 1 260 ? -17.211 -10.892 -21.517 1.00 95.94 260 LYS A N 1
ATOM 1918 C CA . LYS A 1 260 ? -16.088 -11.612 -22.110 1.00 95.94 260 LYS A CA 1
ATOM 1919 C C . LYS A 1 260 ? -15.888 -12.903 -21.333 1.00 95.94 260 LYS A C 1
ATOM 1921 O O . LYS A 1 260 ? -15.625 -12.859 -20.139 1.00 95.94 260 LYS A O 1
ATOM 1926 N N . VAL A 1 261 ? -16.021 -14.046 -21.997 1.00 96.00 261 VAL A N 1
ATOM 1927 C CA . VAL A 1 261 ? -15.875 -15.359 -21.357 1.00 96.00 261 VAL A CA 1
ATOM 1928 C C . VAL A 1 261 ? -14.505 -15.946 -21.681 1.00 96.00 261 VAL A C 1
ATOM 1930 O O . VAL A 1 261 ? -14.068 -15.892 -22.832 1.00 96.00 261 VAL A O 1
ATOM 1933 N N . GLY A 1 262 ? -13.835 -16.496 -20.673 1.00 96.56 262 GLY A N 1
ATOM 1934 C CA . GLY A 1 262 ? -12.583 -17.225 -20.826 1.00 96.56 262 GLY A CA 1
ATOM 1935 C C . GLY A 1 262 ? -11.603 -17.030 -19.672 1.00 96.56 262 GLY A C 1
ATOM 1936 O O . GLY A 1 262 ? -11.756 -16.159 -18.810 1.00 96.56 262 GLY A O 1
ATOM 1937 N N . THR A 1 263 ? -10.544 -17.830 -19.705 1.00 97.50 263 THR A N 1
ATOM 1938 C CA . THR A 1 263 ? -9.388 -17.689 -18.820 1.00 97.50 263 THR A CA 1
ATOM 1939 C C . THR A 1 263 ? -8.535 -16.530 -19.303 1.00 97.50 263 THR A C 1
ATOM 1941 O O . THR A 1 263 ? -8.197 -16.466 -20.484 1.00 97.50 263 THR A O 1
ATOM 1944 N N . LEU A 1 264 ? -8.119 -15.639 -18.404 1.00 97.81 264 LEU A N 1
ATOM 1945 C CA . LEU A 1 264 ? -7.057 -14.694 -18.736 1.00 97.81 264 LEU A CA 1
ATOM 1946 C C . LEU A 1 264 ? -5.709 -15.414 -18.615 1.00 97.81 264 LEU A C 1
ATOM 1948 O O . LEU A 1 264 ? -5.239 -15.689 -17.509 1.00 97.81 264 LEU A O 1
ATOM 1952 N N . LYS A 1 265 ? -5.101 -15.732 -19.759 1.00 98.06 265 LYS A N 1
ATOM 1953 C CA . LYS A 1 265 ? -3.750 -16.283 -19.857 1.00 98.06 265 LYS A CA 1
ATOM 1954 C C . LYS A 1 265 ? -2.744 -15.148 -19.968 1.00 98.06 265 LYS A C 1
ATOM 1956 O O . LYS A 1 265 ? -2.839 -14.303 -20.853 1.00 98.06 265 LYS A O 1
ATOM 1961 N N . ILE A 1 266 ? -1.751 -15.180 -19.094 1.00 98.25 266 ILE A N 1
ATOM 1962 C CA . ILE A 1 266 ? -0.590 -14.298 -19.103 1.00 98.25 266 ILE A CA 1
ATOM 1963 C C . ILE A 1 266 ? 0.618 -15.156 -19.466 1.00 98.25 266 ILE A C 1
ATOM 1965 O O . ILE A 1 266 ? 1.022 -16.021 -18.687 1.00 98.25 266 ILE A O 1
ATOM 1969 N N . THR A 1 267 ? 1.185 -14.929 -20.642 1.00 98.06 267 THR A N 1
ATOM 1970 C CA . THR A 1 267 ? 2.382 -15.622 -21.125 1.00 98.06 267 THR A CA 1
ATOM 1971 C C . THR A 1 267 ? 3.613 -14.820 -20.723 1.00 98.06 267 THR A C 1
ATOM 1973 O O . THR A 1 267 ? 3.708 -13.624 -21.013 1.00 98.06 267 THR A O 1
ATOM 1976 N N . LEU A 1 268 ? 4.551 -15.473 -20.039 1.00 97.44 268 LEU A N 1
ATOM 1977 C CA . LEU A 1 268 ? 5.810 -14.855 -19.640 1.00 97.44 268 LEU A CA 1
ATOM 1978 C C . LEU A 1 268 ? 6.771 -14.774 -20.843 1.00 97.44 268 LEU A C 1
ATOM 1980 O O . LEU A 1 268 ? 6.709 -15.627 -21.729 1.00 97.44 268 LEU A O 1
ATOM 1984 N N . PRO A 1 269 ? 7.728 -13.825 -20.846 1.00 95.69 269 PRO A N 1
ATOM 1985 C CA . PRO A 1 269 ? 8.734 -13.696 -21.904 1.00 95.69 269 PRO A CA 1
ATOM 1986 C C . PRO A 1 269 ? 9.662 -14.900 -22.058 1.00 95.69 269 PRO A C 1
ATOM 1988 O O . PRO A 1 269 ? 10.329 -15.042 -23.081 1.00 95.69 269 PRO A O 1
ATOM 1991 N N . LYS A 1 270 ? 9.769 -15.722 -21.009 1.00 95.56 270 LYS A N 1
ATOM 1992 C CA . LYS A 1 270 ? 10.713 -16.829 -20.935 1.00 95.56 270 LYS A CA 1
ATOM 1993 C C . LYS A 1 270 ? 10.041 -18.109 -20.447 1.00 95.56 270 LYS A C 1
ATOM 1995 O O . LYS A 1 270 ? 9.045 -18.090 -19.718 1.00 95.56 270 LYS A O 1
ATOM 2000 N N . SER A 1 271 ? 10.662 -19.226 -20.811 1.00 95.75 271 SER A N 1
ATOM 2001 C CA . SER A 1 271 ? 10.379 -20.545 -20.252 1.00 95.75 271 SER A CA 1
ATOM 2002 C C . SER A 1 271 ? 11.084 -20.725 -18.892 1.00 95.75 271 SER A C 1
ATOM 2004 O O . SER A 1 271 ? 11.129 -19.798 -18.085 1.00 95.75 271 SER A O 1
ATOM 2006 N N . TRP A 1 272 ? 11.591 -21.919 -18.589 1.00 95.62 272 TRP A N 1
ATOM 2007 C CA . TRP A 1 272 ? 12.179 -22.251 -17.296 1.00 95.62 272 TRP A CA 1
ATOM 2008 C C . TRP A 1 272 ? 13.610 -21.727 -17.178 1.00 95.62 272 TRP A C 1
ATOM 2010 O O . TRP A 1 272 ? 14.540 -22.316 -17.728 1.00 95.62 272 TRP A O 1
ATOM 2020 N N . THR A 1 273 ? 13.805 -20.626 -16.452 1.00 94.69 273 THR A N 1
ATOM 2021 C CA . THR A 1 273 ? 15.110 -19.945 -16.393 1.00 94.69 273 THR A CA 1
ATOM 2022 C C . THR A 1 273 ? 15.722 -19.854 -15.005 1.00 94.69 273 THR A C 1
ATOM 2024 O O . THR A 1 273 ? 16.754 -19.215 -14.830 1.00 94.69 273 THR A O 1
ATOM 2027 N N . ASN A 1 274 ? 15.132 -20.512 -14.007 1.00 94.19 274 ASN A N 1
ATOM 2028 C CA . ASN A 1 274 ? 15.481 -20.322 -12.602 1.00 94.19 274 ASN A CA 1
ATOM 2029 C C . ASN A 1 274 ? 15.267 -18.865 -12.148 1.00 94.19 274 ASN A C 1
ATOM 2031 O O . ASN A 1 274 ? 15.992 -18.366 -11.286 1.00 94.19 274 ASN A O 1
ATOM 2035 N N . ALA A 1 275 ? 14.286 -18.159 -12.705 1.00 94.00 275 ALA A N 1
ATOM 2036 C CA . ALA A 1 275 ? 13.930 -16.840 -12.204 1.00 94.00 275 ALA A CA 1
ATOM 2037 C C . ALA A 1 275 ? 13.027 -16.965 -10.975 1.00 94.00 275 ALA A C 1
ATOM 2039 O O . ALA A 1 275 ? 12.024 -17.684 -10.999 1.00 94.00 275 ALA A O 1
ATOM 2040 N N . MET A 1 276 ? 13.385 -16.257 -9.904 1.00 94.38 276 MET A N 1
ATOM 2041 C CA . MET A 1 276 ? 12.552 -16.075 -8.716 1.00 94.38 276 MET A CA 1
ATOM 2042 C C . MET A 1 276 ? 11.752 -14.789 -8.893 1.00 94.38 276 MET A C 1
ATOM 2044 O O . MET A 1 276 ? 12.318 -13.696 -8.856 1.00 94.38 276 MET A O 1
ATOM 2048 N N . LEU A 1 277 ? 10.453 -14.919 -9.132 1.00 94.88 277 LEU A N 1
ATOM 2049 C CA . LEU A 1 277 ? 9.592 -13.817 -9.541 1.00 94.88 277 LEU A CA 1
ATOM 2050 C C . LEU A 1 277 ? 8.614 -13.451 -8.421 1.00 94.88 277 LEU A C 1
ATOM 2052 O O . LEU A 1 277 ? 8.065 -14.330 -7.756 1.00 94.88 277 LEU A O 1
ATOM 2056 N N . ARG A 1 278 ? 8.357 -12.152 -8.258 1.00 95.12 278 ARG A N 1
ATOM 2057 C CA . ARG A 1 278 ? 7.198 -11.600 -7.540 1.00 95.12 278 ARG A CA 1
ATOM 2058 C C . ARG A 1 278 ? 6.556 -10.540 -8.428 1.00 95.12 278 ARG A C 1
ATOM 2060 O O . ARG A 1 278 ? 7.230 -9.599 -8.828 1.00 95.12 278 ARG A O 1
ATOM 2067 N N . MET A 1 279 ? 5.276 -10.686 -8.723 1.00 95.00 279 MET A N 1
ATOM 2068 C CA . MET A 1 279 ? 4.515 -9.836 -9.633 1.00 95.00 279 MET A CA 1
ATOM 2069 C C . MET A 1 279 ? 3.278 -9.293 -8.930 1.00 95.00 279 MET A C 1
ATOM 2071 O O . MET A 1 279 ? 2.592 -10.055 -8.252 1.00 95.00 279 MET A O 1
ATOM 2075 N N . ASP A 1 280 ? 2.972 -8.014 -9.128 1.00 95.62 280 ASP A N 1
ATOM 2076 C CA . ASP A 1 280 ? 1.702 -7.415 -8.723 1.00 95.62 280 ASP A CA 1
ATOM 2077 C C . ASP A 1 280 ? 0.846 -7.161 -9.970 1.00 95.62 280 ASP A C 1
ATOM 2079 O O . ASP A 1 280 ? 1.219 -6.407 -10.873 1.00 95.62 280 ASP A O 1
ATOM 2083 N N . ILE A 1 281 ? -0.307 -7.824 -10.013 1.00 95.75 281 ILE A N 1
ATOM 2084 C CA . ILE A 1 281 ? -1.305 -7.735 -11.076 1.00 95.75 281 ILE A CA 1
ATOM 2085 C C . ILE A 1 281 ? -2.502 -6.977 -10.522 1.00 95.75 281 ILE A C 1
ATOM 2087 O O . ILE A 1 281 ? -3.008 -7.306 -9.450 1.00 95.75 281 ILE A O 1
ATOM 2091 N N . LYS A 1 282 ? -2.967 -5.963 -11.238 1.00 94.44 282 LYS A N 1
ATOM 2092 C CA . LYS A 1 282 ? -4.110 -5.142 -10.838 1.00 94.44 282 LYS A CA 1
ATOM 2093 C C . LYS A 1 282 ? -5.166 -5.227 -11.914 1.00 94.44 282 LYS A C 1
ATOM 2095 O O . LYS A 1 282 ? -4.827 -5.221 -13.097 1.00 94.44 282 LYS A O 1
ATOM 2100 N N . GLY A 1 283 ? -6.429 -5.280 -11.512 1.00 94.00 283 GLY A N 1
ATOM 2101 C CA . GLY A 1 283 ? -7.517 -5.263 -12.468 1.00 94.00 283 GLY A CA 1
ATOM 2102 C C . GLY A 1 283 ? -8.740 -4.496 -12.002 1.00 94.00 283 GLY A C 1
ATOM 2103 O O . GLY A 1 283 ? -9.077 -4.458 -10.817 1.00 94.00 283 GLY A O 1
ATOM 2104 N N . PHE A 1 284 ? -9.394 -3.889 -12.982 1.00 93.19 284 PHE A N 1
ATOM 2105 C CA . PHE A 1 284 ? -10.740 -3.352 -12.902 1.00 93.19 284 PHE A CA 1
ATOM 2106 C C . PHE A 1 284 ? -11.656 -4.235 -13.749 1.00 93.19 284 PHE A C 1
ATOM 2108 O O . PHE A 1 284 ? -11.318 -4.572 -14.886 1.00 93.19 284 PHE A O 1
ATOM 2115 N N . ASP A 1 285 ? -12.808 -4.597 -13.201 1.00 92.31 285 ASP A N 1
ATOM 2116 C CA . ASP A 1 285 ? -13.866 -5.314 -13.909 1.00 92.31 285 ASP A CA 1
ATOM 2117 C C . ASP A 1 285 ? -15.201 -4.649 -13.566 1.00 92.31 285 ASP A C 1
ATOM 2119 O O . ASP A 1 285 ? -15.493 -4.398 -12.404 1.00 92.31 285 ASP A O 1
ATOM 2123 N N . TYR A 1 286 ? -16.014 -4.302 -14.554 1.00 91.19 286 TYR A N 1
ATOM 2124 C CA . TYR A 1 286 ? -17.287 -3.600 -14.381 1.00 91.19 286 TYR A CA 1
ATOM 2125 C C . TYR A 1 286 ? -18.400 -4.544 -13.889 1.00 91.19 286 TYR A C 1
ATOM 2127 O O . TYR A 1 286 ? -19.492 -4.618 -14.450 1.00 91.19 286 TYR A O 1
ATOM 2135 N N . THR A 1 287 ? -18.129 -5.275 -12.814 1.00 82.06 287 THR A N 1
ATOM 2136 C CA . THR A 1 287 ? -19.098 -6.120 -12.122 1.00 82.06 287 THR A CA 1
ATOM 2137 C C . THR A 1 287 ? -19.492 -5.455 -10.801 1.00 82.06 287 THR A C 1
ATOM 2139 O O . THR A 1 287 ? -18.661 -4.902 -10.075 1.00 82.06 287 THR A O 1
ATOM 2142 N N . TYR A 1 288 ? -20.790 -5.463 -10.486 1.00 66.31 288 TYR A N 1
ATOM 2143 C CA . TYR A 1 288 ? -21.334 -4.863 -9.264 1.00 66.31 288 TYR A CA 1
ATOM 2144 C C . TYR A 1 288 ? -20.630 -5.430 -8.015 1.00 66.31 288 TYR A C 1
ATOM 2146 O O . TYR A 1 288 ? -20.538 -6.644 -7.866 1.00 66.31 288 TYR A O 1
ATOM 2154 N N . MET A 1 289 ? -20.116 -4.554 -7.137 1.00 65.12 289 MET A N 1
ATOM 2155 C CA . MET A 1 289 ? -19.326 -4.890 -5.926 1.00 65.12 289 MET A CA 1
ATOM 2156 C C . MET A 1 289 ? -17.970 -5.598 -6.174 1.00 65.12 289 MET A C 1
ATOM 2158 O O . MET A 1 289 ? -17.281 -5.960 -5.223 1.00 65.12 289 MET A O 1
ATOM 2162 N N . ALA A 1 290 ? -17.554 -5.746 -7.435 1.00 65.50 290 ALA A N 1
ATOM 2163 C CA . ALA A 1 290 ? -16.331 -6.431 -7.869 1.00 65.50 290 ALA A CA 1
ATOM 2164 C C . ALA A 1 290 ? -15.415 -5.525 -8.718 1.00 65.50 290 ALA A C 1
ATOM 2166 O O . ALA A 1 290 ? -14.599 -5.992 -9.510 1.00 65.50 290 ALA A O 1
ATOM 2167 N N . SER A 1 291 ? -15.544 -4.205 -8.536 1.00 77.69 291 SER A N 1
ATOM 2168 C CA . SER A 1 291 ? -14.948 -3.203 -9.425 1.00 77.69 291 SER A CA 1
ATOM 2169 C C . SER A 1 291 ? -13.425 -3.136 -9.400 1.00 77.69 291 SER A C 1
ATOM 2171 O O . SER A 1 291 ? -12.824 -2.632 -10.342 1.00 77.69 291 SER A O 1
ATOM 2173 N N . ASN A 1 292 ? -12.777 -3.622 -8.342 1.00 86.50 292 ASN A N 1
ATOM 2174 C CA . ASN A 1 292 ? -11.325 -3.614 -8.229 1.00 86.50 292 ASN A CA 1
ATOM 2175 C C . ASN A 1 292 ? -10.809 -4.881 -7.551 1.00 86.50 292 ASN A C 1
ATOM 2177 O O . ASN A 1 292 ? -11.434 -5.432 -6.640 1.00 86.50 292 ASN A O 1
ATOM 2181 N N . TRP A 1 293 ? -9.638 -5.314 -7.994 1.00 90.56 293 TRP A N 1
ATOM 2182 C CA . TRP A 1 293 ? -8.891 -6.389 -7.368 1.00 90.56 293 TRP A CA 1
ATOM 2183 C C . TRP A 1 293 ? -7.392 -6.214 -7.614 1.00 90.56 293 TRP A C 1
ATOM 2185 O O . TRP A 1 293 ? -6.956 -5.573 -8.576 1.00 90.56 293 TRP A O 1
ATOM 2195 N N . ASN A 1 294 ? -6.584 -6.806 -6.739 1.00 91.25 294 ASN A N 1
ATOM 2196 C CA . ASN A 1 294 ? -5.156 -6.978 -6.971 1.00 91.25 294 ASN A CA 1
ATOM 2197 C C . ASN A 1 294 ? -4.719 -8.399 -6.595 1.00 91.25 294 ASN A C 1
ATOM 2199 O O . ASN A 1 294 ? -5.272 -9.020 -5.688 1.00 91.25 294 ASN A O 1
ATOM 2203 N N . ALA A 1 295 ? -3.740 -8.924 -7.321 1.00 91.06 295 ALA A N 1
ATOM 2204 C CA . ALA A 1 295 ? -3.142 -10.224 -7.085 1.00 91.06 295 ALA A CA 1
ATOM 2205 C C . ALA A 1 295 ? -1.620 -10.076 -7.025 1.00 91.06 295 ALA A C 1
ATOM 2207 O O . ALA A 1 295 ? -0.998 -9.671 -8.005 1.00 91.06 295 ALA A O 1
ATOM 2208 N N . THR A 1 296 ? -1.011 -10.436 -5.898 1.00 92.81 296 THR A N 1
ATOM 2209 C CA . THR A 1 296 ? 0.441 -10.616 -5.810 1.00 92.81 296 THR A CA 1
ATOM 2210 C C . THR A 1 296 ? 0.752 -12.084 -6.049 1.00 92.81 296 THR A C 1
ATOM 2212 O O . THR A 1 296 ? 0.338 -12.930 -5.260 1.00 92.81 296 THR A O 1
ATOM 2215 N N . ILE A 1 297 ? 1.504 -12.387 -7.101 1.00 91.69 297 ILE A N 1
ATOM 2216 C CA . ILE A 1 297 ? 1.903 -13.746 -7.474 1.00 91.69 297 ILE A CA 1
ATOM 2217 C C . ILE A 1 297 ? 3.413 -13.871 -7.327 1.00 91.69 297 ILE A C 1
ATOM 2219 O O . ILE A 1 297 ? 4.159 -13.044 -7.843 1.00 91.69 297 ILE A O 1
ATOM 2223 N N . SER A 1 298 ? 3.883 -14.914 -6.656 1.00 91.75 298 SER A N 1
ATOM 2224 C CA . SER A 1 298 ? 5.304 -15.232 -6.560 1.00 91.75 298 SER A CA 1
ATOM 2225 C C . SER A 1 298 ? 5.578 -16.685 -6.906 1.00 91.75 298 SER A C 1
ATOM 2227 O O . SER A 1 298 ? 4.722 -17.543 -6.703 1.00 91.75 298 SER A O 1
ATOM 2229 N N . GLY A 1 299 ? 6.787 -16.973 -7.377 1.00 91.12 299 GLY A N 1
ATOM 2230 C CA . GLY A 1 299 ? 7.233 -18.338 -7.623 1.00 91.12 299 GLY A CA 1
ATOM 2231 C C . GLY A 1 299 ? 8.592 -18.406 -8.307 1.00 91.12 299 GLY A C 1
ATOM 2232 O O . GLY A 1 299 ? 9.131 -17.404 -8.773 1.00 91.12 299 GLY A O 1
ATOM 2233 N N . TYR A 1 300 ? 9.147 -19.610 -8.354 1.00 92.44 300 TYR A N 1
ATOM 2234 C CA . TYR A 1 300 ? 10.443 -19.917 -8.944 1.00 92.44 300 TYR A CA 1
ATOM 2235 C C . TYR A 1 300 ? 10.259 -20.777 -10.200 1.00 92.44 300 TYR A C 1
ATOM 2237 O O . TYR A 1 300 ? 9.758 -21.896 -10.106 1.00 92.44 300 TYR A O 1
ATOM 2245 N N . THR A 1 301 ? 10.658 -20.270 -11.370 1.00 93.94 301 THR A N 1
ATOM 2246 C CA . THR A 1 301 ? 10.563 -20.979 -12.666 1.00 93.94 301 THR A CA 1
ATOM 2247 C C . THR A 1 301 ? 11.693 -22.006 -12.811 1.00 93.94 301 THR A C 1
ATOM 2249 O O . THR A 1 301 ? 12.657 -21.812 -13.552 1.00 93.94 301 THR A O 1
ATOM 2252 N N . TYR A 1 302 ? 11.620 -23.097 -12.050 1.00 93.50 302 TYR A N 1
ATOM 2253 C CA . TYR A 1 302 ? 12.731 -24.030 -11.882 1.00 93.50 302 TYR A CA 1
ATOM 2254 C C . TYR A 1 302 ? 12.996 -24.860 -13.144 1.00 93.50 302 TYR A C 1
ATOM 2256 O O . TYR A 1 302 ? 12.181 -25.689 -13.544 1.00 93.50 302 TYR A O 1
ATOM 2264 N N . SER A 1 303 ? 14.176 -24.668 -13.739 1.00 93.56 303 SER A N 1
ATOM 2265 C CA . SER A 1 303 ? 14.601 -25.337 -14.980 1.00 93.56 303 SER A CA 1
ATOM 2266 C C . SER A 1 303 ? 14.683 -26.855 -14.859 1.00 93.56 303 SER A C 1
ATOM 2268 O O . SER A 1 303 ? 14.080 -27.562 -15.662 1.00 93.56 303 SER A O 1
ATOM 2270 N N . ALA A 1 304 ? 15.361 -27.372 -13.832 1.00 91.56 304 ALA A N 1
ATOM 2271 C CA . ALA A 1 304 ? 15.581 -28.812 -13.707 1.00 91.56 304 ALA A CA 1
ATOM 2272 C C . ALA A 1 304 ? 14.282 -29.589 -13.438 1.00 91.56 304 ALA A C 1
ATOM 2274 O O . ALA A 1 304 ? 14.134 -30.713 -13.904 1.00 91.56 304 ALA A O 1
ATOM 2275 N N . GLY A 1 305 ? 13.331 -28.983 -12.720 1.00 87.69 305 GLY A N 1
ATOM 2276 C CA . GLY A 1 305 ? 12.021 -29.579 -12.447 1.00 87.69 305 GLY A CA 1
ATOM 2277 C C . GLY A 1 305 ? 10.940 -29.234 -13.471 1.00 87.69 305 GLY A C 1
ATOM 2278 O O . GLY A 1 305 ? 9.817 -29.703 -13.303 1.00 87.69 305 GLY A O 1
ATOM 2279 N N . SER A 1 306 ? 11.243 -28.389 -14.471 1.00 92.44 306 SER A N 1
ATOM 2280 C CA . SER A 1 306 ? 10.289 -27.869 -15.469 1.00 92.44 306 SER A CA 1
ATOM 2281 C C . SER A 1 306 ? 8.933 -27.498 -14.860 1.00 92.44 306 SER A C 1
ATOM 2283 O O . SER A 1 306 ? 7.874 -27.907 -15.335 1.00 92.44 306 SER A O 1
ATOM 2285 N N . SER A 1 307 ? 8.976 -26.790 -13.732 1.00 91.50 307 SER A N 1
ATOM 2286 C CA . SER A 1 307 ? 7.784 -26.447 -12.963 1.00 91.50 307 SER A CA 1
ATOM 2287 C C . SER A 1 307 ? 7.996 -25.217 -12.092 1.00 91.50 307 SER A C 1
ATOM 2289 O O . SER A 1 307 ? 9.116 -24.794 -11.790 1.00 91.50 307 SER A O 1
ATOM 2291 N N . TRP A 1 308 ? 6.875 -24.632 -11.685 1.00 91.75 308 TRP A N 1
ATOM 2292 C CA . TRP A 1 308 ? 6.836 -23.567 -10.699 1.00 91.75 308 TRP A CA 1
ATOM 2293 C C . TRP A 1 308 ? 7.046 -24.126 -9.285 1.00 91.75 308 TRP A C 1
ATOM 2295 O O . TRP A 1 308 ? 6.273 -24.957 -8.813 1.00 91.75 308 TRP A O 1
ATOM 2305 N N . TYR A 1 309 ? 8.078 -23.638 -8.595 1.00 88.81 309 TYR A N 1
ATOM 2306 C CA . TYR A 1 309 ? 8.425 -23.991 -7.213 1.00 88.81 309 TYR A CA 1
ATOM 2307 C C . TYR A 1 309 ? 8.171 -22.826 -6.253 1.00 88.81 309 TYR A C 1
ATOM 2309 O O . TYR A 1 309 ? 8.156 -21.668 -6.673 1.00 88.81 309 TYR A O 1
ATOM 2317 N N . ASN A 1 310 ? 7.978 -23.128 -4.960 1.00 88.75 310 ASN A N 1
ATOM 2318 C CA . ASN A 1 310 ? 7.800 -22.148 -3.873 1.00 88.75 310 ASN A CA 1
ATOM 2319 C C . ASN A 1 310 ? 6.842 -21.006 -4.247 1.00 88.75 310 ASN A C 1
ATOM 2321 O O . ASN A 1 310 ? 7.160 -19.822 -4.118 1.00 88.75 310 ASN A O 1
ATOM 2325 N N . SER A 1 311 ? 5.695 -21.384 -4.807 1.00 87.69 311 SER A N 1
ATOM 2326 C CA . SER A 1 311 ? 4.746 -20.438 -5.379 1.00 87.69 311 SER A CA 1
ATOM 2327 C C . SER A 1 311 ? 3.747 -19.938 -4.340 1.00 87.69 311 SER A C 1
ATOM 2329 O O . SER A 1 311 ? 3.389 -20.652 -3.407 1.00 87.69 311 SER A O 1
ATOM 2331 N N . GLY A 1 312 ? 3.281 -18.704 -4.505 1.00 84.06 312 GLY A N 1
ATOM 2332 C CA . GLY A 1 312 ? 2.334 -18.061 -3.599 1.00 84.06 312 GLY A CA 1
ATOM 2333 C C . GLY A 1 312 ? 1.455 -17.062 -4.339 1.00 84.06 312 GLY A C 1
ATOM 2334 O O . GLY A 1 312 ? 1.902 -16.431 -5.293 1.00 84.06 312 GLY A O 1
ATOM 2335 N N . VAL A 1 313 ? 0.199 -16.931 -3.909 1.00 86.44 313 VAL A N 1
ATOM 2336 C CA . VAL A 1 313 ? -0.741 -15.932 -4.432 1.00 86.44 313 VAL A CA 1
ATOM 2337 C C . VAL A 1 313 ? -1.442 -15.262 -3.259 1.00 86.44 313 VAL A C 1
ATOM 2339 O O . VAL A 1 313 ? -2.045 -15.932 -2.426 1.00 86.44 313 VAL A O 1
ATOM 2342 N N . THR A 1 314 ? -1.404 -13.938 -3.222 1.00 86.06 314 THR A N 1
ATOM 2343 C CA . THR A 1 314 ? -2.249 -13.118 -2.349 1.00 86.06 314 THR A CA 1
ATOM 2344 C C . THR A 1 314 ? -3.247 -12.384 -3.223 1.00 86.06 314 THR A C 1
ATOM 2346 O O . THR A 1 314 ? -2.860 -11.847 -4.257 1.00 86.06 314 THR A O 1
ATOM 2349 N N . LEU A 1 315 ? -4.515 -12.354 -2.819 1.00 85.88 315 LEU A N 1
ATOM 2350 C CA . LEU A 1 315 ? -5.599 -11.764 -3.599 1.00 85.88 315 LEU A CA 1
ATOM 2351 C C . LEU A 1 315 ? -6.386 -10.803 -2.709 1.00 85.88 315 LEU A C 1
ATOM 2353 O O . LEU A 1 315 ? -6.872 -11.212 -1.655 1.00 85.88 315 LEU A O 1
ATOM 2357 N N . ASN A 1 316 ? -6.522 -9.546 -3.127 1.00 82.88 316 ASN A N 1
ATOM 2358 C CA . ASN A 1 316 ? -7.359 -8.562 -2.442 1.00 82.88 316 ASN A CA 1
ATOM 2359 C C . ASN A 1 316 ? -8.459 -8.044 -3.371 1.00 82.88 316 ASN A C 1
ATOM 2361 O O . ASN A 1 316 ? -8.271 -7.954 -4.587 1.00 82.88 316 ASN A O 1
ATOM 2365 N N . GLY A 1 317 ? -9.593 -7.677 -2.775 1.00 82.88 317 GLY A N 1
ATOM 2366 C CA . GLY A 1 317 ? -10.810 -7.303 -3.493 1.00 82.88 317 GLY A CA 1
ATOM 2367 C C . GLY A 1 317 ? -11.645 -8.515 -3.912 1.00 82.88 317 GLY A C 1
ATOM 2368 O O . GLY A 1 317 ? -11.464 -9.627 -3.406 1.00 82.88 317 GLY A O 1
ATOM 2369 N N . THR A 1 318 ? -12.561 -8.284 -4.850 1.00 83.94 318 THR A N 1
ATOM 2370 C CA . THR A 1 318 ? -13.527 -9.286 -5.325 1.00 83.94 318 THR A CA 1
ATOM 2371 C C . THR A 1 318 ? -13.337 -9.483 -6.831 1.00 83.94 318 THR A C 1
ATOM 2373 O O . THR A 1 318 ? -14.069 -8.892 -7.616 1.00 83.94 318 THR A O 1
ATOM 2376 N N . PRO A 1 319 ? -12.321 -10.246 -7.272 1.00 88.38 319 PRO A N 1
ATOM 2377 C CA . PRO A 1 319 ? -12.107 -10.500 -8.694 1.00 88.38 319 PRO A CA 1
ATOM 2378 C C . PRO A 1 319 ? -13.217 -11.384 -9.290 1.00 88.38 319 PRO A C 1
ATOM 2380 O O . PRO A 1 319 ? -13.813 -12.185 -8.569 1.00 88.38 319 PRO A O 1
ATOM 2383 N N . PRO A 1 320 ? -13.434 -11.343 -10.618 1.00 88.62 320 PRO A N 1
ATOM 2384 C CA . PRO A 1 320 ? -14.417 -12.191 -11.304 1.00 88.62 320 PRO A CA 1
ATOM 2385 C C . PRO A 1 320 ? -13.997 -13.673 -11.408 1.00 88.62 320 PRO A C 1
ATOM 2387 O O . PRO A 1 320 ? -14.713 -14.489 -11.985 1.00 88.62 320 PRO A O 1
ATOM 2390 N N . PHE A 1 321 ? -12.837 -14.049 -10.860 1.00 88.25 321 PHE A N 1
ATOM 2391 C CA . PHE A 1 321 ? -12.287 -15.403 -10.897 1.00 88.25 321 PHE A CA 1
ATOM 2392 C C . PHE A 1 321 ? -12.019 -15.960 -9.497 1.00 88.25 321 PHE A C 1
ATOM 2394 O O . PHE A 1 321 ? -11.703 -15.232 -8.561 1.00 88.25 321 PHE A O 1
ATOM 2401 N N . THR A 1 322 ? -12.062 -17.287 -9.376 1.00 81.75 322 THR A N 1
ATOM 2402 C CA . THR A 1 322 ? -11.827 -18.013 -8.114 1.00 81.75 322 THR A CA 1
ATOM 2403 C C . THR A 1 322 ? -10.528 -18.819 -8.101 1.00 81.75 322 THR A C 1
ATOM 2405 O O . THR A 1 322 ? -10.163 -19.379 -7.071 1.00 81.75 322 THR A O 1
ATOM 2408 N N . SER A 1 323 ? -9.813 -18.882 -9.227 1.00 85.50 323 SER A N 1
ATOM 2409 C CA . SER A 1 323 ? -8.609 -19.701 -9.377 1.00 85.50 323 SER A CA 1
ATOM 2410 C C . SER A 1 323 ? -7.467 -18.930 -10.023 1.00 85.50 323 SER A C 1
ATOM 2412 O O . SER A 1 323 ? -7.661 -18.264 -11.039 1.00 85.50 323 SER A O 1
ATOM 2414 N N . VAL A 1 324 ? -6.264 -19.108 -9.480 1.00 90.94 324 VAL A N 1
ATOM 2415 C CA . VAL A 1 324 ? -4.999 -18.694 -10.094 1.00 90.94 324 VAL A CA 1
ATOM 2416 C C . VAL A 1 324 ? -4.140 -19.939 -10.260 1.00 90.94 324 VAL A C 1
ATOM 2418 O O . VAL A 1 324 ? -3.883 -20.643 -9.283 1.00 90.94 324 VAL A O 1
ATOM 2421 N N . ARG A 1 325 ? -3.727 -20.241 -11.492 1.00 91.81 325 ARG A N 1
ATOM 2422 C CA . ARG A 1 325 ? -2.949 -21.445 -11.816 1.00 91.81 325 ARG A CA 1
ATOM 2423 C C . ARG A 1 325 ? -1.658 -21.057 -12.526 1.00 91.81 325 ARG A C 1
ATOM 2425 O O . ARG A 1 325 ? -1.677 -20.237 -13.439 1.00 91.81 325 ARG A O 1
ATOM 2432 N N . LEU A 1 326 ? -0.544 -21.649 -12.103 1.00 92.56 326 LEU A N 1
ATOM 2433 C CA . LEU A 1 326 ? 0.764 -21.463 -12.730 1.00 92.56 326 LEU A CA 1
ATOM 2434 C C . LEU A 1 326 ? 1.080 -22.676 -13.601 1.00 92.56 326 LEU A C 1
ATOM 2436 O O . LEU A 1 326 ? 0.921 -23.822 -13.171 1.00 92.56 326 LEU A O 1
ATOM 2440 N N . GLY A 1 327 ? 1.519 -22.429 -14.826 1.00 93.19 327 GLY A N 1
ATOM 2441 C CA . GLY A 1 327 ? 1.728 -23.479 -15.811 1.00 93.19 327 GLY A CA 1
ATOM 2442 C C . GLY A 1 327 ? 2.761 -23.114 -16.862 1.00 93.19 327 GLY A C 1
ATOM 2443 O O . GLY A 1 327 ? 3.570 -22.197 -16.684 1.00 93.19 327 GLY A O 1
ATOM 2444 N N . HIS A 1 328 ? 2.721 -23.868 -17.950 1.00 95.62 328 HIS A N 1
ATOM 2445 C CA . HIS A 1 328 ? 3.534 -23.694 -19.146 1.00 95.62 328 HIS A CA 1
ATOM 2446 C C . HIS A 1 328 ? 2.701 -24.080 -20.367 1.00 95.62 328 HIS A C 1
ATOM 2448 O O . HIS A 1 328 ? 1.978 -25.075 -20.327 1.00 95.62 328 HIS A O 1
ATOM 2454 N N . ASP A 1 329 ? 2.751 -23.274 -21.421 1.00 96.25 329 ASP A N 1
ATOM 2455 C CA . ASP A 1 329 ? 1.869 -23.395 -22.592 1.00 96.25 329 ASP A CA 1
ATOM 2456 C C . ASP A 1 329 ? 2.455 -24.223 -23.747 1.00 96.25 329 ASP A C 1
ATOM 2458 O O . ASP A 1 329 ? 1.979 -24.144 -24.879 1.00 96.25 329 ASP A O 1
ATOM 2462 N N . GLY A 1 330 ? 3.524 -24.973 -23.477 1.00 94.88 330 GLY A N 1
ATOM 2463 C CA . GLY A 1 330 ? 4.313 -25.690 -24.476 1.00 94.88 330 GLY A CA 1
ATOM 2464 C C . GLY A 1 330 ? 5.502 -24.886 -25.005 1.00 94.88 330 GLY A C 1
ATOM 2465 O O . GLY A 1 330 ? 6.470 -25.486 -25.465 1.00 94.88 330 GLY A O 1
ATOM 2466 N N . THR A 1 331 ? 5.503 -23.556 -24.852 1.00 95.88 331 THR A N 1
ATOM 2467 C CA . THR A 1 331 ? 6.628 -22.683 -25.231 1.00 95.88 331 THR A CA 1
ATOM 2468 C C . THR A 1 331 ? 7.196 -21.935 -24.027 1.00 95.88 331 THR A C 1
ATOM 2470 O O . THR A 1 331 ? 8.379 -22.069 -23.716 1.00 95.88 331 THR A O 1
ATOM 2473 N N . ASN A 1 332 ? 6.364 -21.192 -23.301 1.00 97.12 332 ASN A N 1
ATOM 2474 C CA . ASN A 1 332 ? 6.758 -20.322 -22.198 1.00 97.12 332 ASN A CA 1
ATOM 2475 C C . ASN A 1 332 ? 5.985 -20.630 -20.915 1.00 97.12 332 ASN A C 1
ATOM 2477 O O . ASN A 1 332 ? 4.912 -21.238 -20.916 1.00 97.12 332 ASN A O 1
ATOM 2481 N N . CYS A 1 333 ? 6.538 -20.176 -19.789 1.00 96.62 333 CYS A N 1
ATOM 2482 C CA . CYS A 1 333 ? 5.812 -20.190 -18.525 1.00 96.62 333 CYS A CA 1
ATOM 2483 C C . CYS A 1 333 ? 4.571 -19.292 -18.640 1.00 96.62 333 CYS A C 1
ATOM 2485 O O . CYS A 1 333 ? 4.606 -18.251 -19.297 1.00 96.62 333 CYS A O 1
ATOM 2487 N N . CYS A 1 334 ? 3.472 -19.658 -17.987 1.00 96.38 334 CYS A N 1
ATOM 2488 C CA . CYS A 1 334 ? 2.246 -18.870 -18.024 1.00 96.38 334 CYS A CA 1
ATOM 2489 C C . CYS A 1 334 ? 1.511 -18.849 -16.681 1.00 96.38 334 CYS A C 1
ATOM 2491 O O . CYS A 1 334 ? 1.670 -19.733 -15.836 1.00 96.38 334 CYS A O 1
ATOM 2493 N N . ILE A 1 335 ? 0.672 -17.831 -16.511 1.00 95.62 335 ILE A N 1
ATOM 2494 C CA . ILE A 1 335 ? -0.248 -17.658 -15.386 1.00 95.62 335 ILE A CA 1
ATOM 2495 C C . ILE A 1 335 ? -1.664 -17.641 -15.955 1.00 95.62 335 ILE A C 1
ATOM 2497 O O . ILE A 1 335 ? -1.929 -16.961 -16.943 1.00 95.62 335 ILE A O 1
ATOM 2501 N N . LEU A 1 336 ? -2.575 -18.375 -15.330 1.00 95.44 336 LEU A N 1
ATOM 2502 C CA . LEU A 1 336 ? -3.982 -18.446 -15.703 1.00 95.44 336 LEU A CA 1
ATOM 2503 C C . LEU A 1 336 ? -4.835 -17.870 -14.576 1.00 95.44 336 LEU A C 1
ATOM 2505 O O . LEU A 1 336 ? -4.786 -18.377 -13.450 1.00 95.44 336 LEU A O 1
ATOM 2509 N N . LEU A 1 337 ? -5.628 -16.844 -14.879 1.00 94.44 337 LEU A N 1
ATOM 2510 C CA . LEU A 1 337 ? -6.629 -16.289 -13.969 1.00 94.44 337 LEU A CA 1
ATOM 2511 C C . LEU A 1 337 ? -8.024 -16.728 -14.428 1.00 94.44 337 LEU A C 1
ATOM 2513 O O . LEU A 1 337 ? -8.438 -16.446 -15.555 1.00 94.44 337 LEU A O 1
ATOM 2517 N N . GLY A 1 338 ? -8.741 -17.427 -13.550 1.00 92.12 338 GLY A N 1
ATOM 2518 C CA . GLY A 1 338 ? -10.040 -18.026 -13.849 1.00 92.12 338 GLY A CA 1
ATOM 2519 C C . GLY A 1 338 ? -9.957 -19.355 -14.595 1.00 92.12 338 GLY A C 1
ATOM 2520 O O . GLY A 1 338 ? -8.952 -20.071 -14.534 1.00 92.12 338 GLY A O 1
ATOM 2521 N N . THR A 1 339 ? -11.063 -19.687 -15.250 1.00 94.12 339 THR A N 1
ATOM 2522 C CA . THR A 1 339 ? -11.270 -20.877 -16.082 1.00 94.12 339 THR A CA 1
ATOM 2523 C C . THR A 1 339 ? -11.911 -20.460 -17.402 1.00 94.12 339 THR A C 1
ATOM 2525 O O . THR A 1 339 ? -12.361 -19.322 -17.545 1.00 94.12 339 THR A O 1
ATOM 2528 N N . THR A 1 340 ? -12.041 -21.390 -18.347 1.00 96.44 340 THR A N 1
ATOM 2529 C CA . THR A 1 340 ? -12.669 -21.129 -19.653 1.00 96.44 340 THR A CA 1
ATOM 2530 C C . THR A 1 340 ? -14.133 -20.685 -19.548 1.00 96.44 340 THR A C 1
ATOM 2532 O O . THR A 1 340 ? -14.682 -20.172 -20.517 1.00 96.44 340 THR A O 1
ATOM 2535 N N . SER A 1 341 ? -14.751 -20.835 -18.371 1.00 95.31 341 SER A N 1
ATOM 2536 C CA . SER A 1 341 ? -16.113 -20.389 -18.049 1.00 95.31 341 SER A CA 1
ATOM 2537 C C . SER A 1 341 ? -16.187 -19.056 -17.289 1.00 95.31 341 SER A C 1
ATOM 2539 O O . SER A 1 341 ? -17.278 -18.536 -17.056 1.00 95.31 341 SER A O 1
ATOM 2541 N N . THR A 1 342 ? -15.049 -18.480 -16.888 1.00 94.12 342 THR A N 1
ATOM 2542 C CA . THR A 1 342 ? -15.014 -17.200 -16.172 1.00 94.12 342 THR A CA 1
ATOM 2543 C C . THR A 1 342 ? -15.559 -16.087 -17.059 1.00 94.12 342 THR A C 1
ATOM 2545 O O . THR A 1 342 ? -15.138 -15.947 -18.203 1.00 94.12 342 THR A O 1
ATOM 2548 N N . THR A 1 343 ? -16.487 -15.291 -16.527 1.00 93.94 343 THR A N 1
ATOM 2549 C CA . THR A 1 343 ? -17.082 -14.149 -17.232 1.00 93.94 343 THR A CA 1
ATOM 2550 C C . THR A 1 343 ? -16.535 -12.846 -16.665 1.00 93.94 343 THR A C 1
ATOM 2552 O O . THR A 1 343 ? -16.545 -12.647 -15.455 1.00 93.94 343 THR A O 1
ATOM 2555 N N . TRP A 1 344 ? -16.086 -11.970 -17.554 1.00 94.12 344 TRP A N 1
ATOM 2556 C CA . TRP A 1 344 ? -15.525 -10.652 -17.281 1.00 94.12 344 TRP A CA 1
ATOM 2557 C C . TRP A 1 344 ? -16.427 -9.570 -17.886 1.00 94.12 344 TRP A C 1
ATOM 2559 O O . TRP A 1 344 ? -17.064 -9.807 -18.918 1.00 94.12 344 TRP A O 1
ATOM 2569 N N . ALA A 1 345 ? -16.449 -8.379 -17.297 1.00 94.19 345 ALA A N 1
ATOM 2570 C CA . ALA A 1 345 ? -17.215 -7.234 -17.780 1.00 94.19 345 ALA A CA 1
ATOM 2571 C C . ALA A 1 345 ? -16.292 -6.023 -17.955 1.00 94.19 345 ALA A C 1
ATOM 2573 O O . ALA A 1 345 ? -15.750 -5.503 -16.988 1.00 94.19 345 ALA A O 1
ATOM 2574 N N . PHE A 1 346 ? -16.102 -5.552 -19.192 1.00 94.88 346 PHE A N 1
ATOM 2575 C CA . PHE A 1 346 ? -15.190 -4.444 -19.522 1.00 94.88 346 PHE A CA 1
ATOM 2576 C C . PHE A 1 346 ? -13.807 -4.525 -18.826 1.00 94.88 346 PHE A C 1
ATOM 2578 O O . PHE A 1 346 ? -13.369 -3.541 -18.214 1.00 94.88 346 PHE A O 1
ATOM 2585 N N . PRO A 1 347 ? -13.128 -5.689 -18.860 1.00 94.88 347 PRO A N 1
ATOM 2586 C CA . PRO A 1 347 ? -11.950 -5.919 -18.039 1.00 94.88 347 PRO A CA 1
ATOM 2587 C C . PRO A 1 347 ? -10.775 -5.027 -18.455 1.00 94.88 347 PRO A C 1
ATOM 2589 O O . PRO A 1 347 ? -10.479 -4.876 -19.643 1.00 94.88 347 PRO A O 1
ATOM 2592 N N . GLN A 1 348 ? -10.063 -4.485 -17.469 1.00 94.94 348 GLN A N 1
ATOM 2593 C CA . GLN A 1 348 ? -8.805 -3.752 -17.633 1.00 94.94 348 GLN A CA 1
ATOM 2594 C C . GLN A 1 348 ? -7.792 -4.318 -16.644 1.00 94.94 348 GLN A C 1
ATOM 2596 O O . GLN A 1 348 ? -8.003 -4.216 -15.440 1.00 94.94 348 GLN A O 1
ATOM 2601 N N . ILE A 1 349 ? -6.716 -4.934 -17.131 1.00 95.88 349 ILE A N 1
ATOM 2602 C CA . ILE A 1 349 ? -5.721 -5.603 -16.285 1.00 95.88 349 ILE A CA 1
ATOM 2603 C C . ILE A 1 349 ? -4.323 -5.129 -16.662 1.00 95.88 349 ILE A C 1
ATOM 2605 O O . ILE A 1 349 ? -3.994 -5.035 -17.844 1.00 95.88 349 ILE A O 1
ATOM 2609 N N . GLU A 1 350 ? -3.482 -4.893 -15.660 1.00 95.56 350 GLU A N 1
ATOM 2610 C CA . GLU A 1 350 ? -2.059 -4.603 -15.820 1.00 95.56 350 GLU A CA 1
ATOM 2611 C C . GLU A 1 350 ? -1.198 -5.439 -14.870 1.00 95.56 350 GLU A C 1
ATOM 2613 O O . GLU A 1 350 ? -1.625 -5.819 -13.779 1.00 95.56 350 GLU A O 1
ATOM 2618 N N . ILE A 1 351 ? 0.049 -5.676 -15.270 1.00 95.75 351 ILE A N 1
ATOM 2619 C CA . ILE A 1 351 ? 1.121 -6.109 -14.373 1.00 95.75 351 ILE A CA 1
ATOM 2620 C C . ILE A 1 351 ? 1.943 -4.866 -14.048 1.00 95.75 351 ILE A C 1
ATOM 2622 O O . ILE A 1 351 ? 2.811 -4.459 -14.829 1.00 95.75 351 ILE A O 1
ATOM 2626 N N . SER A 1 352 ? 1.631 -4.232 -12.918 1.00 91.31 352 SER A N 1
ATOM 2627 C CA . SER A 1 352 ? 2.220 -2.939 -12.561 1.00 91.31 352 SER A CA 1
ATOM 2628 C C . SER A 1 352 ? 3.663 -3.077 -12.095 1.00 91.31 352 SER A C 1
ATOM 2630 O O . SER A 1 352 ? 4.477 -2.184 -12.326 1.00 91.31 352 SER A O 1
ATOM 2632 N N . ASP A 1 353 ? 3.996 -4.207 -11.470 1.00 91.56 353 ASP A N 1
ATOM 2633 C CA . ASP A 1 353 ? 5.288 -4.439 -10.841 1.00 91.56 353 ASP A CA 1
ATOM 2634 C C . ASP A 1 353 ? 5.734 -5.883 -11.027 1.00 91.56 353 ASP A C 1
ATOM 2636 O O . ASP A 1 353 ? 4.976 -6.819 -10.781 1.00 91.56 353 ASP A O 1
ATOM 2640 N N . LEU A 1 354 ? 6.994 -6.060 -11.405 1.00 93.50 354 LEU A N 1
ATOM 2641 C CA . LEU A 1 354 ? 7.684 -7.339 -11.395 1.00 93.50 354 LEU A CA 1
ATOM 2642 C C . LEU A 1 354 ? 9.038 -7.168 -10.715 1.00 93.50 354 LEU A C 1
ATOM 2644 O O . LEU A 1 354 ? 9.853 -6.350 -11.127 1.00 93.50 354 LEU A O 1
ATOM 2648 N N . GLN A 1 355 ? 9.313 -8.004 -9.731 1.00 93.31 355 GLN A N 1
ATOM 2649 C CA . GLN A 1 355 ? 10.634 -8.216 -9.170 1.00 93.31 355 GLN A CA 1
ATOM 2650 C C . GLN A 1 355 ? 11.158 -9.565 -9.667 1.00 93.31 355 GLN A C 1
ATOM 2652 O O . GLN A 1 355 ? 10.515 -10.591 -9.443 1.00 93.31 355 GLN A O 1
ATOM 2657 N N . ALA A 1 356 ? 12.322 -9.567 -10.312 1.00 92.31 356 ALA A N 1
ATOM 2658 C CA . ALA A 1 356 ? 12.996 -10.773 -10.781 1.00 92.31 356 ALA A CA 1
ATOM 2659 C C . ALA A 1 356 ? 14.351 -10.930 -10.084 1.00 92.31 356 ALA A C 1
ATOM 2661 O O . ALA A 1 356 ? 15.176 -10.018 -10.123 1.00 92.31 356 ALA A O 1
ATOM 2662 N N . GLY A 1 357 ? 14.571 -12.082 -9.451 1.00 89.12 357 GLY A N 1
ATOM 2663 C CA . GLY A 1 357 ? 15.826 -12.482 -8.816 1.00 89.12 357 GLY A CA 1
ATOM 2664 C C . GLY A 1 357 ? 16.416 -13.756 -9.429 1.00 89.12 357 GLY A C 1
ATOM 2665 O O . GLY A 1 357 ? 15.707 -14.527 -10.079 1.00 89.12 357 GLY A O 1
ATOM 2666 N N . ASN A 1 358 ? 17.708 -13.994 -9.188 1.00 91.38 358 ASN A N 1
ATOM 2667 C CA . ASN A 1 358 ? 18.510 -15.074 -9.787 1.00 91.38 358 ASN A CA 1
ATOM 2668 C C . ASN A 1 358 ? 18.673 -14.912 -11.315 1.00 91.38 358 ASN A C 1
ATOM 2670 O O . ASN A 1 358 ? 19.641 -14.275 -11.730 1.00 91.38 358 ASN A O 1
ATOM 2674 N N . ASP A 1 359 ? 17.725 -15.360 -12.148 1.00 91.25 359 ASP A N 1
ATOM 2675 C CA . ASP A 1 359 ? 17.644 -14.943 -13.564 1.00 91.25 359 ASP A CA 1
ATOM 2676 C C . ASP A 1 359 ? 16.828 -13.649 -13.698 1.00 91.25 359 ASP A C 1
ATOM 2678 O O . ASP A 1 359 ? 15.611 -13.644 -13.890 1.00 91.25 359 ASP A O 1
ATOM 2682 N N . HIS A 1 360 ? 17.519 -12.524 -13.535 1.00 87.81 360 HIS A N 1
ATOM 2683 C CA . HIS A 1 360 ? 16.909 -11.222 -13.285 1.00 87.81 360 HIS A CA 1
ATOM 2684 C C . HIS A 1 360 ? 16.842 -10.301 -14.514 1.00 87.81 360 HIS A C 1
ATOM 2686 O O . HIS A 1 360 ? 16.282 -9.220 -14.401 1.00 87.81 360 HIS A O 1
ATOM 2692 N N . THR A 1 361 ? 17.376 -10.668 -15.685 1.00 85.62 361 THR A N 1
ATOM 2693 C CA . THR A 1 361 ? 17.421 -9.798 -16.887 1.00 85.62 361 THR A CA 1
ATOM 2694 C C . THR A 1 361 ? 16.407 -10.214 -17.960 1.00 85.62 361 THR A C 1
ATOM 2696 O O . THR A 1 361 ? 15.922 -11.337 -17.936 1.00 85.62 361 THR A O 1
ATOM 2699 N N . GLY A 1 362 ? 16.084 -9.342 -18.926 1.00 84.81 362 GLY A N 1
ATOM 2700 C CA . GLY A 1 362 ? 15.252 -9.700 -20.090 1.00 84.81 362 GLY A CA 1
ATOM 2701 C C . GLY A 1 362 ? 13.769 -9.951 -19.789 1.00 84.81 362 GLY A C 1
ATOM 2702 O O . GLY A 1 362 ? 13.154 -10.795 -20.433 1.00 84.81 362 GLY A O 1
ATOM 2703 N N . TRP A 1 363 ? 13.214 -9.253 -18.796 1.00 89.00 363 TRP A N 1
ATOM 2704 C CA . TRP A 1 363 ? 11.798 -9.327 -18.408 1.00 89.00 363 TRP A CA 1
ATOM 2705 C C . TRP A 1 363 ? 10.995 -8.064 -18.775 1.00 89.00 363 TRP A C 1
ATOM 2707 O O . TRP A 1 363 ? 9.834 -7.930 -18.398 1.00 89.00 363 TRP A O 1
ATOM 2717 N N . ASP A 1 364 ? 11.607 -7.123 -19.495 1.00 78.50 364 ASP A N 1
ATOM 2718 C CA . ASP A 1 364 ? 11.043 -5.826 -19.893 1.00 78.50 364 ASP A CA 1
ATOM 2719 C C . ASP A 1 364 ? 10.163 -5.875 -21.155 1.00 78.50 364 ASP A C 1
ATOM 2721 O O . ASP A 1 364 ? 9.383 -4.954 -21.400 1.00 78.50 364 ASP A O 1
ATOM 2725 N N . THR A 1 365 ? 10.257 -6.943 -21.951 1.00 82.62 365 THR A N 1
ATOM 2726 C CA . THR A 1 365 ? 9.480 -7.156 -23.185 1.00 82.62 365 THR A CA 1
ATOM 2727 C C . THR A 1 365 ? 9.119 -8.637 -23.344 1.00 82.62 365 THR A C 1
ATOM 2729 O O . THR A 1 365 ? 9.597 -9.462 -22.576 1.00 82.62 365 THR A O 1
ATOM 2732 N N . GLY A 1 366 ? 8.257 -8.984 -24.310 1.00 87.81 366 GLY A N 1
ATOM 2733 C CA . GLY A 1 366 ? 7.895 -10.381 -24.614 1.00 87.81 366 GLY A CA 1
ATOM 2734 C C . GLY A 1 366 ? 6.706 -10.953 -23.830 1.00 87.81 366 GLY A C 1
ATOM 2735 O O . GLY A 1 366 ? 6.388 -12.124 -23.993 1.00 87.81 366 GLY A O 1
ATOM 2736 N N . TRP A 1 367 ? 6.043 -10.142 -23.003 1.00 95.31 367 TRP A N 1
ATOM 2737 C CA . TRP A 1 367 ? 4.804 -10.524 -22.325 1.00 95.31 367 TRP A CA 1
ATOM 2738 C C . TRP A 1 367 ? 3.612 -10.533 -23.284 1.00 95.31 367 TRP A C 1
ATOM 2740 O O . TRP A 1 367 ? 3.497 -9.643 -24.130 1.00 95.31 367 TRP A O 1
ATOM 2750 N N . ASP A 1 368 ? 2.690 -11.471 -23.076 1.00 96.50 368 ASP A N 1
ATOM 2751 C CA . ASP A 1 368 ? 1.391 -11.516 -23.755 1.00 96.50 368 ASP A CA 1
ATOM 2752 C C . ASP A 1 368 ? 0.253 -11.769 -22.753 1.00 96.50 368 ASP A C 1
ATOM 2754 O O . ASP A 1 368 ? 0.441 -12.453 -21.745 1.00 96.50 368 ASP A O 1
ATOM 2758 N N . MET A 1 369 ? -0.921 -11.188 -23.006 1.00 97.69 369 MET A N 1
ATOM 2759 C CA . MET A 1 369 ? -2.103 -11.287 -22.145 1.00 97.69 369 MET A CA 1
ATOM 2760 C C . MET A 1 369 ? -3.366 -11.455 -22.992 1.00 97.69 369 MET A C 1
ATOM 2762 O O . MET A 1 369 ? -3.848 -10.495 -23.600 1.00 97.69 369 MET A O 1
ATOM 2766 N N . ALA A 1 370 ? -3.938 -12.658 -22.980 1.00 97.00 370 ALA A N 1
ATOM 2767 C CA . ALA A 1 370 ? -5.058 -13.031 -23.836 1.00 97.00 370 ALA A CA 1
ATOM 2768 C C . ALA A 1 370 ? -6.174 -13.744 -23.063 1.00 97.00 370 ALA A C 1
ATOM 2770 O O . ALA A 1 370 ? -5.921 -14.567 -22.185 1.00 97.00 370 ALA A O 1
ATOM 2771 N N . PHE A 1 371 ? -7.422 -13.461 -23.438 1.00 97.62 371 PHE A N 1
ATOM 2772 C CA . PHE A 1 371 ? -8.578 -14.237 -22.994 1.00 97.62 371 PHE A CA 1
ATOM 2773 C C . PHE A 1 371 ? -8.732 -15.462 -23.893 1.00 97.62 371 PHE A C 1
ATOM 2775 O O . PHE A 1 371 ? -8.952 -15.315 -25.096 1.00 97.62 371 PHE A O 1
ATOM 2782 N N . ILE A 1 372 ? -8.623 -16.652 -23.310 1.00 97.56 372 ILE A N 1
ATOM 2783 C CA . ILE A 1 372 ? -8.692 -17.930 -24.020 1.00 97.56 372 ILE A CA 1
ATOM 2784 C C . ILE A 1 372 ? -9.901 -18.745 -23.561 1.00 97.56 372 ILE A C 1
ATOM 2786 O O . ILE A 1 372 ? -10.276 -18.739 -22.388 1.00 97.56 372 ILE A O 1
ATOM 2790 N N . THR A 1 373 ? -10.503 -19.469 -24.496 1.00 97.00 373 THR A N 1
ATOM 2791 C CA . THR A 1 373 ? -11.622 -20.394 -24.246 1.00 97.00 373 THR A CA 1
ATOM 2792 C C . THR A 1 373 ? -11.201 -21.860 -24.319 1.00 97.00 373 THR A C 1
ATOM 2794 O O . THR A 1 373 ? -12.012 -22.741 -24.047 1.00 97.00 373 THR A O 1
ATOM 2797 N N . ASP A 1 374 ? -9.935 -22.115 -24.647 1.00 96.38 374 ASP A N 1
ATOM 2798 C CA . ASP A 1 374 ? -9.323 -23.434 -24.721 1.00 96.38 374 ASP A CA 1
ATOM 2799 C C . ASP A 1 374 ? -7.972 -23.409 -23.998 1.00 96.38 374 ASP A C 1
ATOM 2801 O O . ASP A 1 374 ? -7.150 -22.525 -24.233 1.00 96.38 374 ASP A O 1
ATOM 2805 N N . GLU A 1 375 ? -7.764 -24.372 -23.105 1.00 96.31 375 GLU A N 1
ATOM 2806 C CA . GLU A 1 375 ? -6.521 -24.559 -22.345 1.00 96.31 375 GLU A CA 1
ATOM 2807 C C . GLU A 1 375 ? -5.750 -25.808 -22.792 1.00 96.31 375 GLU A C 1
ATOM 2809 O O . GLU A 1 375 ? -4.787 -26.219 -22.141 1.00 96.31 375 GLU A O 1
ATOM 2814 N N . THR A 1 376 ? -6.159 -26.429 -23.900 1.00 95.19 376 THR A N 1
ATOM 2815 C CA . THR A 1 376 ? -5.466 -27.578 -24.482 1.00 95.19 376 THR A CA 1
ATOM 2816 C C . THR A 1 376 ? -4.009 -27.217 -24.777 1.00 95.19 376 THR A C 1
ATOM 2818 O O . THR A 1 376 ? -3.708 -26.182 -25.368 1.00 95.19 376 THR A O 1
ATOM 2821 N N . GLY A 1 377 ? -3.085 -28.074 -24.338 1.00 92.94 377 GLY A N 1
ATOM 2822 C CA . GLY A 1 377 ? -1.642 -27.843 -24.465 1.00 92.94 377 GLY A CA 1
ATOM 2823 C C . GLY A 1 377 ? -1.008 -27.073 -23.301 1.00 92.94 377 GLY A C 1
ATOM 2824 O O . GLY A 1 377 ? 0.216 -26.967 -23.255 1.00 92.94 377 GLY A O 1
ATOM 2825 N N . ILE A 1 378 ? -1.792 -26.594 -22.328 1.00 95.56 378 ILE A N 1
ATOM 2826 C CA . ILE A 1 378 ? -1.255 -25.958 -21.120 1.00 95.56 378 ILE A CA 1
ATOM 2827 C C . ILE A 1 378 ? -1.050 -27.002 -20.021 1.00 95.56 378 ILE A C 1
ATOM 2829 O O . ILE A 1 378 ? -1.989 -27.649 -19.558 1.00 95.56 378 ILE A O 1
ATOM 2833 N N . THR A 1 379 ? 0.192 -27.137 -19.562 1.00 94.38 379 THR A N 1
ATOM 2834 C CA . THR A 1 379 ? 0.555 -28.018 -18.448 1.00 94.38 379 THR A CA 1
ATOM 2835 C C . THR A 1 379 ? 0.615 -27.217 -17.153 1.00 94.38 379 THR A C 1
ATOM 2837 O O . THR A 1 379 ? 1.398 -26.275 -17.028 1.00 94.38 379 THR A O 1
ATOM 2840 N N . ILE A 1 380 ? -0.201 -27.588 -16.167 1.00 92.00 380 ILE A N 1
ATOM 2841 C CA . ILE A 1 380 ? -0.204 -26.958 -14.840 1.00 92.00 380 ILE A CA 1
ATOM 2842 C C . ILE A 1 380 ? 0.884 -27.600 -13.976 1.00 92.00 380 ILE A C 1
ATOM 2844 O O . ILE A 1 380 ? 1.001 -28.823 -13.929 1.00 92.00 380 ILE A O 1
ATOM 2848 N N . SER A 1 381 ? 1.696 -26.785 -13.298 1.00 86.88 381 SER A N 1
ATOM 2849 C CA . SER A 1 381 ? 2.780 -27.305 -12.454 1.00 86.88 381 SER A CA 1
ATOM 2850 C C . SER A 1 381 ? 2.237 -28.078 -11.242 1.00 86.88 381 SER A C 1
ATOM 2852 O O . SER A 1 381 ? 1.266 -27.625 -10.628 1.00 86.88 381 SER A O 1
ATOM 2854 N N . PRO A 1 382 ? 2.856 -29.215 -10.859 1.00 70.25 382 PRO A N 1
ATOM 2855 C CA . PRO A 1 382 ? 2.461 -29.968 -9.675 1.00 70.25 382 PRO A CA 1
ATOM 2856 C C . PRO A 1 382 ? 2.602 -29.095 -8.423 1.00 70.25 382 PRO A C 1
ATOM 2858 O O . PRO A 1 382 ? 3.654 -28.514 -8.151 1.00 70.25 382 PRO A O 1
ATOM 2861 N N . THR A 1 383 ? 1.511 -28.984 -7.671 1.00 54.53 383 THR A N 1
ATOM 2862 C CA . THR A 1 383 ? 1.354 -28.109 -6.506 1.00 54.53 383 THR A CA 1
ATOM 2863 C C . THR A 1 383 ? 2.288 -28.505 -5.365 1.00 54.53 383 THR A C 1
ATOM 2865 O O . THR A 1 383 ? 1.937 -29.333 -4.530 1.00 54.53 383 THR A O 1
ATOM 2868 N N . HIS A 1 384 ? 3.453 -27.867 -5.273 1.00 51.56 384 HIS A N 1
ATOM 2869 C CA . HIS A 1 384 ? 4.345 -27.949 -4.107 1.00 51.56 384 HIS A CA 1
ATOM 2870 C C . HIS A 1 384 ? 3.960 -26.911 -3.037 1.00 51.56 384 HIS A C 1
ATOM 2872 O O . HIS A 1 384 ? 4.781 -26.138 -2.552 1.00 51.56 384 HIS A O 1
ATOM 2878 N N . GLY A 1 385 ? 2.667 -26.892 -2.704 1.00 47.72 385 GLY A N 1
ATOM 2879 C CA . GLY A 1 385 ? 1.980 -25.804 -2.014 1.00 47.72 385 GLY A CA 1
ATOM 2880 C C . GLY A 1 385 ? 1.065 -25.093 -3.002 1.00 47.72 385 GLY A C 1
ATOM 2881 O O . GLY A 1 385 ? 1.502 -24.242 -3.772 1.00 47.72 385 GLY A O 1
ATOM 2882 N N . THR A 1 386 ? -0.212 -25.476 -3.030 1.00 45.41 386 THR A N 1
ATOM 2883 C CA . THR A 1 386 ? -1.250 -24.692 -3.705 1.00 45.41 386 THR A CA 1
ATOM 2884 C C . THR A 1 386 ? -1.135 -23.265 -3.178 1.00 45.41 386 THR A C 1
ATOM 2886 O O . THR A 1 386 ? -1.138 -23.102 -1.952 1.00 45.41 386 THR A O 1
ATOM 2889 N N . PRO A 1 387 ? -1.005 -22.237 -4.034 1.00 52.19 387 PRO A N 1
ATOM 2890 C CA . PRO A 1 387 ? -0.973 -20.874 -3.549 1.00 52.19 387 PRO A CA 1
ATOM 2891 C C . PRO A 1 387 ? -2.268 -20.634 -2.778 1.00 52.19 387 PRO A C 1
ATOM 2893 O O . PRO A 1 387 ? -3.360 -20.631 -3.344 1.00 52.19 387 PRO A O 1
ATOM 2896 N N . THR A 1 388 ? -2.155 -20.548 -1.455 1.00 50.75 388 THR A N 1
ATOM 2897 C CA . THR A 1 388 ? -3.309 -20.335 -0.596 1.00 50.75 388 THR A CA 1
ATOM 2898 C C . THR A 1 388 ? -3.788 -18.944 -0.933 1.00 50.75 388 THR A C 1
ATOM 2900 O O . THR A 1 388 ? -3.067 -17.989 -0.656 1.00 50.75 388 THR A O 1
ATOM 2903 N N . ILE A 1 389 ? -4.956 -18.830 -1.563 1.00 55.00 389 ILE A N 1
ATOM 2904 C CA . ILE A 1 389 ? -5.597 -17.540 -1.787 1.00 55.00 389 ILE A CA 1
ATOM 2905 C C . ILE A 1 389 ? -5.836 -16.955 -0.396 1.00 55.00 389 ILE A C 1
ATOM 2907 O O . ILE A 1 389 ? -6.823 -17.265 0.269 1.00 55.00 389 ILE A O 1
ATOM 2911 N N . LYS A 1 390 ? -4.894 -16.136 0.078 1.00 52.22 390 LYS A N 1
ATOM 2912 C CA . LYS A 1 390 ? -5.069 -15.315 1.269 1.00 52.22 390 LYS A CA 1
ATOM 2913 C C . LYS A 1 390 ? -5.952 -14.161 0.841 1.00 52.22 390 LYS A C 1
ATOM 2915 O O . LYS A 1 390 ? -5.468 -13.063 0.591 1.00 52.22 390 LYS A O 1
ATOM 2920 N N . ARG A 1 391 ? -7.242 -14.452 0.671 1.00 53.69 391 ARG A N 1
ATOM 2921 C CA . ARG A 1 391 ? -8.268 -13.421 0.628 1.00 53.69 391 ARG A CA 1
ATOM 2922 C C . ARG A 1 391 ? -8.105 -12.690 1.954 1.00 53.69 391 ARG A C 1
ATOM 2924 O O . ARG A 1 391 ? -8.225 -13.332 2.995 1.00 53.69 391 ARG A O 1
ATOM 2931 N N . SER A 1 392 ? -7.739 -11.407 1.936 1.00 48.81 392 SER A N 1
ATOM 2932 C CA . SER A 1 392 ? -7.968 -10.570 3.115 1.00 48.81 392 SER A CA 1
ATOM 2933 C C . SER A 1 392 ? -9.451 -10.728 3.407 1.00 48.81 392 SER A C 1
ATOM 2935 O O . SER A 1 392 ? -10.286 -10.399 2.563 1.00 48.81 392 SER A O 1
ATOM 2937 N N . VAL A 1 393 ? -9.752 -11.456 4.476 1.00 50.50 393 VAL A N 1
ATOM 2938 C CA . VAL A 1 393 ? -11.063 -12.038 4.701 1.00 50.50 393 VAL A CA 1
ATOM 2939 C C . VAL A 1 393 ? -12.005 -10.891 5.073 1.00 50.50 393 VAL A C 1
ATOM 2941 O O . VAL A 1 393 ? -12.250 -10.636 6.245 1.00 50.50 393 VAL A O 1
ATOM 2944 N N . GLU A 1 394 ? -12.573 -10.202 4.084 1.00 52.56 394 GLU A N 1
ATOM 2945 C CA . GLU A 1 394 ? -13.944 -9.724 4.225 1.00 52.56 394 GLU A CA 1
ATOM 2946 C C . GLU A 1 394 ? -14.787 -10.994 4.303 1.00 52.56 394 GLU A C 1
ATOM 2948 O O . GLU A 1 394 ? -15.086 -11.648 3.297 1.00 52.56 394 GLU A O 1
ATOM 2953 N N . ASN A 1 395 ? -14.986 -11.448 5.539 1.00 49.84 395 ASN A N 1
ATOM 2954 C CA . ASN A 1 395 ? -15.556 -12.741 5.857 1.00 49.84 395 ASN A CA 1
ATOM 2955 C C . ASN A 1 395 ? -17.013 -12.765 5.401 1.00 49.84 395 ASN A C 1
ATOM 2957 O O . ASN A 1 395 ? -17.929 -12.400 6.126 1.00 49.84 395 ASN A O 1
ATOM 2961 N N . THR A 1 396 ? -17.208 -13.192 4.160 1.00 50.56 396 THR A N 1
ATOM 2962 C CA . THR A 1 396 ? -18.528 -13.366 3.545 1.00 50.56 396 THR A CA 1
ATOM 2963 C C . THR A 1 396 ? -19.299 -14.538 4.162 1.00 50.56 396 THR A C 1
ATOM 2965 O O . THR A 1 396 ? -20.474 -14.694 3.858 1.00 50.56 396 THR A O 1
ATOM 2968 N N . ASN A 1 397 ? -18.677 -15.285 5.087 1.00 50.97 397 ASN A N 1
ATOM 2969 C CA . ASN A 1 397 ? -19.288 -16.336 5.897 1.00 50.97 397 ASN A CA 1
ATOM 2970 C C . ASN A 1 397 ? -19.076 -16.096 7.411 1.00 50.97 397 ASN A C 1
ATOM 2972 O O . ASN A 1 397 ? -18.760 -17.033 8.142 1.00 50.97 397 ASN A O 1
ATOM 2976 N N . ILE A 1 398 ? -19.244 -14.866 7.926 1.00 54.56 398 ILE A N 1
ATOM 2977 C CA . ILE A 1 398 ? -19.550 -14.714 9.365 1.00 54.56 398 ILE A CA 1
ATOM 2978 C C . ILE A 1 398 ? -21.011 -15.121 9.547 1.00 54.56 398 ILE A C 1
ATOM 2980 O O . ILE A 1 398 ? -21.897 -14.270 9.543 1.00 54.56 398 ILE A O 1
ATOM 2984 N N . SER A 1 399 ? -21.287 -16.416 9.682 1.00 58.53 399 SER A N 1
ATOM 2985 C CA . SER A 1 399 ? -22.541 -16.840 10.295 1.00 58.53 399 SER A CA 1
ATOM 2986 C C . SER A 1 399 ? -22.277 -17.008 11.789 1.00 58.53 399 SER A C 1
ATOM 2988 O O . SER A 1 399 ? -21.781 -18.020 12.273 1.00 58.53 399 SER A O 1
ATOM 2990 N N . SER A 1 400 ? -22.492 -15.919 12.518 1.00 62.19 400 SER A N 1
ATOM 2991 C CA . SER A 1 400 ? -22.928 -16.018 13.902 1.00 62.19 400 SER A CA 1
ATOM 2992 C C . SER A 1 400 ? -24.332 -15.439 13.929 1.00 62.19 400 SER A C 1
ATOM 2994 O O . SER A 1 400 ? -24.520 -14.230 13.775 1.00 62.19 400 SER A O 1
ATOM 2996 N N . THR A 1 401 ? -25.326 -16.305 14.049 1.00 67.56 401 THR A N 1
ATOM 2997 C CA . THR A 1 401 ? -26.709 -15.892 14.285 1.00 67.56 401 THR A CA 1
ATOM 2998 C C . THR A 1 401 ? -26.821 -15.091 15.589 1.00 67.56 401 THR A C 1
ATOM 3000 O O . THR A 1 401 ? -25.997 -15.214 16.500 1.00 67.56 401 THR A O 1
ATOM 3003 N N . ASN A 1 402 ? -27.819 -14.205 15.671 1.00 68.88 402 ASN A N 1
ATOM 3004 C CA . ASN A 1 402 ? -27.989 -13.320 16.823 1.00 68.88 402 ASN A CA 1
ATOM 3005 C C . ASN A 1 402 ? -28.102 -14.138 18.128 1.00 68.88 402 ASN A C 1
ATOM 3007 O O . ASN A 1 402 ? -28.863 -15.101 18.181 1.00 68.88 402 ASN A O 1
ATOM 3011 N N . ASN A 1 403 ? -27.364 -13.738 19.168 1.00 73.81 403 ASN A N 1
ATOM 3012 C CA . ASN A 1 403 ? -27.263 -14.399 20.482 1.00 73.81 403 ASN A CA 1
ATOM 3013 C C . ASN A 1 403 ? -26.504 -15.748 20.531 1.00 73.81 403 ASN A C 1
ATOM 3015 O O . ASN A 1 403 ? -26.491 -16.382 21.593 1.00 73.81 403 ASN A O 1
ATOM 3019 N N . ALA A 1 404 ? -25.855 -16.190 19.449 1.00 82.38 404 ALA A N 1
ATOM 3020 C CA . ALA A 1 404 ? -24.960 -17.350 19.473 1.00 82.38 404 ALA A CA 1
ATOM 3021 C C . ALA A 1 404 ? -23.544 -16.975 19.952 1.00 82.38 404 ALA A C 1
ATOM 3023 O O . ALA A 1 404 ? -23.060 -15.866 19.721 1.00 82.38 404 ALA A O 1
ATOM 3024 N N . ILE A 1 405 ? -22.855 -17.913 20.605 1.00 81.12 405 ILE A N 1
ATOM 3025 C CA . ILE A 1 405 ? -21.425 -17.768 20.929 1.00 81.12 405 ILE A CA 1
ATOM 3026 C C . ILE A 1 405 ? -20.597 -17.961 19.648 1.00 81.12 405 ILE A C 1
ATOM 3028 O O . ILE A 1 405 ? -20.923 -18.802 18.819 1.00 81.12 405 ILE A O 1
ATOM 3032 N N . VAL A 1 406 ? -19.522 -17.195 19.458 1.00 81.00 406 VAL A N 1
ATOM 3033 C CA . VAL A 1 406 ? -18.641 -17.342 18.285 1.00 81.00 406 VAL A CA 1
ATOM 3034 C C . VAL A 1 406 ? -17.722 -18.554 18.467 1.00 81.00 406 VAL A C 1
ATOM 3036 O O . VAL A 1 406 ? -17.035 -18.648 19.484 1.00 81.00 406 VAL A O 1
ATOM 3039 N N . LEU A 1 407 ? -17.671 -19.456 17.480 1.00 78.62 407 LEU A N 1
ATOM 3040 C CA . LEU A 1 407 ? -16.736 -20.588 17.447 1.00 78.62 407 LEU A CA 1
ATOM 3041 C C . LEU A 1 407 ? -15.848 -20.541 16.207 1.00 78.62 407 LEU A C 1
ATOM 3043 O O . LEU A 1 407 ? -16.243 -20.015 15.169 1.00 78.62 407 LEU A O 1
ATOM 3047 N N . PHE A 1 408 ? -14.668 -21.154 16.298 1.00 80.19 408 PHE A N 1
ATOM 3048 C CA . PHE A 1 408 ? -13.803 -21.371 15.143 1.00 80.19 408 PHE A CA 1
ATOM 3049 C C . PHE A 1 408 ? -14.077 -22.734 14.494 1.00 80.19 408 PHE A C 1
ATOM 3051 O O . PHE A 1 408 ? -14.354 -23.722 15.181 1.00 80.19 408 PHE A O 1
ATOM 3058 N N . ASP A 1 409 ? -14.010 -22.788 13.166 1.00 71.50 409 ASP A N 1
ATOM 3059 C CA . ASP A 1 409 ? -14.145 -24.004 12.374 1.00 71.50 409 ASP A CA 1
ATOM 3060 C C . ASP A 1 409 ? -12.786 -24.609 11.979 1.00 71.50 409 ASP A C 1
ATOM 3062 O O . ASP A 1 409 ? -11.795 -23.906 11.753 1.00 71.50 409 ASP A O 1
ATOM 3066 N N . GLY A 1 410 ? -12.765 -25.941 11.888 1.00 68.00 410 GLY A N 1
ATOM 3067 C CA . GLY A 1 410 ? -11.596 -26.751 11.548 1.00 68.00 410 GLY A CA 1
ATOM 3068 C C . GLY A 1 410 ? -10.500 -26.818 12.624 1.00 68.00 410 GLY A C 1
ATOM 3069 O O . GLY A 1 410 ? -10.534 -26.144 13.649 1.00 68.00 410 GLY A O 1
ATOM 3070 N N . THR A 1 411 ? -9.483 -27.649 12.372 1.00 70.19 411 THR A N 1
ATOM 3071 C CA . THR A 1 411 ? -8.332 -27.865 13.277 1.00 70.19 411 THR A CA 1
ATOM 3072 C C . THR A 1 411 ? -7.397 -26.652 13.360 1.00 70.19 411 THR A C 1
ATOM 3074 O O . THR A 1 411 ? -6.624 -26.535 14.304 1.00 70.19 411 THR A O 1
ATOM 3077 N N . THR A 1 412 ? -7.446 -25.747 12.377 1.00 69.69 412 THR A N 1
ATOM 3078 C CA . THR A 1 412 ? -6.500 -24.626 12.256 1.00 69.69 412 THR A CA 1
ATOM 3079 C C . THR A 1 412 ? -7.031 -23.296 12.793 1.00 69.69 412 THR A C 1
ATOM 3081 O O . THR A 1 412 ? -6.259 -22.348 12.863 1.00 69.69 412 THR A O 1
ATOM 3084 N N . GLY A 1 413 ? -8.321 -23.191 13.140 1.00 67.06 413 GLY A N 1
ATOM 3085 C CA . GLY A 1 413 ? -8.903 -21.985 13.747 1.00 67.06 413 GLY A CA 1
ATOM 3086 C C . GLY A 1 413 ? -9.058 -20.769 12.819 1.00 67.06 413 GLY A C 1
ATOM 3087 O O . GLY A 1 413 ? -9.211 -19.651 13.296 1.00 67.06 413 GLY A O 1
ATOM 3088 N N . ASN A 1 414 ? -9.009 -20.962 11.498 1.00 66.75 414 ASN A N 1
ATOM 3089 C CA . ASN A 1 414 ? -8.958 -19.858 10.524 1.00 66.75 414 ASN A CA 1
ATOM 3090 C C . ASN A 1 414 ? -10.333 -19.406 10.002 1.00 66.75 414 ASN A C 1
ATOM 3092 O O . ASN A 1 414 ? -10.413 -18.437 9.249 1.00 66.75 414 ASN A O 1
ATOM 3096 N N . LEU A 1 415 ? -11.401 -20.120 10.352 1.00 70.38 415 LEU A N 1
ATOM 3097 C CA . LEU A 1 415 ? -12.773 -19.852 9.920 1.00 70.38 415 LEU A CA 1
ATOM 3098 C C . LEU A 1 415 ? -13.662 -19.708 11.158 1.00 70.38 415 LEU A C 1
ATOM 3100 O O . LEU A 1 415 ? -13.357 -20.302 12.186 1.00 70.38 415 LEU A O 1
ATOM 3104 N N . ILE A 1 416 ? -14.737 -18.924 11.077 1.00 76.38 416 ILE A N 1
ATOM 3105 C CA . ILE A 1 416 ? -15.743 -18.777 12.145 1.00 76.38 416 ILE A CA 1
ATOM 3106 C C . ILE A 1 416 ? -16.992 -19.575 11.749 1.00 76.38 416 ILE A C 1
ATOM 3108 O O . ILE A 1 416 ? -17.327 -19.612 10.567 1.00 76.38 416 ILE A O 1
ATOM 3112 N N . LYS A 1 417 ? -17.679 -20.192 12.716 1.00 75.12 417 LYS A N 1
ATOM 3113 C CA . LYS A 1 417 ? -18.967 -20.880 12.527 1.00 75.12 417 LYS A CA 1
ATOM 3114 C C . LYS A 1 417 ? -19.966 -20.567 13.639 1.00 75.12 417 LYS A C 1
ATOM 3116 O O . LYS A 1 417 ? -19.578 -20.164 14.739 1.00 75.12 417 LYS A O 1
ATOM 3121 N N . ASP A 1 418 ? -21.236 -20.851 13.360 1.00 75.31 418 ASP A N 1
ATOM 3122 C CA . ASP A 1 418 ? -22.316 -20.786 14.339 1.00 75.31 418 ASP A CA 1
ATOM 3123 C C . ASP A 1 418 ? -22.083 -21.772 15.493 1.00 75.31 418 ASP A C 1
ATOM 3125 O O . ASP A 1 418 ? -21.769 -22.950 15.286 1.00 75.31 418 ASP A O 1
ATOM 3129 N N . SER A 1 419 ? -22.278 -21.301 16.726 1.00 81.00 419 SER A N 1
ATOM 3130 C CA . SER A 1 419 ? -22.388 -22.180 17.887 1.00 81.00 419 SER A CA 1
ATOM 3131 C C . SER A 1 419 ? -23.783 -22.772 17.990 1.00 81.00 419 SER A C 1
ATOM 3133 O O . SER A 1 419 ? -24.784 -22.086 17.803 1.00 81.00 419 SER A O 1
ATOM 3135 N N . THR A 1 420 ? -23.846 -24.037 18.400 1.00 81.69 420 THR A N 1
ATOM 3136 C CA . THR A 1 420 ? -25.090 -24.666 18.855 1.00 81.69 420 THR A CA 1
ATOM 3137 C C . THR A 1 420 ? -25.510 -24.183 20.248 1.00 81.69 420 THR A C 1
ATOM 3139 O O . THR A 1 420 ? -26.602 -24.515 20.693 1.00 81.69 420 THR A O 1
ATOM 3142 N N . ILE A 1 421 ? -24.653 -23.425 20.944 1.00 87.69 421 ILE A N 1
ATOM 3143 C CA . ILE A 1 421 ? -24.914 -22.824 22.255 1.00 87.69 421 ILE A CA 1
ATOM 3144 C C . ILE A 1 421 ? -25.350 -21.362 22.085 1.00 87.69 421 ILE A C 1
ATOM 3146 O O . ILE A 1 421 ? -24.590 -20.536 21.566 1.00 87.69 421 ILE A O 1
ATOM 3150 N N . THR A 1 422 ? -26.543 -21.035 22.588 1.00 88.75 422 THR A N 1
ATOM 3151 C CA . THR A 1 422 ? -27.143 -19.685 22.534 1.00 88.75 422 THR A CA 1
ATOM 3152 C C . THR A 1 422 ? -27.371 -19.081 23.922 1.00 88.75 422 THR A C 1
ATOM 3154 O O . THR A 1 422 ? -27.529 -19.812 24.899 1.00 88.75 422 THR A O 1
ATOM 3157 N N . ILE A 1 423 ? -27.449 -17.753 24.028 1.00 91.00 423 ILE A N 1
ATOM 3158 C CA . ILE A 1 423 ? -27.824 -17.075 25.282 1.00 91.00 423 ILE A CA 1
ATOM 3159 C C . ILE A 1 423 ? -29.335 -17.199 25.539 1.00 91.00 423 ILE A C 1
ATOM 3161 O O . ILE A 1 423 ? -30.139 -16.771 24.708 1.00 91.00 423 ILE A O 1
ATOM 3165 N N . ASP A 1 424 ? -29.720 -17.735 26.701 1.00 91.56 424 ASP A N 1
ATOM 3166 C CA . ASP A 1 424 ? -31.110 -17.796 27.161 1.00 91.56 424 ASP A CA 1
ATOM 3167 C C . ASP A 1 424 ? -31.520 -16.512 27.886 1.00 91.56 424 ASP A C 1
ATOM 3169 O O . ASP A 1 424 ? -30.857 -16.028 28.812 1.00 91.56 424 ASP A O 1
ATOM 3173 N N . ILE A 1 425 ? -32.652 -15.968 27.471 1.00 91.69 425 ILE A N 1
ATOM 3174 C CA . ILE A 1 425 ? -33.255 -14.771 28.051 1.00 91.69 425 ILE A CA 1
ATOM 3175 C C . ILE A 1 425 ? -34.577 -15.081 28.764 1.00 91.69 425 ILE A C 1
ATOM 3177 O O . ILE A 1 425 ? -35.205 -14.152 29.270 1.00 91.69 425 ILE A O 1
ATOM 3181 N N . ASP A 1 426 ? -34.993 -16.353 28.825 1.00 91.62 426 ASP A N 1
ATOM 3182 C CA . ASP A 1 426 ? -36.175 -16.787 29.570 1.00 91.62 426 ASP A CA 1
ATOM 3183 C C . ASP A 1 426 ? -35.961 -16.619 31.081 1.00 91.62 426 ASP A C 1
ATOM 3185 O O . ASP A 1 426 ? -35.246 -17.386 31.722 1.00 91.62 426 ASP A O 1
ATOM 3189 N N . GLY A 1 427 ? -36.611 -15.613 31.670 1.00 90.25 427 GLY A N 1
ATOM 3190 C CA . GLY A 1 427 ? -36.558 -15.353 33.110 1.00 90.25 427 GLY A CA 1
ATOM 3191 C C . GLY A 1 427 ? -37.288 -16.369 33.979 1.00 90.25 427 GLY A C 1
ATOM 3192 O O . GLY A 1 427 ? -37.158 -16.305 35.197 1.00 90.25 427 GLY A O 1
ATOM 3193 N N . ALA A 1 428 ? -38.044 -17.289 33.385 1.00 90.94 428 ALA A N 1
ATOM 3194 C CA . ALA A 1 428 ? -38.683 -18.377 34.107 1.00 90.94 428 ALA A CA 1
ATOM 3195 C C . ALA A 1 428 ? -37.861 -19.676 34.077 1.00 90.94 428 ALA A C 1
ATOM 3197 O O . ALA A 1 428 ? -38.196 -20.590 34.825 1.00 90.94 428 ALA A O 1
ATOM 3198 N N . LEU A 1 429 ? -36.797 -19.752 33.258 1.00 91.69 429 LEU A N 1
ATOM 3199 C CA . LEU A 1 429 ? -35.947 -20.941 33.082 1.00 91.69 429 LEU A CA 1
ATOM 3200 C C . LEU A 1 429 ? -36.773 -22.238 32.977 1.00 91.69 429 LEU A C 1
ATOM 3202 O O . LEU A 1 429 ? -36.506 -23.229 33.653 1.00 91.69 429 LEU A O 1
ATOM 3206 N N . THR A 1 430 ? -37.818 -22.212 32.145 1.00 87.19 430 THR A N 1
ATOM 3207 C CA . THR A 1 430 ? -38.867 -23.252 32.130 1.00 87.19 430 THR A CA 1
ATOM 3208 C C . THR A 1 430 ? -38.414 -24.601 31.573 1.00 87.19 430 THR A C 1
ATOM 3210 O O . THR A 1 430 ? -39.039 -25.624 31.852 1.00 87.19 430 THR A O 1
ATOM 3213 N N . ALA A 1 431 ? -37.339 -24.618 30.783 1.00 85.69 431 ALA A N 1
ATOM 3214 C CA . ALA A 1 431 ? -36.803 -25.813 30.147 1.00 85.69 431 ALA A CA 1
ATOM 3215 C C . ALA A 1 431 ? -35.359 -26.083 30.591 1.00 85.69 431 ALA A C 1
ATOM 3217 O O . ALA A 1 431 ? -34.529 -25.176 30.621 1.00 85.69 431 ALA A O 1
ATOM 3218 N N . ASN A 1 432 ? -35.038 -27.355 30.843 1.00 87.88 432 ASN A N 1
ATOM 3219 C CA . ASN A 1 432 ? -33.655 -27.807 30.998 1.00 87.88 432 ASN A CA 1
ATOM 3220 C C . ASN A 1 432 ? -32.983 -27.872 29.620 1.00 87.88 432 ASN A C 1
ATOM 3222 O O . ASN A 1 432 ? -33.561 -28.418 28.678 1.00 87.88 432 ASN A O 1
ATOM 3226 N N . SER A 1 433 ? -31.776 -27.321 29.487 1.00 89.25 433 SER A N 1
ATOM 3227 C CA . SER A 1 433 ? -31.086 -27.245 28.198 1.00 89.25 433 SER A CA 1
ATOM 3228 C C . SER A 1 433 ? -29.566 -27.231 28.350 1.00 89.25 433 SER A C 1
ATOM 3230 O O . SER A 1 433 ? -29.023 -26.323 28.969 1.00 89.25 433 SER A O 1
ATOM 3232 N N . ASP A 1 434 ? -28.887 -28.152 27.661 1.00 90.06 434 ASP A N 1
ATOM 3233 C CA . ASP A 1 434 ? -27.416 -28.181 27.542 1.00 90.06 434 ASP A CA 1
ATOM 3234 C C . ASP A 1 434 ? -26.893 -27.301 26.391 1.00 90.06 434 ASP A C 1
ATOM 3236 O O . ASP A 1 434 ? -25.692 -27.090 26.234 1.00 90.06 434 ASP A O 1
ATOM 3240 N N . THR A 1 435 ? -27.795 -26.764 25.565 1.00 89.81 435 THR A N 1
ATOM 3241 C CA . THR A 1 435 ? -27.467 -25.917 24.406 1.00 89.81 435 THR A CA 1
ATOM 3242 C C . THR A 1 435 ? -27.715 -24.433 24.675 1.00 89.81 435 THR A C 1
ATOM 3244 O O . THR A 1 435 ? -27.774 -23.625 23.747 1.00 89.81 435 THR A O 1
ATOM 3247 N N . LYS A 1 436 ? -27.912 -24.043 25.939 1.00 91.00 436 LYS A N 1
ATOM 3248 C CA . LYS A 1 436 ? -28.227 -22.662 26.305 1.00 91.00 436 LYS A CA 1
ATOM 3249 C C . LYS A 1 436 ? -27.479 -22.210 27.554 1.00 91.00 436 LYS A C 1
ATOM 3251 O O . LYS A 1 436 ? -27.324 -22.979 28.493 1.00 91.00 436 LYS A O 1
ATOM 3256 N N . ILE A 1 437 ? -27.061 -20.946 27.574 1.00 91.44 437 ILE A N 1
ATOM 3257 C CA . ILE A 1 437 ? -26.469 -20.297 28.752 1.00 91.44 437 ILE A CA 1
ATOM 3258 C C . ILE A 1 437 ? -27.393 -19.175 29.208 1.00 91.44 437 ILE A C 1
ATOM 3260 O O . ILE A 1 437 ? -27.626 -18.229 28.459 1.00 91.44 437 ILE A O 1
ATOM 3264 N N . ALA A 1 438 ? -27.900 -19.254 30.436 1.00 93.50 438 ALA A N 1
ATOM 3265 C CA . ALA A 1 438 ? -28.794 -18.237 30.974 1.00 93.50 438 ALA A CA 1
ATOM 3266 C C . ALA A 1 438 ? -28.096 -16.879 31.142 1.00 93.50 438 ALA A C 1
ATOM 3268 O O . ALA A 1 438 ? -27.003 -16.772 31.699 1.00 93.50 438 ALA A O 1
ATOM 3269 N N . SER A 1 439 ? -28.758 -15.819 30.686 1.00 93.69 439 SER A N 1
ATOM 3270 C CA . SER A 1 439 ? -28.333 -14.443 30.935 1.00 93.69 439 SER A CA 1
ATOM 3271 C C . SER A 1 439 ? -28.465 -14.074 32.417 1.00 93.69 439 SER A C 1
ATOM 3273 O O . SER A 1 439 ? -29.307 -14.613 33.138 1.00 93.69 439 SER A O 1
ATOM 3275 N N . GLN A 1 440 ? -27.694 -13.079 32.873 1.00 96.50 440 GLN A N 1
ATOM 3276 C CA . GLN A 1 440 ? -27.803 -12.566 34.247 1.00 96.50 440 GLN A CA 1
ATOM 3277 C C . GLN A 1 440 ? -29.242 -12.145 34.591 1.00 96.50 440 GLN A C 1
ATOM 3279 O O . GLN A 1 440 ? -29.710 -12.399 35.697 1.00 96.50 440 GLN A O 1
ATOM 3284 N N . LYS A 1 441 ? -29.958 -11.532 33.636 1.00 94.75 441 LYS A N 1
ATOM 3285 C CA . LYS A 1 441 ? -31.362 -11.138 33.810 1.00 94.75 441 LYS A CA 1
ATOM 3286 C C . LYS A 1 441 ? -32.269 -12.354 33.990 1.00 94.75 441 LYS A C 1
ATOM 3288 O O . LYS A 1 441 ? -33.107 -12.327 34.882 1.00 94.75 441 LYS A O 1
ATOM 3293 N N . ALA A 1 442 ? -32.079 -13.403 33.187 1.00 94.50 442 ALA A N 1
ATOM 3294 C CA . ALA A 1 442 ? -32.870 -14.624 33.283 1.00 94.50 442 ALA A CA 1
ATOM 3295 C C . ALA A 1 442 ? -32.716 -15.289 34.660 1.00 94.50 442 ALA A C 1
ATOM 3297 O O . ALA A 1 442 ? -33.704 -15.542 35.346 1.00 94.50 442 ALA A O 1
ATOM 3298 N N . VAL A 1 443 ? -31.467 -15.461 35.106 1.00 94.62 443 VAL A N 1
ATOM 3299 C CA . VAL A 1 443 ? -31.157 -16.019 36.431 1.00 94.62 443 VAL A CA 1
ATOM 3300 C C . VAL A 1 443 ? -31.725 -15.141 37.544 1.00 94.62 443 VAL A C 1
ATOM 3302 O O . VAL A 1 443 ? -32.358 -15.656 38.461 1.00 94.62 443 VAL A O 1
ATOM 3305 N N . LYS A 1 444 ? -31.544 -13.816 37.463 1.00 94.25 444 LYS A N 1
ATOM 3306 C CA . LYS A 1 444 ? -32.049 -12.894 38.486 1.00 94.25 444 LYS A CA 1
ATOM 3307 C C . LYS A 1 444 ? -33.571 -12.979 38.613 1.00 94.25 444 LYS A C 1
ATOM 3309 O O . LYS A 1 444 ? -34.071 -13.108 39.721 1.00 94.25 444 LYS A O 1
ATOM 3314 N N . THR A 1 445 ? -34.299 -12.941 37.498 1.00 93.00 445 THR A N 1
ATOM 3315 C CA . THR A 1 445 ? -35.764 -13.050 37.504 1.00 93.00 445 THR A CA 1
ATOM 3316 C C . THR A 1 445 ? -36.234 -14.388 38.072 1.00 93.00 445 THR A C 1
ATOM 3318 O O . THR A 1 445 ? -37.147 -14.400 38.894 1.00 93.00 445 THR A O 1
ATOM 3321 N N . TYR A 1 446 ? -35.590 -15.495 37.699 1.00 92.56 446 TYR A N 1
ATOM 3322 C CA . TYR A 1 446 ? -35.937 -16.817 38.219 1.00 92.56 446 TYR A CA 1
ATOM 3323 C C . TYR A 1 446 ? -35.742 -16.906 39.740 1.00 92.56 446 TYR A C 1
ATOM 3325 O O . TYR A 1 446 ? -36.628 -17.373 40.460 1.00 92.56 446 TYR A O 1
ATOM 3333 N N . VAL A 1 447 ? -34.599 -16.423 40.237 1.00 90.81 447 VAL A N 1
ATOM 3334 C CA . VAL A 1 447 ? -34.276 -16.427 41.670 1.00 90.81 447 VAL A CA 1
ATOM 3335 C C . VAL A 1 447 ? -35.214 -15.508 42.450 1.00 90.81 447 VAL A C 1
ATOM 3337 O O . VAL A 1 447 ? -35.769 -15.944 43.454 1.00 90.81 447 VAL A O 1
ATOM 3340 N N . ASP A 1 448 ? -35.450 -14.281 41.975 1.00 88.56 448 ASP A N 1
ATOM 3341 C CA . ASP A 1 448 ? -36.352 -13.328 42.636 1.00 88.56 448 ASP A CA 1
ATOM 3342 C C . ASP A 1 448 ? -37.776 -13.908 42.760 1.00 88.56 448 ASP A C 1
ATOM 3344 O O . ASP A 1 448 ? -38.390 -13.840 43.826 1.00 88.56 448 ASP A O 1
ATOM 3348 N N . ASN A 1 449 ? -38.283 -14.541 41.694 1.00 84.19 449 ASN A N 1
ATOM 3349 C CA . ASN A 1 449 ? -39.595 -15.192 41.701 1.00 84.19 449 ASN A CA 1
ATOM 3350 C C . ASN A 1 449 ? -39.635 -16.408 42.637 1.00 84.19 449 ASN A C 1
ATOM 3352 O O . ASN A 1 449 ? -40.631 -16.616 43.327 1.00 84.19 449 ASN A O 1
ATOM 3356 N N . SER A 1 450 ? -38.556 -17.192 42.697 1.00 80.88 450 SER A N 1
ATOM 3357 C CA . SER A 1 450 ? -38.453 -18.333 43.614 1.00 80.88 450 SER A CA 1
ATOM 3358 C C . SER A 1 450 ? -38.446 -17.869 45.075 1.00 80.88 450 SER A C 1
ATOM 3360 O O . SER A 1 450 ? -39.154 -18.434 45.908 1.00 80.88 450 SER A O 1
ATOM 3362 N N . SER A 1 451 ? -37.723 -16.792 45.393 1.00 70.81 451 SER A N 1
ATOM 3363 C CA . SER A 1 451 ? -37.697 -16.206 46.738 1.00 70.81 451 SER A CA 1
ATOM 3364 C C . SER A 1 451 ? -39.030 -15.582 47.150 1.00 70.81 451 SER A C 1
ATOM 3366 O O . SER A 1 451 ? -39.389 -15.681 48.317 1.00 70.81 451 SER A O 1
ATOM 3368 N N . ALA A 1 452 ? -39.809 -15.020 46.220 1.00 62.12 452 ALA A N 1
ATOM 3369 C CA . ALA A 1 452 ? -41.147 -14.495 46.512 1.00 62.12 452 ALA A CA 1
ATOM 3370 C C . ALA A 1 452 ? -42.170 -15.584 46.905 1.00 62.12 452 ALA A C 1
ATOM 3372 O O . ALA A 1 452 ? -43.206 -15.272 47.489 1.00 62.12 452 ALA A O 1
ATOM 3373 N N . THR A 1 453 ? -41.892 -16.858 46.601 1.00 59.94 453 THR A N 1
ATOM 3374 C CA . THR A 1 453 ? -42.746 -17.996 46.994 1.00 59.94 453 THR A CA 1
ATOM 3375 C C . THR A 1 453 ? -42.369 -18.628 48.337 1.00 59.94 453 THR A C 1
ATOM 3377 O O . THR A 1 453 ? -43.132 -19.443 48.857 1.00 59.94 453 THR A O 1
ATOM 3380 N N . ALA A 1 454 ? -41.246 -18.236 48.947 1.00 60.53 454 ALA A N 1
ATOM 3381 C CA . ALA A 1 454 ? -40.944 -18.603 50.326 1.00 60.53 454 ALA A CA 1
ATOM 3382 C C . ALA A 1 454 ? -41.814 -17.746 51.259 1.00 60.53 454 ALA A C 1
ATOM 3384 O O . ALA A 1 454 ? -41.550 -16.565 51.454 1.00 60.53 454 ALA A O 1
ATOM 3385 N N . SER A 1 455 ? -42.898 -18.318 51.790 1.00 67.06 455 SER A N 1
ATOM 3386 C CA . SER A 1 455 ? -43.791 -17.598 52.703 1.00 67.06 455 SER A CA 1
ATOM 3387 C C . SER A 1 455 ? -43.061 -17.243 54.000 1.00 67.06 455 SER A C 1
ATOM 3389 O O . SER A 1 455 ? -42.589 -18.135 54.711 1.00 67.06 455 SER A O 1
ATOM 3391 N N . ASP A 1 456 ? -43.000 -15.953 54.331 1.00 75.44 456 ASP A N 1
ATOM 3392 C CA . ASP A 1 456 ? -42.487 -15.474 55.616 1.00 75.44 456 ASP A CA 1
ATOM 3393 C C . ASP A 1 456 ? -43.197 -16.175 56.797 1.00 75.44 456 ASP A C 1
ATOM 3395 O O . ASP A 1 456 ? -44.320 -16.679 56.677 1.00 75.44 456 ASP A O 1
ATOM 3399 N N . ILE A 1 457 ? -42.523 -16.289 57.945 1.00 85.75 457 ILE A N 1
ATOM 3400 C CA . ILE A 1 457 ? -43.154 -16.750 59.195 1.00 85.75 457 ILE A CA 1
ATOM 3401 C C . ILE A 1 457 ? -44.040 -15.620 59.711 1.00 85.75 457 ILE A C 1
ATOM 3403 O O . ILE A 1 457 ? -43.560 -14.509 59.939 1.00 85.75 457 ILE A O 1
ATOM 3407 N N . THR A 1 458 ? -45.320 -15.895 59.926 1.00 90.44 458 THR A N 1
ATOM 3408 C CA . THR A 1 458 ? -46.257 -14.914 60.484 1.00 90.44 458 THR A CA 1
ATOM 3409 C C . THR A 1 458 ? -46.295 -15.000 62.013 1.00 90.44 458 THR A C 1
ATOM 3411 O O . THR A 1 458 ? -46.250 -16.085 62.597 1.00 90.44 458 THR A O 1
ATOM 3414 N N . VAL A 1 459 ? -46.374 -13.846 62.684 1.00 93.75 459 VAL A N 1
ATOM 3415 C CA . VAL A 1 459 ? -46.414 -13.751 64.152 1.00 93.75 459 VAL A CA 1
ATOM 3416 C C . VAL A 1 459 ? -47.601 -12.896 64.582 1.00 93.75 459 VAL A C 1
ATOM 3418 O O . VAL A 1 459 ? -47.663 -11.713 64.252 1.00 93.75 459 VAL A O 1
ATOM 3421 N N . GLN A 1 460 ? -48.509 -13.473 65.364 1.00 96.19 460 GLN A N 1
ATOM 3422 C CA . GLN A 1 460 ? -49.638 -12.779 65.979 1.00 96.19 460 GLN A CA 1
ATOM 3423 C C . GLN A 1 460 ? -49.394 -12.583 67.468 1.00 96.19 460 GLN A C 1
ATOM 3425 O O . GLN A 1 460 ? -48.934 -13.492 68.150 1.00 96.19 460 GLN A O 1
ATOM 3430 N N . THR A 1 461 ? -49.737 -11.411 67.997 1.00 97.38 461 THR A N 1
ATOM 3431 C CA . THR A 1 461 ? -49.780 -11.178 69.448 1.00 97.38 461 THR A CA 1
ATOM 3432 C C . THR A 1 461 ? -51.221 -10.961 69.872 1.00 97.38 461 THR A C 1
ATOM 3434 O O . THR A 1 461 ? -51.899 -10.099 69.318 1.00 97.38 461 THR A O 1
ATOM 3437 N N . VAL A 1 462 ? -51.693 -11.727 70.854 1.00 97.69 462 VAL A N 1
ATOM 3438 C CA . VAL A 1 462 ? -53.104 -11.739 71.262 1.00 97.69 462 VAL A CA 1
ATOM 3439 C C . VAL A 1 462 ? -53.242 -11.547 72.768 1.00 97.69 462 VAL A C 1
ATOM 3441 O O . VAL A 1 462 ? -52.412 -12.012 73.544 1.00 97.69 462 VAL A O 1
ATOM 3444 N N . THR A 1 463 ? -54.295 -10.850 73.192 1.00 97.44 463 THR A N 1
ATOM 3445 C CA . THR A 1 463 ? -54.593 -10.539 74.607 1.00 97.44 463 THR A CA 1
ATOM 3446 C C . THR A 1 463 ? -55.945 -11.093 75.072 1.00 97.44 463 THR A C 1
ATOM 3448 O O . THR A 1 463 ? -56.396 -10.809 76.179 1.00 97.44 463 THR A O 1
ATOM 3451 N N . SER A 1 464 ? -56.621 -11.854 74.211 1.00 97.38 464 SER A N 1
ATOM 3452 C CA . SER A 1 464 ? -57.920 -12.490 74.446 1.00 97.38 464 SER A CA 1
ATOM 3453 C C . SER A 1 464 ? -58.016 -13.768 73.607 1.00 97.38 464 SER A C 1
ATOM 3455 O O . SER A 1 464 ? -57.089 -14.060 72.847 1.00 97.38 464 SER A O 1
ATOM 3457 N N . ASN A 1 465 ? -59.103 -14.533 73.755 1.00 97.75 465 ASN A N 1
ATOM 3458 C CA . ASN A 1 465 ? -59.315 -15.763 72.987 1.00 97.75 465 ASN A CA 1
ATOM 3459 C C . ASN A 1 465 ? -59.157 -15.516 71.480 1.00 97.75 465 ASN A C 1
ATOM 3461 O O . ASN A 1 465 ? -59.671 -14.529 70.952 1.00 97.75 465 ASN A O 1
ATOM 3465 N N . TYR A 1 466 ? -58.463 -16.423 70.799 1.00 98.06 466 TYR A N 1
ATOM 3466 C CA . TYR A 1 466 ? -58.100 -16.267 69.398 1.00 98.06 466 TYR A CA 1
ATOM 3467 C C . TYR A 1 466 ? -58.250 -17.578 68.635 1.00 98.06 466 TYR A C 1
ATOM 3469 O O . TYR A 1 466 ? -57.813 -18.629 69.093 1.00 98.06 466 TYR A O 1
ATOM 3477 N N . THR A 1 467 ? -58.839 -17.506 67.446 1.00 97.44 467 THR A N 1
ATOM 3478 C CA . THR A 1 467 ? -58.875 -18.620 66.498 1.00 97.44 467 THR A CA 1
ATOM 3479 C C . THR A 1 467 ? -57.836 -18.353 65.424 1.00 97.44 467 THR A C 1
ATOM 3481 O O . THR A 1 467 ? -57.906 -17.328 64.747 1.00 97.44 467 THR A O 1
ATOM 3484 N N . MET A 1 468 ? -56.869 -19.256 65.290 1.00 95.56 468 MET A N 1
ATOM 3485 C CA . MET A 1 468 ? -55.780 -19.104 64.330 1.00 95.56 468 MET A CA 1
ATOM 3486 C C . MET A 1 468 ? -56.281 -19.149 62.885 1.00 95.56 468 MET A C 1
ATOM 3488 O O . MET A 1 468 ? -57.200 -19.899 62.549 1.00 95.56 468 MET A O 1
ATOM 3492 N N . LEU A 1 469 ? -55.635 -18.380 62.013 1.00 93.31 469 LEU A N 1
ATOM 3493 C CA . LEU A 1 469 ? -55.782 -18.485 60.566 1.00 93.31 469 LEU A CA 1
ATOM 3494 C C . LEU A 1 469 ? -54.803 -19.525 60.015 1.00 93.31 469 LEU A C 1
ATOM 3496 O O . LEU A 1 469 ? -53.740 -19.771 60.580 1.00 93.31 469 LEU A O 1
ATOM 3500 N N . SER A 1 470 ? -55.110 -20.101 58.849 1.00 88.25 470 SER A N 1
ATOM 3501 C CA . SER A 1 470 ? -54.199 -21.040 58.168 1.00 88.25 470 SER A CA 1
ATOM 3502 C C . SER A 1 470 ? -52.861 -20.403 57.775 1.00 88.25 470 SER A C 1
ATOM 3504 O O . SER A 1 470 ? -51.903 -21.116 57.486 1.00 88.25 470 SER A O 1
ATOM 3506 N N . SER A 1 471 ? -52.811 -19.069 57.743 1.00 87.62 471 SER A N 1
ATOM 3507 C CA . SER A 1 471 ? -51.610 -18.275 57.512 1.00 87.62 471 SER A CA 1
ATOM 3508 C C . SER A 1 471 ? -50.779 -18.027 58.767 1.00 87.62 471 SER A C 1
ATOM 3510 O O . SER A 1 471 ? -49.661 -17.557 58.605 1.00 87.62 471 SER A O 1
ATOM 3512 N N . ASP A 1 472 ? -51.297 -18.272 59.978 1.00 92.50 472 ASP A N 1
ATOM 3513 C CA . ASP A 1 472 ? -50.587 -17.994 61.229 1.00 92.50 472 ASP A CA 1
ATOM 3514 C C . ASP A 1 472 ? -49.636 -19.134 61.602 1.00 92.50 472 ASP A C 1
ATOM 3516 O O . ASP A 1 472 ? -50.036 -20.299 61.689 1.00 92.50 472 ASP A O 1
ATOM 3520 N N . ASP A 1 473 ? -48.379 -18.792 61.871 1.00 93.19 473 ASP A N 1
ATOM 3521 C CA . ASP A 1 473 ? -47.351 -19.753 62.273 1.00 93.19 473 ASP A CA 1
ATOM 3522 C C . ASP A 1 473 ? -46.956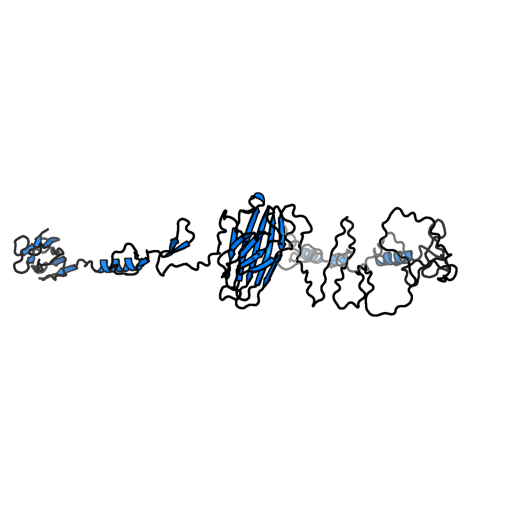 -19.593 63.742 1.00 93.19 473 ASP A C 1
ATOM 3524 O O . ASP A 1 473 ? -46.674 -20.582 64.413 1.00 93.19 473 ASP A O 1
ATOM 3528 N N . VAL A 1 474 ? -46.963 -18.367 64.272 1.00 95.69 474 VAL A N 1
ATOM 3529 C CA . VAL A 1 474 ? -46.602 -18.089 65.666 1.00 95.69 474 VAL A CA 1
ATOM 3530 C C . VAL A 1 474 ? -47.678 -17.257 66.351 1.00 95.69 474 VAL A C 1
ATOM 3532 O O . VAL A 1 474 ? -48.074 -16.208 65.849 1.00 95.69 474 VAL A O 1
ATOM 3535 N N . VAL A 1 475 ? -48.097 -17.675 67.546 1.00 97.88 475 VAL A N 1
ATOM 3536 C CA . VAL A 1 475 ? -49.001 -16.910 68.413 1.00 97.88 475 VAL A CA 1
ATOM 3537 C C . VAL A 1 475 ? -48.324 -16.615 69.749 1.00 97.88 475 VAL A C 1
ATOM 3539 O O . VAL A 1 475 ? -47.969 -17.510 70.514 1.00 97.88 475 VAL A O 1
ATOM 3542 N N . LEU A 1 476 ? -48.176 -15.331 70.051 1.00 98.31 476 LEU A N 1
ATOM 3543 C CA . LEU A 1 476 ? -47.705 -14.800 71.322 1.00 98.31 476 LEU A CA 1
ATOM 3544 C C . LEU A 1 476 ? -48.921 -14.384 72.156 1.00 98.31 476 LEU A C 1
ATOM 3546 O O . LEU A 1 476 ? -49.520 -13.333 71.932 1.00 98.31 476 LEU A O 1
ATOM 3550 N N . ALA A 1 477 ? -49.312 -15.221 73.108 1.00 98.06 477 ALA A N 1
ATOM 3551 C CA . ALA A 1 477 ? -50.518 -15.031 73.902 1.00 98.06 477 ALA A CA 1
ATOM 3552 C C . ALA A 1 477 ? -50.211 -14.369 75.255 1.00 98.06 477 ALA A C 1
ATOM 3554 O O . ALA A 1 477 ? -49.387 -14.848 76.039 1.00 98.06 477 ALA A O 1
ATOM 3555 N N . ASN A 1 478 ? -50.892 -13.260 75.535 1.00 97.75 478 ASN A N 1
ATOM 3556 C CA . ASN A 1 478 ? -50.842 -12.521 76.790 1.00 97.75 478 ASN A CA 1
ATOM 3557 C C . ASN A 1 478 ? -52.149 -12.738 77.568 1.00 97.75 478 ASN A C 1
ATOM 3559 O O . ASN A 1 478 ? -53.168 -12.116 77.282 1.00 97.75 478 ASN A O 1
ATOM 3563 N N . ALA A 1 479 ? -52.089 -13.588 78.587 1.00 97.50 479 ALA A N 1
ATOM 3564 C CA . ALA A 1 479 ? -53.191 -13.931 79.478 1.00 97.50 479 ALA A CA 1
ATOM 3565 C C . ALA A 1 479 ? -53.280 -13.024 80.725 1.00 97.50 479 ALA A C 1
ATOM 3567 O O . ALA A 1 479 ? -53.919 -13.371 81.715 1.00 97.50 479 ALA A O 1
ATOM 3568 N N . SER A 1 480 ? -52.667 -11.834 80.722 1.00 97.38 480 SER A N 1
ATOM 3569 C CA . SER A 1 480 ? -52.642 -10.952 81.907 1.00 97.38 480 SER A CA 1
ATOM 3570 C C . SER A 1 480 ? -54.029 -10.563 82.436 1.00 97.38 480 SER A C 1
ATOM 3572 O O . SER A 1 480 ? -54.181 -10.353 83.637 1.00 97.38 480 SER A O 1
ATOM 3574 N N . SER A 1 481 ? -55.041 -10.492 81.564 1.00 94.75 481 SER A N 1
ATOM 3575 C CA . SER A 1 481 ? -56.413 -10.079 81.908 1.00 94.75 481 SER A CA 1
ATOM 3576 C C . SER A 1 481 ? -57.383 -11.246 82.155 1.00 94.75 481 SER A C 1
ATOM 3578 O O . SER A 1 481 ? -58.549 -11.017 82.462 1.00 94.75 481 SER A O 1
ATOM 3580 N N . GLY A 1 482 ? -56.920 -12.491 82.023 1.00 95.88 482 GLY A N 1
ATOM 3581 C CA . GLY A 1 482 ? -57.721 -13.708 82.164 1.00 95.88 482 GLY A CA 1
ATOM 3582 C C . GLY A 1 482 ? -57.148 -14.848 81.323 1.00 95.88 482 GLY A C 1
ATOM 3583 O O . GLY A 1 482 ? -56.244 -14.629 80.520 1.00 95.88 482 GLY A O 1
ATOM 3584 N N . ASN A 1 483 ? -57.663 -16.069 81.499 1.00 97.69 483 ASN A N 1
ATOM 3585 C CA . ASN A 1 483 ? -57.250 -17.203 80.665 1.00 97.69 483 ASN A CA 1
ATOM 3586 C C . ASN A 1 483 ? -57.507 -16.901 79.179 1.00 97.69 483 ASN A C 1
ATOM 3588 O O . ASN A 1 483 ? -58.564 -16.373 78.831 1.00 97.69 483 ASN A O 1
ATOM 3592 N N . VAL A 1 484 ? -56.559 -17.268 78.316 1.00 98.31 484 VAL A N 1
ATOM 3593 C CA . VAL A 1 484 ? -56.652 -17.078 76.861 1.00 98.31 484 VAL A CA 1
ATOM 3594 C C . VAL A 1 484 ? -56.691 -18.438 76.187 1.00 98.31 484 VAL A C 1
ATOM 3596 O O . VAL A 1 484 ? -55.786 -19.244 76.369 1.00 98.31 484 VAL A O 1
ATOM 3599 N N . THR A 1 485 ? -57.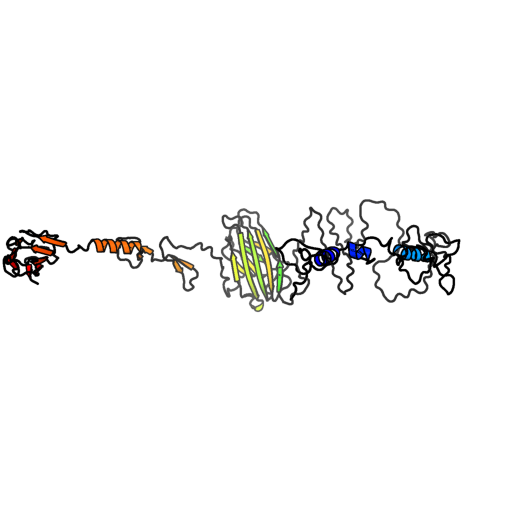727 -18.689 75.396 1.00 98.12 485 THR A N 1
ATOM 3600 C CA . THR A 1 485 ? -57.849 -19.902 74.581 1.00 98.12 485 THR A CA 1
ATOM 3601 C C . THR A 1 485 ? -57.431 -19.607 73.146 1.00 98.12 485 THR A C 1
ATOM 3603 O O . THR A 1 485 ? -57.967 -18.687 72.527 1.00 98.12 485 THR A O 1
ATOM 3606 N N . ILE A 1 486 ? -56.476 -20.374 72.630 1.00 98.25 486 ILE A N 1
ATOM 3607 C CA . ILE A 1 486 ? -56.027 -20.359 71.241 1.00 98.25 486 ILE A CA 1
ATOM 3608 C C . ILE A 1 486 ? -56.596 -21.598 70.554 1.00 98.25 486 ILE A C 1
ATOM 3610 O O . ILE A 1 486 ? -56.091 -22.698 70.763 1.00 98.25 486 ILE A O 1
ATOM 3614 N N . SER A 1 487 ? -57.643 -21.426 69.750 1.00 97.25 487 SER A N 1
ATOM 3615 C CA . SER A 1 487 ? -58.194 -22.507 68.927 1.00 97.25 487 SER A CA 1
ATOM 3616 C C . SER A 1 487 ? -57.348 -22.644 67.664 1.00 97.25 487 SER A C 1
ATOM 3618 O O . SER A 1 487 ? -57.288 -21.712 66.852 1.00 97.25 487 SER A O 1
ATOM 3620 N N . ILE A 1 488 ? -56.661 -23.776 67.520 1.00 96.00 488 ILE A N 1
ATOM 3621 C CA . ILE A 1 488 ? -55.742 -24.011 66.401 1.00 96.00 488 ILE A CA 1
ATOM 3622 C C . ILE A 1 488 ? -56.496 -24.421 65.133 1.00 96.00 488 ILE A C 1
ATOM 3624 O O . ILE A 1 488 ? -57.662 -24.817 65.164 1.00 96.00 488 ILE A O 1
ATOM 3628 N N . VAL A 1 489 ? -55.827 -24.277 63.990 1.00 95.50 489 VAL A N 1
ATOM 3629 C CA . VAL A 1 489 ? -56.342 -24.741 62.694 1.00 95.50 489 VAL A CA 1
ATOM 3630 C C . VAL A 1 489 ? -56.311 -26.268 62.600 1.00 95.50 489 VAL A C 1
ATOM 3632 O O . VAL A 1 489 ? -55.640 -26.916 63.394 1.00 95.50 489 VAL A O 1
ATOM 3635 N N . THR A 1 490 ? -57.010 -26.837 61.614 1.00 95.38 490 THR A N 1
ATOM 3636 C CA . THR A 1 490 ? -56.938 -28.279 61.326 1.00 95.38 490 THR A CA 1
ATOM 3637 C C . THR A 1 490 ? -55.510 -28.722 60.986 1.00 95.38 490 THR A C 1
ATOM 3639 O O . THR A 1 490 ? -54.789 -28.050 60.243 1.00 95.38 490 THR A O 1
ATOM 3642 N N . ALA A 1 491 ? -55.136 -29.896 61.487 1.00 94.81 491 ALA A N 1
ATOM 3643 C CA . ALA A 1 491 ? -53.954 -30.665 61.123 1.00 94.81 491 ALA A CA 1
ATOM 3644 C C . ALA A 1 491 ? -53.960 -31.050 59.632 1.00 94.81 491 ALA A C 1
ATOM 3646 O O . ALA A 1 491 ? -52.910 -31.189 59.002 1.00 94.81 491 ALA A O 1
ATOM 3647 N N . THR A 1 492 ? -55.143 -31.184 59.032 1.00 94.31 492 THR A N 1
ATOM 3648 C CA . THR A 1 492 ? -55.287 -31.610 57.639 1.00 94.31 492 THR A CA 1
ATOM 3649 C C . THR A 1 492 ? -54.647 -30.595 56.683 1.00 94.31 492 THR A C 1
ATOM 3651 O O . THR A 1 492 ? -55.014 -29.423 56.639 1.00 94.31 492 THR A O 1
ATOM 3654 N N . ASN A 1 493 ? -53.716 -31.069 55.859 1.00 89.38 493 ASN A N 1
ATOM 3655 C CA . ASN A 1 493 ? -52.904 -30.320 54.897 1.00 89.38 493 ASN A CA 1
ATOM 3656 C C . ASN A 1 493 ? -52.026 -29.210 55.509 1.00 89.38 493 ASN A C 1
ATOM 3658 O O . ASN A 1 493 ? -51.563 -28.325 54.781 1.00 89.38 493 ASN A O 1
ATOM 3662 N N . ARG A 1 494 ? -51.754 -29.234 56.821 1.00 89.44 494 ARG A N 1
ATOM 3663 C CA . ARG A 1 494 ? -50.829 -28.277 57.444 1.00 89.44 494 ARG A CA 1
ATOM 3664 C C . ARG A 1 494 ? -49.382 -28.729 57.224 1.00 89.44 494 ARG A C 1
ATOM 3666 O O . ARG A 1 494 ? -48.977 -29.792 57.675 1.00 89.44 494 ARG A O 1
ATOM 3673 N N . THR A 1 495 ? -48.582 -27.896 56.557 1.00 86.62 495 THR A N 1
ATOM 3674 C CA . THR A 1 495 ? -47.179 -28.204 56.201 1.00 86.62 495 THR A CA 1
ATOM 3675 C C . THR A 1 495 ? -46.131 -27.431 57.005 1.00 86.62 495 THR A C 1
ATOM 3677 O O . THR A 1 495 ? -44.943 -27.725 56.888 1.00 86.62 495 THR A O 1
ATOM 3680 N N . ARG A 1 496 ? -46.540 -26.445 57.818 1.00 88.31 496 ARG A N 1
ATOM 3681 C CA . ARG A 1 496 ? -45.638 -25.671 58.688 1.00 88.31 496 ARG A CA 1
ATOM 3682 C C . ARG A 1 496 ? -46.000 -25.900 60.160 1.00 88.31 496 ARG A C 1
ATOM 3684 O O . ARG A 1 496 ? -47.194 -25.998 60.457 1.00 88.31 496 ARG A O 1
ATOM 3691 N N . PRO A 1 497 ? -45.010 -25.965 61.067 1.00 93.56 497 PRO A N 1
ATOM 3692 C CA . PRO A 1 497 ? -45.264 -26.017 62.501 1.00 93.56 497 PRO A CA 1
ATOM 3693 C C . PRO A 1 497 ? -45.994 -24.768 62.997 1.00 93.56 497 PRO A C 1
ATOM 3695 O O . PRO A 1 497 ? -45.831 -23.685 62.435 1.00 93.56 497 PRO A O 1
ATOM 3698 N N . ILE A 1 498 ? -46.755 -24.926 64.076 1.00 95.50 498 ILE A N 1
ATOM 3699 C CA . ILE A 1 498 ? -47.387 -23.822 64.795 1.00 95.50 498 ILE A CA 1
ATOM 3700 C C . ILE A 1 498 ? -46.692 -23.664 66.143 1.00 95.50 498 ILE A C 1
ATOM 3702 O O . ILE A 1 498 ? -46.626 -24.622 66.905 1.00 95.50 498 ILE A O 1
ATOM 3706 N N . SER A 1 499 ? -46.227 -22.467 66.482 1.00 96.81 499 SER A N 1
ATOM 3707 C CA . SER A 1 499 ? -45.656 -22.188 67.801 1.00 96.81 499 SER A CA 1
ATOM 3708 C C . SER A 1 499 ? -46.569 -21.269 68.603 1.00 96.81 499 SER A C 1
ATOM 3710 O O . SER A 1 499 ? -46.845 -20.144 68.194 1.00 96.81 499 SER A O 1
ATOM 3712 N N . ILE A 1 500 ? -46.999 -21.709 69.783 1.00 98.31 500 ILE A N 1
ATOM 3713 C CA . ILE A 1 500 ? -47.746 -20.870 70.727 1.00 98.31 500 ILE A CA 1
ATOM 3714 C C . ILE A 1 500 ? -46.874 -20.621 71.948 1.00 98.31 500 ILE A C 1
ATOM 3716 O O . ILE A 1 500 ? -46.310 -21.555 72.516 1.00 98.31 500 ILE A O 1
ATOM 3720 N N . LYS A 1 501 ? -46.768 -19.359 72.367 1.00 98.31 501 LYS A N 1
ATOM 3721 C CA . LYS A 1 501 ? -45.985 -18.951 73.533 1.00 98.31 501 LYS A CA 1
ATOM 3722 C C . LYS A 1 501 ? -46.799 -18.058 74.452 1.00 98.31 501 LYS A C 1
ATOM 3724 O O . LYS A 1 501 ? -47.334 -17.041 74.011 1.00 98.31 501 LYS A O 1
ATOM 3729 N N . LYS A 1 502 ? -46.820 -18.384 75.744 1.00 98.31 502 LYS A N 1
ATOM 3730 C CA . LYS A 1 502 ? -47.323 -17.476 76.777 1.00 98.31 502 LYS A CA 1
ATOM 3731 C C . LYS A 1 502 ? -46.260 -16.420 77.069 1.00 98.31 502 LYS A C 1
ATOM 3733 O O . LYS A 1 502 ? -45.120 -16.755 77.385 1.00 98.31 502 LYS A O 1
ATOM 3738 N N . ILE A 1 503 ? -46.601 -15.139 76.956 1.00 98.25 503 ILE A N 1
ATOM 3739 C CA . ILE A 1 503 ? -45.619 -14.043 77.086 1.00 98.25 503 ILE A CA 1
ATOM 3740 C C . ILE A 1 503 ? -45.736 -13.239 78.385 1.00 98.25 503 ILE A C 1
ATOM 3742 O O . ILE A 1 503 ? -44.811 -12.513 78.749 1.00 98.25 503 ILE A O 1
ATOM 3746 N N . ASP A 1 504 ? -46.835 -13.377 79.119 1.00 98.00 504 ASP A N 1
ATOM 3747 C CA . ASP A 1 504 ? -47.084 -12.632 80.353 1.00 98.00 504 ASP A CA 1
ATOM 3748 C C . ASP A 1 504 ? -46.774 -13.449 81.620 1.00 98.00 504 ASP A C 1
ATOM 3750 O O . ASP A 1 504 ? -46.746 -14.679 81.601 1.00 98.00 504 ASP A O 1
ATOM 3754 N N . SER A 1 505 ? -46.565 -12.749 82.736 1.00 96.69 505 SER A N 1
ATOM 3755 C CA . SER A 1 505 ? -46.187 -13.324 84.033 1.00 96.69 505 SER A CA 1
ATOM 3756 C C . SER A 1 505 ? -47.361 -13.635 84.966 1.00 96.69 505 SER A C 1
ATOM 3758 O O . SER A 1 505 ? -47.134 -13.908 86.144 1.00 96.69 505 SER A O 1
ATOM 3760 N N . SER A 1 506 ? -48.612 -13.529 84.504 1.00 97.12 506 SER A N 1
ATOM 3761 C CA . SER A 1 506 ? -49.772 -13.827 85.352 1.00 97.12 506 SER A CA 1
ATOM 3762 C C . SER A 1 506 ? -49.931 -15.332 85.588 1.00 97.12 506 SER A C 1
ATOM 3764 O O . SER A 1 506 ? -49.429 -16.148 84.815 1.00 97.12 506 SER A O 1
ATOM 3766 N N . THR A 1 507 ? -50.692 -15.696 86.624 1.00 95.94 507 THR A N 1
ATOM 3767 C CA . THR A 1 507 ? -51.085 -17.086 86.916 1.00 95.94 507 THR A CA 1
ATOM 3768 C C . THR A 1 507 ? -52.184 -17.613 85.989 1.00 95.94 507 THR A C 1
ATOM 3770 O O . THR A 1 507 ? -52.582 -18.769 86.112 1.00 95.94 507 THR A O 1
ATOM 3773 N N . ASN A 1 508 ? -52.717 -16.772 85.098 1.00 98.00 508 ASN A N 1
ATOM 3774 C CA . ASN A 1 508 ? -53.701 -17.192 84.110 1.00 98.00 508 ASN A CA 1
ATOM 3775 C C . ASN A 1 508 ? -53.022 -18.027 83.026 1.00 98.00 508 ASN A C 1
ATOM 3777 O O . ASN A 1 508 ? -51.885 -17.766 82.623 1.00 98.00 508 ASN A O 1
ATOM 3781 N N . THR A 1 509 ? -53.748 -19.006 82.513 1.00 97.88 509 THR A N 1
ATOM 3782 C CA . THR A 1 509 ? -53.221 -19.987 81.563 1.00 97.88 509 THR A CA 1
ATOM 3783 C C . THR A 1 509 ? -53.508 -19.589 80.118 1.00 97.88 509 THR A C 1
ATOM 3785 O O . THR A 1 509 ? -54.494 -18.904 79.829 1.00 97.88 509 THR A O 1
ATOM 3788 N N . VAL A 1 510 ? -52.639 -20.030 79.207 1.00 98.44 510 VAL A N 1
ATOM 3789 C CA . VAL A 1 510 ? -52.939 -20.072 77.773 1.00 98.44 510 VAL A CA 1
ATOM 3790 C C . VAL A 1 510 ? -53.314 -21.509 77.432 1.00 98.44 510 VAL A C 1
ATOM 3792 O O . VAL A 1 510 ? -52.509 -22.421 77.610 1.00 98.44 510 VAL A O 1
ATOM 3795 N N . ILE A 1 511 ? -54.546 -21.708 76.980 1.00 98.19 511 ILE A N 1
ATOM 3796 C CA . ILE A 1 511 ? -55.100 -23.011 76.614 1.00 98.19 511 ILE A CA 1
ATOM 3797 C C . ILE A 1 511 ? -55.030 -23.117 75.097 1.00 98.19 511 ILE A C 1
ATOM 3799 O O . ILE A 1 511 ? -55.576 -22.274 74.396 1.00 98.19 511 ILE A O 1
ATOM 3803 N N . VAL A 1 512 ? -54.350 -24.130 74.588 1.00 98.00 512 VAL A N 1
ATOM 3804 C CA . VAL A 1 512 ? -54.278 -24.442 73.164 1.00 98.00 512 VAL A CA 1
ATOM 3805 C C . VAL A 1 512 ? -55.299 -25.532 72.888 1.00 98.00 512 VAL A C 1
ATOM 3807 O O . VAL A 1 512 ? -55.138 -26.664 73.336 1.00 98.00 512 VAL A O 1
ATOM 3810 N N . ASP A 1 513 ? -56.373 -25.157 72.211 1.00 97.50 513 ASP A N 1
ATOM 3811 C CA . ASP A 1 513 ? -57.551 -25.984 71.974 1.00 97.50 513 ASP A CA 1
ATOM 3812 C C . ASP A 1 513 ? -57.481 -26.606 70.577 1.00 97.50 513 ASP A C 1
ATOM 3814 O O . ASP A 1 513 ? -57.249 -25.888 69.599 1.00 97.50 513 ASP A O 1
ATOM 3818 N N . GLY A 1 514 ? -57.636 -27.932 70.497 1.00 94.31 514 GLY A N 1
ATOM 3819 C CA . GLY A 1 514 ? -57.584 -28.693 69.249 1.00 94.31 514 GLY A CA 1
ATOM 3820 C C . GLY A 1 514 ? -58.736 -28.351 68.302 1.00 94.31 514 GLY A C 1
ATOM 3821 O O . GLY A 1 514 ? -59.804 -27.896 68.714 1.00 94.31 514 GLY A O 1
ATOM 3822 N N . PHE A 1 515 ? -58.542 -28.573 67.001 1.00 95.44 515 PHE A N 1
ATOM 3823 C CA . PHE A 1 515 ? -59.604 -28.342 66.028 1.00 95.44 515 PHE A CA 1
ATOM 3824 C C . PHE A 1 515 ? -60.603 -29.506 66.032 1.00 95.44 515 PHE A C 1
ATOM 3826 O O . PHE A 1 515 ? -60.292 -30.618 65.613 1.00 95.44 515 PHE A O 1
ATOM 3833 N N . SER A 1 516 ? -61.848 -29.247 66.437 1.00 94.25 516 SER A N 1
ATOM 3834 C CA . SER A 1 516 ? -62.918 -30.254 66.435 1.00 94.25 516 SER A CA 1
ATOM 3835 C C . SER A 1 516 ? -62.543 -31.515 67.240 1.00 94.25 516 SER A C 1
ATOM 3837 O O . SER A 1 516 ? -62.431 -31.434 68.458 1.00 94.25 516 SER A O 1
ATOM 3839 N N . SER A 1 517 ? -62.402 -32.681 66.598 1.00 92.88 517 SER A N 1
ATOM 3840 C CA . SER A 1 517 ? -62.017 -33.949 67.237 1.00 92.88 517 SER A CA 1
ATOM 3841 C C . SER A 1 517 ? -60.528 -34.286 67.109 1.00 92.88 517 SER A C 1
ATOM 3843 O O . SER A 1 517 ? -60.130 -35.392 67.473 1.00 92.88 517 SER A O 1
ATOM 3845 N N . GLU A 1 518 ? -59.727 -33.394 66.529 1.00 96.56 518 GLU A N 1
ATOM 3846 C CA . GLU A 1 518 ? -58.285 -33.583 66.374 1.00 96.56 518 GLU A CA 1
ATOM 3847 C C . GLU A 1 518 ? -57.578 -33.406 67.720 1.00 96.56 518 GLU A C 1
ATOM 3849 O O . GLU A 1 518 ? -57.940 -32.548 68.527 1.00 96.56 518 GLU A O 1
ATOM 3854 N N . LEU A 1 519 ? -56.566 -34.236 67.968 1.00 96.38 519 LEU A N 1
ATOM 3855 C CA . LEU A 1 519 ? -55.867 -34.297 69.247 1.00 96.38 519 LEU A CA 1
ATOM 3856 C C . LEU A 1 519 ? -54.516 -33.573 69.194 1.00 96.38 519 LEU A C 1
ATOM 3858 O O . LEU A 1 519 ? -53.870 -33.491 68.152 1.00 96.38 519 LEU A O 1
ATOM 3862 N N . ILE A 1 520 ? -54.073 -33.108 70.358 1.00 97.06 520 ILE A N 1
ATOM 3863 C CA . ILE A 1 520 ? -52.748 -32.563 70.648 1.00 97.06 520 ILE A CA 1
ATOM 3864 C C . ILE A 1 520 ? -52.076 -33.526 71.632 1.00 97.06 520 ILE A C 1
ATOM 3866 O O . ILE A 1 520 ? -52.513 -33.629 72.779 1.00 97.06 520 ILE A O 1
ATOM 3870 N N . ASP A 1 521 ? -51.067 -34.277 71.183 1.00 96.19 521 ASP A N 1
ATOM 3871 C CA . ASP A 1 521 ? -50.380 -35.308 71.987 1.00 96.19 521 ASP A CA 1
ATOM 3872 C C . ASP A 1 521 ? -51.354 -36.298 72.672 1.00 96.19 521 ASP A C 1
ATOM 3874 O O . ASP A 1 521 ? -51.186 -36.729 73.813 1.00 96.19 521 ASP A O 1
ATOM 3878 N N . GLY A 1 522 ? -52.428 -36.658 71.960 1.00 94.25 522 GLY A N 1
ATOM 3879 C CA . GLY A 1 522 ? -53.469 -37.570 72.445 1.00 94.25 522 GLY A CA 1
ATOM 3880 C C . GLY A 1 522 ? -54.528 -36.939 73.364 1.00 94.25 522 GLY A C 1
ATOM 3881 O O . GLY A 1 522 ? -55.469 -37.633 73.746 1.00 94.25 522 GLY A O 1
ATOM 3882 N N . GLY A 1 523 ? -54.422 -35.648 73.699 1.00 95.00 523 GLY A N 1
ATOM 3883 C CA . GLY A 1 523 ? -55.435 -34.876 74.431 1.00 95.00 523 GLY A CA 1
ATOM 3884 C C . GLY A 1 523 ? -56.221 -33.913 73.534 1.00 95.00 523 GLY A C 1
ATOM 3885 O O . GLY A 1 523 ? -55.791 -33.601 72.435 1.00 95.00 523 GLY A O 1
ATOM 3886 N N . ALA A 1 524 ? -57.374 -33.408 73.986 1.00 95.00 524 ALA A N 1
ATOM 3887 C CA . ALA A 1 524 ? -58.152 -32.416 73.220 1.00 95.00 524 ALA A CA 1
ATOM 3888 C C . ALA A 1 524 ? -57.559 -30.991 73.277 1.00 95.00 524 ALA A C 1
ATOM 3890 O O . ALA A 1 524 ? -57.865 -30.151 72.438 1.00 95.00 524 ALA A O 1
ATOM 3891 N N . SER A 1 525 ? -56.710 -30.712 74.271 1.00 96.25 525 SER A N 1
ATOM 3892 C CA . SER A 1 525 ? -56.084 -29.406 74.481 1.00 96.25 525 SER A CA 1
ATOM 3893 C C . SER A 1 525 ? -54.736 -29.547 75.191 1.00 96.25 525 SER A C 1
ATOM 3895 O O . SER A 1 525 ? -54.569 -30.460 76.002 1.00 96.25 525 SER A O 1
ATOM 3897 N N . ALA A 1 526 ? -53.829 -28.596 74.980 1.00 96.81 526 ALA A N 1
ATOM 3898 C CA . ALA A 1 526 ? -52.601 -28.418 75.758 1.00 96.81 526 ALA A CA 1
ATOM 3899 C C . ALA A 1 526 ? -52.647 -27.097 76.544 1.00 96.81 526 ALA A C 1
ATOM 3901 O O . ALA A 1 526 ? -53.299 -26.147 76.122 1.00 96.81 526 ALA A O 1
ATOM 3902 N N . THR A 1 527 ? -51.948 -27.004 77.677 1.00 97.25 527 THR A N 1
ATOM 3903 C CA . THR A 1 527 ? -51.998 -25.813 78.543 1.00 97.25 527 THR A CA 1
ATOM 3904 C C . THR A 1 527 ? -50.599 -25.302 78.848 1.00 97.25 527 THR A C 1
ATOM 3906 O O . THR A 1 527 ? -49.746 -26.064 79.287 1.00 97.25 527 THR A O 1
ATOM 3909 N N . LEU A 1 528 ? -50.400 -23.997 78.675 1.00 97.88 528 LEU A N 1
ATOM 3910 C CA . LEU A 1 528 ? -49.195 -23.255 79.039 1.00 97.88 528 LEU A CA 1
ATOM 3911 C C . LEU A 1 528 ? -49.499 -22.433 80.300 1.00 97.88 528 LEU A C 1
ATOM 3913 O O . LEU A 1 528 ? -50.367 -21.551 80.280 1.00 97.88 528 LEU A O 1
ATOM 3917 N N . ALA A 1 529 ? -48.804 -22.714 81.400 1.00 96.75 529 ALA A N 1
ATOM 3918 C CA . ALA A 1 529 ? -49.073 -22.094 82.701 1.00 96.75 529 ALA A CA 1
ATOM 3919 C C . ALA A 1 529 ? -48.010 -21.065 83.101 1.00 96.75 529 ALA A C 1
ATOM 3921 O O . ALA A 1 529 ? -48.317 -20.099 83.800 1.00 96.75 529 ALA A O 1
ATOM 3922 N N . ASN A 1 530 ? -46.771 -21.243 82.644 1.00 96.56 530 ASN A N 1
ATOM 3923 C CA . ASN A 1 530 ? -45.641 -20.421 83.055 1.00 96.56 530 ASN A CA 1
ATOM 3924 C C . ASN A 1 530 ? -45.324 -19.334 82.027 1.00 96.56 530 ASN A C 1
ATOM 3926 O O . ASN A 1 530 ? -45.547 -19.484 80.823 1.00 96.56 530 ASN A O 1
ATOM 3930 N N . GLN A 1 531 ? -44.756 -18.222 82.498 1.00 97.19 531 GLN A N 1
ATOM 3931 C CA . GLN A 1 531 ? -44.246 -17.197 81.595 1.00 97.19 531 GLN A CA 1
ATOM 3932 C C . GLN A 1 531 ? -43.166 -17.784 80.684 1.00 97.19 531 GLN A C 1
ATOM 3934 O O . GLN A 1 531 ? -42.261 -18.476 81.144 1.00 97.19 531 GLN A O 1
ATOM 3939 N N . TYR A 1 532 ? -43.250 -17.452 79.397 1.00 97.00 532 TYR A N 1
ATOM 3940 C CA . TYR A 1 532 ? -42.344 -17.897 78.339 1.00 97.00 532 TYR A CA 1
ATOM 3941 C C . TYR A 1 532 ? -42.360 -19.391 78.046 1.00 97.00 532 TYR A C 1
ATOM 3943 O O . TYR A 1 532 ? -41.574 -19.834 77.207 1.00 97.00 532 TYR A O 1
ATOM 3951 N N . GLU A 1 533 ? -43.282 -20.134 78.650 1.00 97.75 533 GLU A N 1
ATOM 3952 C CA . GLU A 1 533 ? -43.600 -21.479 78.212 1.00 97.75 533 GLU A CA 1
ATOM 3953 C C . GLU A 1 533 ? -44.134 -21.420 76.777 1.00 97.75 533 GLU A C 1
ATOM 3955 O O . GLU A 1 533 ? -44.953 -20.559 76.427 1.00 97.75 533 GLU A O 1
ATOM 3960 N N . SER A 1 534 ? -43.637 -22.317 75.933 1.00 97.06 534 SER A N 1
ATOM 3961 C CA . SER A 1 534 ? -44.045 -22.424 74.539 1.00 97.06 534 SER A CA 1
ATOM 3962 C C . SER A 1 534 ? -44.164 -23.876 74.127 1.00 97.06 534 SER A C 1
ATOM 3964 O O . SER A 1 534 ? -43.334 -24.688 74.529 1.00 97.06 534 SER A O 1
ATOM 3966 N N . ILE A 1 535 ? -45.125 -24.158 73.257 1.00 97.44 535 ILE A N 1
ATOM 3967 C CA . ILE A 1 535 ? -45.219 -25.427 72.542 1.00 97.44 535 ILE A CA 1
ATOM 3968 C C . ILE A 1 535 ? -45.064 -25.168 71.051 1.00 97.44 535 ILE A C 1
ATOM 3970 O O . ILE A 1 535 ? -45.570 -24.170 70.530 1.00 97.44 535 ILE A O 1
ATOM 3974 N N . THR A 1 536 ? -44.369 -26.075 70.374 1.00 97.00 536 THR A N 1
ATOM 3975 C CA . THR A 1 536 ? -44.390 -26.164 68.917 1.00 97.00 536 THR A CA 1
ATOM 3976 C C . THR A 1 536 ? -45.172 -27.405 68.545 1.00 97.00 536 THR A C 1
ATOM 3978 O O . THR A 1 536 ? -44.894 -28.491 69.041 1.00 97.00 536 THR A O 1
ATOM 3981 N N . LEU A 1 537 ? -46.176 -27.211 67.706 1.00 96.81 537 LEU A N 1
ATOM 3982 C CA . LEU A 1 537 ? -47.074 -28.237 67.229 1.00 96.81 537 LEU A CA 1
ATOM 3983 C C . LEU A 1 537 ? -46.706 -28.587 65.795 1.00 96.81 537 LEU A C 1
ATOM 3985 O O . LEU A 1 537 ? -46.713 -27.725 64.912 1.00 96.81 537 LEU A O 1
ATOM 3989 N N . VAL A 1 538 ? -46.417 -29.861 65.561 1.00 96.19 538 VAL A N 1
ATOM 3990 C CA . VAL A 1 538 ? -46.183 -30.414 64.227 1.00 96.19 538 VAL A CA 1
ATOM 3991 C C . VAL A 1 538 ? -47.337 -31.341 63.883 1.00 96.19 538 VAL A C 1
ATOM 3993 O O . VAL A 1 538 ? -47.730 -32.179 64.692 1.00 96.19 538 VAL A O 1
ATOM 3996 N N . SER A 1 539 ? -47.900 -31.164 62.691 1.00 95.25 539 SER A N 1
ATOM 3997 C CA . SER A 1 539 ? -48.986 -32.011 62.215 1.00 95.25 539 SER A CA 1
ATOM 3998 C C . SER A 1 539 ? -48.457 -33.268 61.524 1.00 95.25 539 SER A C 1
ATOM 4000 O O . SER A 1 539 ? -47.509 -33.191 60.744 1.00 95.25 539 SER A O 1
ATOM 4002 N N . ASP A 1 540 ? -49.112 -34.407 61.751 1.00 95.06 540 ASP A N 1
ATOM 4003 C CA . ASP A 1 540 ? -48.953 -35.637 60.959 1.00 95.06 540 ASP A CA 1
ATOM 4004 C C . ASP A 1 540 ? -50.002 -35.765 59.835 1.00 95.06 540 ASP A C 1
ATOM 4006 O O . ASP A 1 540 ? -50.171 -36.843 59.265 1.00 95.06 540 ASP A O 1
ATOM 4010 N N . ASN A 1 541 ? -50.701 -34.667 59.516 1.00 94.12 541 ASN A N 1
ATOM 4011 C CA . ASN A 1 541 ? -51.861 -34.596 58.625 1.00 94.12 541 ASN A CA 1
ATOM 4012 C C . ASN A 1 541 ? -53.176 -35.156 59.217 1.00 94.12 541 ASN A C 1
ATOM 4014 O O . ASN A 1 541 ? -54.134 -35.376 58.474 1.00 94.12 541 ASN A O 1
ATOM 4018 N N . SER A 1 542 ? -53.253 -35.414 60.526 1.00 94.38 542 SER A N 1
ATOM 4019 C CA . SER A 1 542 ? -54.481 -35.859 61.214 1.00 94.38 542 SER A CA 1
ATOM 4020 C C . SER A 1 542 ? -54.623 -35.329 62.646 1.00 94.38 542 SER A C 1
ATOM 4022 O O . SER A 1 542 ? -55.727 -34.996 63.062 1.00 94.38 542 SER A O 1
ATOM 4024 N N . ASN A 1 543 ? -53.526 -35.225 63.390 1.00 96.38 543 ASN A N 1
ATOM 4025 C CA . ASN A 1 543 ? -53.427 -34.679 64.740 1.00 96.38 543 ASN A CA 1
ATOM 4026 C C . ASN A 1 543 ? -52.195 -33.762 64.842 1.00 96.38 543 ASN A C 1
ATOM 4028 O O . ASN A 1 543 ? -51.423 -33.607 63.888 1.00 96.38 543 ASN A O 1
ATOM 4032 N N . TYR A 1 544 ? -52.006 -33.160 66.014 1.00 97.56 544 TYR A N 1
ATOM 4033 C CA . TYR A 1 544 ? -50.814 -32.397 66.364 1.00 97.56 544 TYR A CA 1
ATOM 4034 C C . TYR A 1 544 ? -49.989 -33.096 67.442 1.00 97.56 544 TYR A C 1
ATOM 4036 O O . TYR A 1 544 ? -50.525 -33.661 68.396 1.00 97.56 544 TYR A O 1
ATOM 4044 N N . TYR A 1 545 ? -48.671 -32.987 67.308 1.00 96.88 545 TYR A N 1
ATOM 4045 C CA . TYR A 1 545 ? -47.687 -33.480 68.267 1.00 96.88 545 TYR A CA 1
ATOM 4046 C C . TYR A 1 545 ? -46.856 -32.324 68.799 1.00 96.88 545 TYR A C 1
ATOM 4048 O O . TYR A 1 545 ? -46.465 -31.443 68.027 1.00 96.88 545 TYR A O 1
ATOM 4056 N N . ILE A 1 546 ? -46.592 -32.327 70.104 1.00 96.81 546 ILE A N 1
ATOM 4057 C CA . ILE A 1 546 ? -45.724 -31.329 70.733 1.00 96.81 546 ILE A CA 1
ATOM 4058 C C . ILE A 1 546 ? -44.269 -31.780 70.542 1.00 96.81 546 ILE A C 1
ATOM 4060 O O . ILE A 1 546 ? -43.924 -32.916 70.863 1.00 96.81 546 ILE A O 1
ATOM 4064 N N . THR A 1 547 ? -43.413 -30.902 70.007 1.00 92.19 547 THR A N 1
ATOM 4065 C CA . THR A 1 547 ? -42.000 -31.206 69.685 1.00 92.19 547 THR A CA 1
ATOM 4066 C C . THR A 1 547 ? -41.006 -30.268 70.339 1.00 92.19 547 THR A C 1
ATOM 4068 O O . THR A 1 547 ? -41.311 -29.049 70.371 1.00 92.19 547 THR A O 1
#

pLDDT: mean 75.68, std 21.07, range [28.52, 98.44]